Protein AF-0000000086501701 (afdb_homodimer)

Structure (mmCIF, N/CA/C/O backbone):
data_AF-0000000086501701-model_v1
#
loop_
_entity.id
_entity.type
_entity.pdbx_description
1 polymer 'PKD/Chitinase domain-containing protein'
#
loop_
_atom_site.group_PDB
_atom_site.id
_atom_site.type_symbol
_atom_site.label_atom_id
_atom_site.label_alt_id
_atom_site.label_comp_id
_atom_site.label_asym_id
_atom_site.label_entity_id
_atom_site.label_seq_id
_atom_site.pdbx_PDB_ins_code
_atom_site.Cartn_x
_atom_site.Cartn_y
_atom_site.Cartn_z
_atom_site.occupancy
_atom_site.B_iso_or_equiv
_atom_site.auth_seq_id
_atom_site.auth_comp_id
_atom_site.auth_asym_id
_atom_site.auth_atom_id
_atom_site.pdbx_PDB_model_num
ATOM 1 N N . GLY A 1 1 ? -16.984 83.25 54.031 1 26.64 1 GLY A N 1
ATOM 2 C CA . GLY A 1 1 ? -15.945 84.25 53.719 1 26.64 1 GLY A CA 1
ATOM 3 C C . GLY A 1 1 ? -14.578 83.562 53.531 1 26.64 1 GLY A C 1
ATOM 4 O O . GLY A 1 1 ? -13.891 83.25 54.5 1 26.64 1 GLY A O 1
ATOM 5 N N . VAL A 1 2 ? -14.344 82.688 52.438 1 35.81 2 VAL A N 1
ATOM 6 C CA . VAL A 1 2 ? -13.211 81.75 52.406 1 35.81 2 VAL A CA 1
ATOM 7 C C . VAL A 1 2 ? -11.914 82.562 52.25 1 35.81 2 VAL A C 1
ATOM 9 O O . VAL A 1 2 ? -11.898 83.625 51.562 1 35.81 2 VAL A O 1
ATOM 12 N N . ARG A 1 3 ? -11.023 82.75 53.25 1 41.88 3 ARG A N 1
ATOM 13 C CA . ARG A 1 3 ? -9.734 83.375 53.469 1 41.88 3 ARG A CA 1
ATOM 14 C C . ARG A 1 3 ? -8.68 82.875 52.5 1 41.88 3 ARG A C 1
ATOM 16 O O . ARG A 1 3 ? -7.496 83.188 52.656 1 41.88 3 ARG A O 1
ATOM 23 N N . SER A 1 4 ? -8.938 81.875 51.812 1 39.84 4 SER A N 1
ATOM 24 C CA . SER A 1 4 ? -7.922 81.438 50.844 1 39.84 4 SER A CA 1
ATOM 25 C C . SER A 1 4 ? -7.957 82.312 49.594 1 39.84 4 SER A C 1
ATOM 27 O O . SER A 1 4 ? -9 82.812 49.25 1 39.84 4 SER A O 1
ATOM 29 N N . PRO A 1 5 ? -6.812 82.938 49.188 1 43.09 5 PRO A N 1
ATOM 30 C CA . PRO A 1 5 ? -6.754 83.75 48 1 43.09 5 PRO A CA 1
ATOM 31 C C . PRO A 1 5 ? -7.559 83.188 46.844 1 43.09 5 PRO A C 1
ATOM 33 O O . PRO A 1 5 ? -7.828 83.938 45.875 1 43.09 5 PRO A O 1
ATOM 36 N N . PHE A 1 6 ? -7.637 82.062 46.688 1 44.91 6 PHE A N 1
ATOM 37 C CA . PHE A 1 6 ? -8.438 81.438 45.656 1 44.91 6 PHE A CA 1
ATOM 38 C C . PHE A 1 6 ? -9.836 81.125 46.156 1 44.91 6 PHE A C 1
ATOM 40 O O . PHE A 1 6 ? -9.992 80.625 47.281 1 44.91 6 PHE A O 1
ATOM 47 N N . LEU A 1 7 ? -10.781 81.938 45.812 1 48.75 7 LEU A N 1
ATOM 48 C CA . LEU A 1 7 ? -12.164 81.5 46.062 1 48.75 7 LEU A CA 1
ATOM 49 C C . LEU A 1 7 ? -12.445 80.125 45.469 1 48.75 7 LEU A C 1
ATOM 51 O O . LEU A 1 7 ? -12.164 79.938 44.281 1 48.75 7 LEU A O 1
ATOM 55 N N . GLN A 1 8 ? -12.367 79.125 46.125 1 49.25 8 GLN A N 1
ATOM 56 C CA . GLN A 1 8 ? -12.836 77.812 45.688 1 49.25 8 GLN A CA 1
ATOM 57 C C . GLN A 1 8 ? -14.359 77.75 45.781 1 49.25 8 GLN A C 1
ATOM 59 O O . GLN A 1 8 ? -14.938 78 46.844 1 49.25 8 GLN A O 1
ATOM 64 N N . LEU A 1 9 ? -15.008 77.938 44.656 1 51.47 9 LEU A N 1
ATOM 65 C CA . LEU A 1 9 ? -16.453 77.688 44.594 1 51.47 9 LEU A CA 1
ATOM 66 C C . LEU A 1 9 ? -16.797 76.25 44.375 1 51.47 9 LEU A C 1
ATOM 68 O O . LEU A 1 9 ? -16.125 75.562 43.594 1 51.47 9 LEU A O 1
ATOM 72 N N . SER A 1 10 ? -17.484 75.5 45.219 1 59.66 10 SER A N 1
ATOM 73 C CA . SER A 1 10 ? -18 74.188 45 1 59.66 10 SER A CA 1
ATOM 74 C C . SER A 1 10 ? -19.516 74.125 45.031 1 59.66 10 SER A C 1
ATOM 76 O O . SER A 1 10 ? -20.141 75.062 45.625 1 59.66 10 SER A O 1
ATOM 78 N N . ASN A 1 11 ? -20.188 73.188 44.281 1 57.03 11 ASN A N 1
ATOM 79 C CA . ASN A 1 11 ? -21.609 72.875 44.281 1 57.03 11 ASN A CA 1
ATOM 80 C C . ASN A 1 11 ? -22.453 74.062 43.781 1 57.03 11 ASN A C 1
ATOM 82 O O . ASN A 1 11 ? -23.438 74.438 44.438 1 57.03 11 ASN A O 1
ATOM 86 N N . LEU A 1 12 ? -21.875 74.812 42.719 1 60.31 12 LEU A N 1
ATOM 87 C CA . LEU A 1 12 ? -22.656 75.875 42.156 1 60.31 12 LEU A CA 1
ATOM 88 C C . LEU A 1 12 ? -23.797 75.375 41.281 1 60.31 12 LEU A C 1
ATOM 90 O O . LEU A 1 12 ? -23.625 74.375 40.562 1 60.31 12 LEU A O 1
ATOM 94 N N . GLU A 1 13 ? -24.984 75.688 41.531 1 63.75 13 GLU A N 1
ATOM 95 C CA . GLU A 1 13 ? -26.141 75.375 40.688 1 63.75 13 GLU A CA 1
ATOM 96 C C . GLU A 1 13 ? -26.125 76.188 39.406 1 63.75 13 GLU A C 1
ATOM 98 O O . GLU A 1 13 ? -25.469 77.188 39.312 1 63.75 13 GLU A O 1
ATOM 103 N N . VAL A 1 14 ? -26.703 75.625 38.281 1 68.38 14 VAL A N 1
ATOM 104 C CA . VAL A 1 14 ? -26.781 76.312 37 1 68.38 14 VAL A CA 1
ATOM 105 C C . VAL A 1 14 ? -27.375 77.688 37.188 1 68.38 14 VAL A C 1
ATOM 107 O O . VAL A 1 14 ? -28.391 77.875 37.875 1 68.38 14 VAL A O 1
ATOM 110 N N . GLY A 1 15 ? -26.688 78.688 36.906 1 67.44 15 GLY A N 1
ATOM 111 C CA . GLY A 1 15 ? -27.094 80.062 37.031 1 67.44 15 GLY A CA 1
ATOM 112 C C . GLY A 1 15 ? -25.969 81.062 36.781 1 67.44 15 GLY A C 1
ATOM 113 O O . GLY A 1 15 ? -24.844 80.688 36.469 1 67.44 15 GLY A O 1
ATOM 114 N N . ASP A 1 16 ? -26.328 82.25 36.656 1 66.56 16 ASP A N 1
ATOM 115 C CA . ASP A 1 16 ? -25.391 83.375 36.531 1 66.56 16 ASP A CA 1
ATOM 116 C C . ASP A 1 16 ? -24.953 83.875 37.906 1 66.56 16 ASP A C 1
ATOM 118 O O . ASP A 1 16 ? -25.797 84.125 38.781 1 66.56 16 ASP A O 1
ATOM 122 N N . TYR A 1 17 ? -23.688 83.688 38.219 1 65.81 17 TYR A N 1
ATOM 123 C CA . TYR A 1 17 ? -23.141 84.188 39.469 1 65.81 17 TYR A CA 1
ATOM 124 C C . TYR A 1 17 ? -22.281 85.438 39.219 1 65.81 17 TYR A C 1
ATOM 126 O O . TYR A 1 17 ? -21.578 85.5 38.219 1 65.81 17 TYR A O 1
ATOM 134 N N . LYS A 1 18 ? -22.547 86.562 39.938 1 65.44 18 LYS A N 1
ATOM 135 C CA . LYS A 1 18 ? -21.688 87.75 39.938 1 65.44 18 LYS A CA 1
ATOM 136 C C . LYS A 1 18 ? -20.875 87.812 41.25 1 65.44 18 LYS A C 1
ATOM 138 O O . LYS A 1 18 ? -21.438 87.75 42.344 1 65.44 18 LYS A O 1
ATOM 143 N N . PHE A 1 19 ? -19.656 87.75 41.156 1 61.97 19 PHE A N 1
ATOM 144 C CA . PHE A 1 19 ? -18.766 87.875 42.281 1 61.97 19 PHE A CA 1
ATOM 145 C C . PHE A 1 19 ? -18.094 89.25 42.25 1 61.97 19 PHE A C 1
ATOM 147 O O . PHE A 1 19 ? -17.641 89.688 41.188 1 61.97 19 PHE A O 1
ATOM 154 N N . THR A 1 20 ? -18.25 90.125 43.281 1 62.31 20 THR A N 1
ATOM 155 C CA . THR A 1 20 ? -17.641 91.438 43.375 1 62.31 20 THR A CA 1
ATOM 156 C C . THR A 1 20 ? -16.453 91.438 44.344 1 62.31 20 THR A C 1
ATOM 158 O O . THR A 1 20 ? -16.594 90.938 45.469 1 62.31 20 THR A O 1
ATOM 161 N N . LEU A 1 21 ? -15.297 91.562 43.75 1 59.75 21 LEU A N 1
ATOM 162 C CA . LEU A 1 21 ? -14.133 91.812 44.625 1 59.75 21 LEU A CA 1
ATOM 163 C C . LEU A 1 21 ? -14.031 93.25 45.031 1 59.75 21 LEU A C 1
ATOM 165 O O . LEU A 1 21 ? -14.016 94.125 44.156 1 59.75 21 LEU A O 1
ATOM 169 N N . LYS A 1 22 ? -14.102 93.562 46.375 1 62.25 22 LYS A N 1
ATOM 170 C CA . LYS A 1 22 ? -13.898 94.938 46.906 1 62.25 22 LYS A CA 1
ATOM 171 C C . LYS A 1 22 ? -12.531 95.062 47.562 1 62.25 22 LYS A C 1
ATOM 173 O O . LYS A 1 22 ? -12.164 94.25 48.406 1 62.25 22 LYS A O 1
ATOM 178 N N . VAL A 1 23 ? -11.75 95.938 46.938 1 57.75 23 VAL A N 1
ATOM 179 C CA . VAL A 1 23 ? -10.461 96.25 47.562 1 57.75 23 VAL A CA 1
ATOM 180 C C . VAL A 1 23 ? -10.516 97.562 48.281 1 57.75 23 VAL A C 1
ATOM 182 O O . VAL A 1 23 ? -11.102 98.562 47.781 1 57.75 23 VAL A O 1
ATOM 185 N N . THR A 1 24 ? -10.273 97.562 49.594 1 60.81 24 THR A N 1
ATOM 186 C CA . THR A 1 24 ? -10.25 98.812 50.375 1 60.81 24 THR A CA 1
ATOM 187 C C . THR A 1 24 ? -8.82 99.188 50.719 1 60.81 24 THR A C 1
ATOM 189 O O . THR A 1 24 ? -8.016 98.375 51.125 1 60.81 24 THR A O 1
ATOM 192 N N . ASP A 1 25 ? -8.43 100.438 50.406 1 50.03 25 ASP A N 1
ATOM 193 C CA . ASP A 1 25 ? -7.117 100.938 50.844 1 50.03 25 ASP A CA 1
ATOM 194 C C . ASP A 1 25 ? -7.133 101.375 52.312 1 50.03 25 ASP A C 1
ATOM 196 O O . ASP A 1 25 ? -8.164 101.25 52.969 1 50.03 25 ASP A O 1
ATOM 200 N N . SER A 1 26 ? -5.988 101.625 52.906 1 58.34 26 SER A N 1
ATOM 201 C CA . SER A 1 26 ? -5.871 102.062 54.281 1 58.34 26 SER A CA 1
ATOM 202 C C . SER A 1 26 ? -6.645 103.375 54.562 1 58.34 26 SER A C 1
ATOM 204 O O . SER A 1 26 ? -7.027 103.625 55.688 1 58.34 26 SER A O 1
ATOM 206 N N . ALA A 1 27 ? -6.793 104.188 53.562 1 63.22 27 ALA A N 1
ATOM 207 C CA . ALA A 1 27 ? -7.512 105.438 53.688 1 63.22 27 ALA A CA 1
ATOM 208 C C . ALA A 1 27 ? -9.016 105.25 53.562 1 63.22 27 ALA A C 1
ATOM 210 O O . ALA A 1 27 ? -9.781 106.188 53.562 1 63.22 27 ALA A O 1
ATOM 211 N N . GLY A 1 28 ? -9.438 104 53.562 1 58.59 28 GLY A N 1
ATOM 212 C CA . GLY A 1 28 ? -10.859 103.688 53.531 1 58.59 28 GLY A CA 1
ATOM 213 C C . GLY A 1 28 ? -11.469 103.75 52.156 1 58.59 28 GLY A C 1
ATOM 214 O O . GLY A 1 28 ? -12.68 103.625 52 1 58.59 28 GLY A O 1
ATOM 215 N N . GLN A 1 29 ? -10.805 104.125 51.094 1 61.38 29 GLN A N 1
ATOM 216 C CA . GLN A 1 29 ? -11.32 104.188 49.75 1 61.38 29 GLN A CA 1
ATOM 217 C C . GLN A 1 29 ? -11.406 102.75 49.156 1 61.38 29 GLN A C 1
ATOM 219 O O . GLN A 1 29 ? -10.5 101.938 49.344 1 61.38 29 GLN A O 1
ATOM 224 N N . THR A 1 30 ? -12.586 102.375 48.906 1 58.66 30 THR A N 1
ATOM 225 C CA . THR A 1 30 ? -12.883 101 48.406 1 58.66 30 THR A CA 1
ATOM 226 C C . THR A 1 30 ? -13.008 101 46.875 1 58.66 30 THR A C 1
ATOM 228 O O . THR A 1 30 ? -13.367 102.062 46.281 1 58.66 30 THR A O 1
ATOM 231 N N . ASP A 1 31 ? -12.289 100.188 46.031 1 62.25 31 ASP A N 1
ATOM 232 C CA . ASP A 1 31 ? -12.555 99.875 44.625 1 62.25 31 ASP A CA 1
ATOM 233 C C . ASP A 1 31 ? -13.047 98.438 44.438 1 62.25 31 ASP A C 1
ATOM 235 O O . ASP A 1 31 ? -12.719 97.562 45.25 1 62.25 31 ASP A O 1
ATOM 239 N N . THR A 1 32 ? -14.141 98.438 43.844 1 61.28 32 THR A N 1
ATOM 240 C CA . THR A 1 32 ? -14.758 97.125 43.625 1 61.28 32 THR A CA 1
ATOM 241 C C . THR A 1 32 ? -14.57 96.625 42.188 1 61.28 32 THR A C 1
ATOM 243 O O . THR A 1 32 ? -14.438 97.438 41.281 1 61.28 32 THR A O 1
ATOM 246 N N . ALA A 1 33 ? -14.203 95.375 41.938 1 63.47 33 ALA A N 1
ATOM 247 C CA . ALA A 1 33 ? -14.242 94.688 40.656 1 63.47 33 ALA A CA 1
ATOM 248 C C . ALA A 1 33 ? -15.195 93.5 40.688 1 63.47 33 ALA A C 1
ATOM 250 O O . ALA A 1 33 ? -15.25 92.75 41.656 1 63.47 33 ALA A O 1
ATOM 251 N N . ASP A 1 34 ? -16.141 93.562 39.719 1 62.19 34 ASP A N 1
ATOM 252 C CA . ASP A 1 34 ? -17.125 92.5 39.625 1 62.19 34 ASP A CA 1
ATOM 253 C C . ASP A 1 34 ? -16.672 91.375 38.625 1 62.19 34 ASP A C 1
ATOM 255 O O . ASP A 1 34 ? -16.031 91.688 37.625 1 62.19 34 ASP A O 1
ATOM 259 N N . VAL A 1 35 ? -16.719 90.062 39.125 1 61.56 35 VAL A N 1
ATOM 260 C CA . VAL A 1 35 ? -16.562 88.938 38.219 1 61.56 35 VAL A CA 1
ATOM 261 C C . VAL A 1 35 ? -17.891 88.188 38.094 1 61.56 35 VAL A C 1
ATOM 263 O O . VAL A 1 35 ? -18.547 87.938 39.094 1 61.56 35 VAL A O 1
ATOM 266 N N . GLN A 1 36 ? -18.391 88.125 36.844 1 64.62 36 GLN A N 1
ATOM 267 C CA . GLN A 1 36 ? -19.594 87.312 36.594 1 64.62 36 GLN A CA 1
ATOM 268 C C . GLN A 1 36 ? -19.219 85.875 36.188 1 64.62 36 GLN A C 1
ATOM 270 O O . GLN A 1 36 ? -18.344 85.688 35.344 1 64.62 36 GLN A O 1
ATOM 275 N N . VAL A 1 37 ? -19.703 84.812 37 1 61.41 37 VAL A N 1
ATOM 276 C CA . VAL A 1 37 ? -19.547 83.438 36.688 1 61.41 37 VAL A CA 1
ATOM 277 C C . VAL A 1 37 ? -20.891 82.875 36.25 1 61.41 37 VAL A C 1
ATOM 279 O O . VAL A 1 37 ? -21.891 82.938 36.969 1 61.41 37 VAL A O 1
ATOM 282 N N . PHE A 1 38 ? -21.031 82.375 34.906 1 62.28 38 PHE A N 1
ATOM 283 C CA . PHE A 1 38 ? -22.188 81.625 34.406 1 62.28 38 PHE A CA 1
ATOM 284 C C . PHE A 1 38 ? -21.984 80.125 34.5 1 62.28 38 PHE A C 1
ATOM 286 O O . PHE A 1 38 ? -21.016 79.625 33.969 1 62.28 38 PHE A O 1
ATOM 293 N N . VAL A 1 39 ? -22.625 79.5 35.5 1 56.31 39 VAL A N 1
ATOM 294 C CA . VAL A 1 39 ? -22.625 78.062 35.562 1 56.31 39 VAL A CA 1
ATOM 295 C C . VAL A 1 39 ? -23.609 77.5 34.531 1 56.31 39 VAL A C 1
ATOM 297 O O . VAL A 1 39 ? -24.812 77.75 34.625 1 56.31 39 VAL A O 1
ATOM 300 N N . LYS A 1 40 ? -23.141 76.875 33.375 1 61.16 40 LYS A N 1
ATOM 301 C CA . LYS A 1 40 ? -23.984 76.25 32.375 1 61.16 40 LYS A CA 1
ATOM 302 C C . LYS A 1 40 ? -24.344 74.812 32.781 1 61.16 40 LYS A C 1
ATOM 304 O O . LYS A 1 40 ? -23.578 74.125 33.469 1 61.16 40 LYS A O 1
ATOM 309 N N . PRO A 1 41 ? -25.672 74.375 32.656 1 56.06 41 PRO A N 1
ATOM 310 C CA . PRO A 1 41 ? -26 73 32.906 1 56.06 41 PRO A CA 1
ATOM 311 C C . PRO A 1 41 ? -25.109 72 32.125 1 56.06 41 PRO A C 1
ATOM 313 O O . PRO A 1 41 ? -24.578 72.375 31.078 1 56.06 41 PRO A O 1
ATOM 316 N N . GLU A 1 42 ? -24.688 70.938 32.844 1 59.31 42 GLU A N 1
ATOM 317 C CA . GLU A 1 42 ? -23.938 69.938 32.125 1 59.31 42 GLU A CA 1
ATOM 318 C C . GLU A 1 42 ? -24.625 69.562 30.812 1 59.31 42 GLU A C 1
ATOM 320 O O . GLU A 1 42 ? -25.844 69.375 30.781 1 59.31 42 GLU A O 1
ATOM 325 N N . THR A 1 43 ? -24.203 69.938 29.734 1 68.88 43 THR A N 1
ATOM 326 C CA . THR A 1 43 ? -24.797 69.625 28.438 1 68.88 43 THR A CA 1
ATOM 327 C C . THR A 1 43 ? -24.906 68.125 28.25 1 68.88 43 THR A C 1
ATOM 329 O O . THR A 1 43 ? -23.891 67.438 28.266 1 68.88 43 THR A O 1
ATOM 332 N N . ASN A 1 44 ? -26.016 67.5 28.672 1 74.19 44 ASN A N 1
ATOM 333 C CA . ASN A 1 44 ? -26.25 66.125 28.375 1 74.19 44 ASN A CA 1
ATOM 334 C C . ASN A 1 44 ? -26.422 65.875 26.875 1 74.19 44 ASN A C 1
ATOM 336 O O . ASN A 1 44 ? -27.234 66.5 26.219 1 74.19 44 ASN A O 1
ATOM 340 N N . HIS A 1 45 ? -25.438 65.125 26.359 1 82.75 45 HIS A N 1
ATOM 341 C CA . HIS A 1 45 ? -25.594 64.688 24.969 1 82.75 45 HIS A CA 1
ATOM 342 C C . HIS A 1 45 ? -26.406 63.406 24.875 1 82.75 45 HIS A C 1
ATOM 344 O O . HIS A 1 45 ? -26.312 62.531 25.75 1 82.75 45 HIS A O 1
ATOM 350 N N . PRO A 1 46 ? -27.297 63.344 23.938 1 87 46 PRO A N 1
ATOM 351 C CA . PRO A 1 46 ? -28.047 62.125 23.734 1 87 46 PRO A CA 1
ATOM 352 C C . PRO A 1 46 ? -27.141 60.875 23.625 1 87 46 PRO A C 1
ATOM 354 O O . PRO A 1 46 ? -26.016 61 23.141 1 87 46 PRO A O 1
ATOM 357 N N . PRO A 1 47 ? -27.609 59.812 24.266 1 92.06 47 PRO A N 1
ATOM 358 C CA . PRO A 1 47 ? -26.828 58.594 24.094 1 92.06 47 PRO A CA 1
ATOM 359 C C . PRO A 1 47 ? -26.672 58.156 22.641 1 92.06 47 PRO A C 1
ATOM 361 O O . PRO A 1 47 ? -27.391 58.688 21.766 1 92.06 47 PRO A O 1
ATOM 364 N N . MET A 1 48 ? -25.75 57.375 22.359 1 93.06 48 MET A N 1
ATOM 365 C CA . MET A 1 48 ? -25.531 56.844 21.016 1 93.06 48 MET A CA 1
ATOM 366 C C . MET A 1 48 ? -25.75 55.312 21.016 1 93.06 48 MET A C 1
ATOM 368 O O . MET A 1 48 ? -24.938 54.562 21.562 1 93.06 48 MET A O 1
ATOM 372 N N . ALA A 1 49 ? -26.859 54.938 20.484 1 94.88 49 ALA A N 1
ATOM 373 C CA . ALA A 1 49 ? -27.125 53.5 20.297 1 94.88 49 ALA A CA 1
ATOM 374 C C . ALA A 1 49 ? -26.25 52.938 19.172 1 94.88 49 ALA A C 1
ATOM 376 O O . ALA A 1 49 ? -26.125 53.531 18.109 1 94.88 49 ALA A O 1
ATOM 377 N N . LYS A 1 50 ? -25.656 51.781 19.422 1 94.75 50 LYS A N 1
ATOM 378 C CA . LYS A 1 50 ? -24.812 51.156 18.422 1 94.75 50 LYS A CA 1
ATOM 379 C C . LYS A 1 50 ? -25 49.625 18.422 1 94.75 50 LYS A C 1
ATOM 381 O O . LYS A 1 50 ? -24.844 48.969 19.453 1 94.75 50 LYS A O 1
ATOM 386 N N . THR A 1 51 ? -25.422 49.156 17.375 1 95.25 51 THR A N 1
ATOM 387 C CA . THR A 1 51 ? -25.531 47.719 17.156 1 95.25 51 THR A CA 1
ATOM 388 C C . THR A 1 51 ? -24.453 47.25 16.172 1 95.25 51 THR A C 1
ATOM 390 O O . THR A 1 51 ? -23.578 48.031 15.789 1 95.25 51 THR A O 1
ATOM 393 N N . ALA A 1 52 ? -24.469 45.969 15.852 1 91.94 52 ALA A N 1
ATOM 394 C CA . ALA A 1 52 ? -23.516 45.406 14.891 1 91.94 52 ALA A CA 1
ATOM 395 C C . ALA A 1 52 ? -23.875 45.781 13.461 1 91.94 52 ALA A C 1
ATOM 397 O O . ALA A 1 52 ? -23.094 45.562 12.531 1 91.94 52 ALA A O 1
ATOM 398 N N . GLY A 1 53 ? -24.953 46.406 13.227 1 91.12 53 GLY A N 1
ATOM 399 C CA . GLY A 1 53 ? -25.406 46.812 11.906 1 91.12 53 GLY A CA 1
ATOM 400 C C . GLY A 1 53 ? -26.016 45.688 11.109 1 91.12 53 GLY A C 1
ATOM 401 O O . GLY A 1 53 ? -27.203 45.688 10.781 1 91.12 53 GLY A O 1
ATOM 402 N N . HIS A 1 54 ? -25.125 44.812 10.641 1 93.56 54 HIS A N 1
ATOM 403 C CA . HIS A 1 54 ? -25.562 43.656 9.867 1 93.56 54 HIS A CA 1
ATOM 404 C C . HIS A 1 54 ? -24.828 42.375 10.297 1 93.56 54 HIS A C 1
ATOM 406 O O . HIS A 1 54 ? -23.625 42.406 10.516 1 93.56 54 HIS A O 1
ATOM 412 N N . LEU A 1 55 ? -25.547 41.281 10.562 1 92.88 55 LEU A N 1
ATOM 413 C CA . LEU A 1 55 ? -25 39.969 10.891 1 92.88 55 LEU A CA 1
ATOM 414 C C . LEU A 1 55 ? -25.594 38.875 10.008 1 92.88 55 LEU A C 1
ATOM 416 O O . LEU A 1 55 ? -26.766 38.969 9.602 1 92.88 55 LEU A O 1
ATOM 420 N N . SER A 1 56 ? -24.797 37.906 9.633 1 91.75 56 SER A N 1
ATOM 421 C CA . SER A 1 56 ? -25.281 36.75 8.883 1 91.75 56 SER A CA 1
ATOM 422 C C . SER A 1 56 ? -25.156 35.469 9.703 1 91.75 56 SER A C 1
ATOM 424 O O . SER A 1 56 ? -24.141 35.219 10.344 1 91.75 56 SER A O 1
ATOM 426 N N . LEU A 1 57 ? -26.25 34.719 9.82 1 89.19 57 LEU A N 1
ATOM 427 C CA . LEU A 1 57 ? -26.281 33.438 10.531 1 89.19 57 LEU A CA 1
ATOM 428 C C . LEU A 1 57 ? -26.859 32.344 9.641 1 89.19 57 LEU A C 1
ATOM 430 O O . LEU A 1 57 ? -27.562 32.625 8.68 1 89.19 57 LEU A O 1
ATOM 434 N N . TYR A 1 58 ? -26.453 31.062 9.938 1 87.56 58 TYR A N 1
ATOM 435 C CA . TYR A 1 58 ? -26.938 29.922 9.172 1 87.56 58 TYR A CA 1
ATOM 436 C C . TYR A 1 58 ? -27.859 29.047 10.023 1 87.56 58 TYR A C 1
ATOM 438 O O . TYR A 1 58 ? -27.625 28.891 11.227 1 87.56 58 TYR A O 1
ATOM 446 N N . LEU A 1 59 ? -28.938 28.516 9.352 1 84.81 59 LEU A N 1
ATOM 447 C CA . LEU A 1 59 ? -29.844 27.594 10.016 1 84.81 59 LEU A CA 1
ATOM 448 C C . LEU A 1 59 ? -29.203 26.219 10.188 1 84.81 59 LEU A C 1
ATOM 450 O O . LEU A 1 59 ? -28.328 25.828 9.406 1 84.81 59 LEU A O 1
ATOM 454 N N . PRO A 1 60 ? -29.547 25.547 11.211 1 78.25 60 PRO A N 1
ATOM 455 C CA . PRO A 1 60 ? -30.562 25.844 12.219 1 78.25 60 PRO A CA 1
ATOM 456 C C . PRO A 1 60 ? -30.016 26.672 13.375 1 78.25 60 PRO A C 1
ATOM 458 O O . PRO A 1 60 ? -28.844 26.531 13.758 1 78.25 60 PRO A O 1
ATOM 461 N N . GLN A 1 61 ? -30.875 27.719 13.781 1 85.94 61 GLN A N 1
ATOM 462 C CA . GLN A 1 61 ? -30.578 28.547 14.953 1 85.94 61 GLN A CA 1
ATOM 463 C C . GLN A 1 61 ? -31.734 28.516 15.945 1 85.94 61 GLN A C 1
ATOM 465 O O . GLN A 1 61 ? -32.906 28.609 15.555 1 85.94 61 GLN A O 1
ATOM 470 N N . ASP A 1 62 ? -31.328 28.297 17.188 1 89 62 ASP A N 1
ATOM 471 C CA . ASP A 1 62 ? -32.375 28.281 18.219 1 89 62 ASP A CA 1
ATOM 472 C C . ASP A 1 62 ? -32.719 29.688 18.672 1 89 62 ASP A C 1
ATOM 474 O O . ASP A 1 62 ? -33.812 29.938 19.172 1 89 62 ASP A O 1
ATOM 478 N N . SER A 1 63 ? -31.859 30.578 18.578 1 94.19 63 SER A N 1
ATOM 479 C CA . SER A 1 63 ? -32.062 31.953 19.047 1 94.19 63 SER A CA 1
ATOM 480 C C . SER A 1 63 ? -31.141 32.906 18.297 1 94.19 63 SER A C 1
ATOM 482 O O . SER A 1 63 ? -30.188 32.5 17.625 1 94.19 63 SER A O 1
ATOM 484 N N . LEU A 1 64 ? -31.547 34.188 18.328 1 94.75 64 LEU A N 1
ATOM 485 C CA . LEU A 1 64 ? -30.734 35.281 17.797 1 94.75 64 LEU A CA 1
ATOM 486 C C . LEU A 1 64 ? -30.25 36.188 18.922 1 94.75 64 LEU A C 1
ATOM 488 O O . LEU A 1 64 ? -31.047 36.656 19.766 1 94.75 64 LEU A O 1
ATOM 492 N N . THR A 1 65 ? -29 36.406 18.938 1 95.44 65 THR A N 1
ATOM 493 C CA . THR A 1 65 ? -28.438 37.281 19.953 1 95.44 65 THR A CA 1
ATOM 494 C C . THR A 1 65 ? -28.375 38.719 19.469 1 95.44 65 THR A C 1
ATOM 496 O O . THR A 1 65 ? -27.859 39 18.375 1 95.44 65 THR A O 1
ATOM 499 N N . LEU A 1 66 ? -28.906 39.594 20.234 1 96.19 66 LEU A N 1
ATOM 500 C CA . LEU A 1 66 ? -28.891 41.031 19.969 1 96.19 66 LEU A CA 1
ATOM 501 C C . LEU A 1 66 ? -27.906 41.75 20.891 1 96.19 66 LEU A C 1
ATOM 503 O O . LEU A 1 66 ? -28.094 41.75 22.109 1 96.19 66 LEU A O 1
ATOM 507 N N . ASP A 1 67 ? -26.906 42.344 20.312 1 95.19 67 ASP A N 1
ATOM 508 C CA . ASP A 1 67 ? -25.844 42.906 21.109 1 95.19 67 ASP A CA 1
ATOM 509 C C . ASP A 1 67 ? -25.781 44.438 20.922 1 95.19 67 ASP A C 1
ATOM 511 O O . ASP A 1 67 ? -25.594 44.938 19.797 1 95.19 67 ASP A O 1
ATOM 515 N N . GLY A 1 68 ? -25.891 45.188 22.062 1 93.81 68 GLY A N 1
ATOM 516 C CA . GLY A 1 68 ? -25.766 46.656 22.078 1 93.81 68 GLY A CA 1
ATOM 517 C C . GLY A 1 68 ? -24.625 47.125 22.953 1 93.81 68 GLY A C 1
ATOM 518 O O . GLY A 1 68 ? -24.625 48.281 23.406 1 93.81 68 GLY A O 1
ATOM 519 N N . THR A 1 69 ? -23.703 46.344 23.156 1 91.75 69 THR A N 1
ATOM 520 C CA . THR A 1 69 ? -22.641 46.625 24.125 1 91.75 69 THR A CA 1
ATOM 521 C C . THR A 1 69 ? -21.828 47.844 23.672 1 91.75 69 THR A C 1
ATOM 523 O O . THR A 1 69 ? -21.234 48.531 24.5 1 91.75 69 THR A O 1
ATOM 526 N N . ASN A 1 70 ? -21.891 48.125 22.406 1 92.06 70 ASN A N 1
ATOM 527 C CA . ASN A 1 70 ? -21.094 49.219 21.891 1 92.06 70 ASN A CA 1
ATOM 528 C C . ASN A 1 70 ? -21.797 50.562 22.031 1 92.06 70 ASN A C 1
ATOM 530 O O . ASN A 1 70 ? -21.281 51.594 21.609 1 92.06 70 ASN A O 1
ATOM 534 N N . SER A 1 71 ? -22.938 50.594 22.656 1 92.69 71 SER A N 1
ATOM 535 C CA . SER A 1 71 ? -23.641 51.844 22.906 1 92.69 71 SER A CA 1
ATOM 536 C C . SER A 1 71 ? -22.938 52.688 23.984 1 92.69 71 SER A C 1
ATOM 538 O O . SER A 1 71 ? -22.344 52.125 24.906 1 92.69 71 SER A O 1
ATOM 540 N N . THR A 1 72 ? -23 54 23.781 1 89.94 72 THR A N 1
ATOM 541 C CA . THR A 1 72 ? -22.281 54.906 24.703 1 89.94 72 THR A CA 1
ATOM 542 C C . THR A 1 72 ? -23.188 56.031 25.141 1 89.94 72 THR A C 1
ATOM 544 O O . THR A 1 72 ? -24.172 56.375 24.469 1 89.94 72 THR A O 1
ATOM 547 N N . ASP A 1 73 ? -22.906 56.438 26.406 1 86.56 73 ASP A N 1
ATOM 548 C CA . ASP A 1 73 ? -23.516 57.625 26.953 1 86.56 73 ASP A CA 1
ATOM 549 C C . ASP A 1 73 ? -22.531 58.406 27.812 1 86.56 73 ASP A C 1
ATOM 551 O O . ASP A 1 73 ? -21.609 57.812 28.391 1 86.56 73 ASP A O 1
ATOM 555 N N . ASP A 1 74 ? -22.531 59.688 27.906 1 80 74 ASP A N 1
ATOM 556 C CA . ASP A 1 74 ? -21.641 60.562 28.672 1 80 74 ASP A CA 1
ATOM 557 C C . ASP A 1 74 ? -21.906 60.438 30.172 1 80 74 ASP A C 1
ATOM 559 O O . ASP A 1 74 ? -20.984 60.5 30.984 1 80 74 ASP A O 1
ATOM 563 N N . THR A 1 75 ? -23.141 60.25 30.547 1 75.12 75 THR A N 1
ATOM 564 C CA . THR A 1 75 ? -23.484 60.25 31.969 1 75.12 75 THR A CA 1
ATOM 565 C C . THR A 1 75 ? -23.469 58.812 32.531 1 75.12 75 THR A C 1
ATOM 567 O O . THR A 1 75 ? -23.516 58.656 33.75 1 75.12 75 THR A O 1
ATOM 570 N N . GLY A 1 76 ? -23.328 57.781 31.688 1 75 76 GLY A N 1
ATOM 571 C CA . GLY A 1 76 ? -23.125 56.406 32.125 1 75 76 GLY A CA 1
ATOM 572 C C . GLY A 1 76 ? -24.422 55.656 32.344 1 75 76 GLY A C 1
ATOM 573 O O . GLY A 1 76 ? -24.406 54.438 32.469 1 75 76 GLY A O 1
ATOM 574 N N . LYS A 1 77 ? -25.438 56.25 32.719 1 75.38 77 LYS A N 1
ATOM 575 C CA . LYS A 1 77 ? -26.672 55.5 32.938 1 75.38 77 LYS A CA 1
ATOM 576 C C . LYS A 1 77 ? -27.484 55.375 31.656 1 75.38 77 LYS A C 1
ATOM 578 O O . LYS A 1 77 ? -27.875 56.375 31.062 1 75.38 77 LYS A O 1
ATOM 583 N N . MET A 1 78 ? -27.719 54.094 31.188 1 86.5 78 MET A N 1
ATOM 584 C CA . MET A 1 78 ? -28.469 53.906 29.953 1 86.5 78 MET A CA 1
ATOM 585 C C . MET A 1 78 ? -29.531 52.812 30.141 1 86.5 78 MET A C 1
ATOM 587 O O . MET A 1 78 ? -29.328 51.844 30.875 1 86.5 78 MET A O 1
ATOM 591 N N . GLU A 1 79 ? -30.656 53.156 29.766 1 91.31 79 GLU A N 1
ATOM 592 C CA . GLU A 1 79 ? -31.703 52.156 29.609 1 91.31 79 GLU A CA 1
ATOM 593 C C . GLU A 1 79 ? -31.766 51.625 28.188 1 91.31 79 GLU A C 1
ATOM 595 O O . GLU A 1 79 ? -31.609 52.375 27.234 1 91.31 79 GLU A O 1
ATOM 600 N N . TYR A 1 80 ? -31.922 50.344 28.094 1 94.94 80 TYR A N 1
ATOM 601 C CA . TYR A 1 80 ? -31.969 49.688 26.781 1 94.94 80 TYR A CA 1
ATOM 602 C C . TYR A 1 80 ? -33.375 49.188 26.484 1 94.94 80 TYR A C 1
ATOM 604 O O . TYR A 1 80 ? -34.094 48.781 27.391 1 94.94 80 TYR A O 1
ATOM 612 N N . HIS A 1 81 ? -33.719 49.312 25.203 1 95.81 81 HIS A N 1
ATOM 613 C CA . HIS A 1 81 ? -34.969 48.75 24.719 1 95.81 81 HIS A CA 1
ATOM 614 C C . HIS A 1 81 ? -34.812 48.156 23.312 1 95.81 81 HIS A C 1
ATOM 616 O O . HIS A 1 81 ? -34.562 48.875 22.359 1 95.81 81 HIS A O 1
ATOM 622 N N . TRP A 1 82 ? -35.031 46.812 23.219 1 97.38 82 TRP A N 1
ATOM 623 C CA . TRP A 1 82 ? -34.969 46.125 21.938 1 97.38 82 TRP A CA 1
ATOM 624 C C . TRP A 1 82 ? -36.375 45.875 21.375 1 97.38 82 TRP A C 1
ATOM 626 O O . TRP A 1 82 ? -37.281 45.438 22.094 1 97.38 82 TRP A O 1
ATOM 636 N N . THR A 1 83 ? -36.562 46.188 20.125 1 96.94 83 THR A N 1
ATOM 637 C CA . THR A 1 83 ? -37.812 45.875 19.438 1 96.94 83 THR A CA 1
ATOM 638 C C . THR A 1 83 ? -37.531 45.281 18.047 1 96.94 83 THR A C 1
ATOM 640 O O . THR A 1 83 ? -36.5 45.594 17.438 1 96.94 83 THR A O 1
ATOM 643 N N . GLN A 1 84 ? -38.469 44.438 17.562 1 97.38 84 GLN A N 1
ATOM 644 C CA . GLN A 1 84 ? -38.406 43.906 16.203 1 97.38 84 GLN A CA 1
ATOM 645 C C . GLN A 1 84 ? -39.188 44.812 15.242 1 97.38 84 GLN A C 1
ATOM 647 O O . GLN A 1 84 ? -40.375 45.062 15.453 1 97.38 84 GLN A O 1
ATOM 652 N N . LYS A 1 85 ? -38.469 45.219 14.188 1 96.69 85 LYS A N 1
ATOM 653 C CA . LYS A 1 85 ? -39.125 46.094 13.227 1 96.69 85 LYS A CA 1
ATOM 654 C C . LYS A 1 85 ? -39.531 45.344 11.977 1 96.69 85 LYS A C 1
ATOM 656 O O . LYS A 1 85 ? -40.438 45.781 11.258 1 96.69 85 LYS A O 1
ATOM 661 N N . GLY A 1 86 ? -38.969 44.219 11.734 1 94.38 86 GLY A N 1
ATOM 662 C CA . GLY A 1 86 ? -39.281 43.438 10.547 1 94.38 86 GLY A CA 1
ATOM 663 C C . GLY A 1 86 ? -38.688 42.062 10.578 1 94.38 86 GLY A C 1
ATOM 664 O O . GLY A 1 86 ? -37.844 41.75 11.414 1 94.38 86 GLY A O 1
ATOM 665 N N . GLY A 1 87 ? -39.281 41.219 9.711 1 94.19 87 GLY A N 1
ATOM 666 C CA . GLY A 1 87 ? -38.812 39.844 9.562 1 94.19 87 GLY A CA 1
ATOM 667 C C . GLY A 1 87 ? -39.875 38.875 9.156 1 94.19 87 GLY A C 1
ATOM 668 O O . GLY A 1 87 ? -41.062 39.219 9.18 1 94.19 87 GLY A O 1
ATOM 669 N N . PRO A 1 88 ? -39.469 37.688 8.727 1 94.62 88 PRO A N 1
ATOM 670 C CA . PRO A 1 88 ? -40.438 36.688 8.258 1 94.62 88 PRO A CA 1
ATOM 671 C C . PRO A 1 88 ? -41.344 36.188 9.383 1 94.62 88 PRO A C 1
ATOM 673 O O . PRO A 1 88 ? -42.5 35.812 9.133 1 94.62 88 PRO A O 1
ATOM 676 N N . THR A 1 89 ? -40.781 36.062 10.531 1 94.38 89 THR A N 1
ATOM 677 C CA . THR A 1 89 ? -41.594 35.688 11.695 1 94.38 89 THR A CA 1
ATOM 678 C C . THR A 1 89 ? -41.375 36.656 12.844 1 94.38 89 THR A C 1
ATOM 680 O O . THR A 1 89 ? -40.375 37.375 12.867 1 94.38 89 THR A O 1
ATOM 683 N N . THR A 1 90 ? -42.344 36.812 13.766 1 95.19 90 THR A N 1
ATOM 684 C CA . THR A 1 90 ? -42.219 37.625 14.977 1 95.19 90 THR A CA 1
ATOM 685 C C . THR A 1 90 ? -41.594 36.812 16.109 1 95.19 90 THR A C 1
ATOM 687 O O . THR A 1 90 ? -42.156 35.75 16.484 1 95.19 90 THR A O 1
ATOM 690 N N . LEU A 1 91 ? -40.562 37.219 16.531 1 96.25 91 LEU A N 1
ATOM 691 C CA . LEU A 1 91 ? -39.844 36.5 17.594 1 96.25 91 LEU A CA 1
ATOM 692 C C . LEU A 1 91 ? -40.094 37.156 18.953 1 96.25 91 LEU A C 1
ATOM 694 O O . LEU A 1 91 ? -40.5 38.312 19.031 1 96.25 91 LEU A O 1
ATOM 698 N N . THR A 1 92 ? -39.906 36.375 20.016 1 96.44 92 THR A N 1
ATOM 699 C CA . THR A 1 92 ? -39.969 36.875 21.391 1 96.44 92 THR A CA 1
ATOM 700 C C . THR A 1 92 ? -38.594 37.281 21.875 1 96.44 92 THR A C 1
ATOM 702 O O . THR A 1 92 ? -37.688 36.469 21.906 1 96.44 92 THR A O 1
ATOM 705 N N . ILE A 1 93 ? -38.5 38.531 22.203 1 96.5 93 ILE A N 1
ATOM 706 C CA . ILE A 1 93 ? -37.188 39.031 22.672 1 96.5 93 ILE A CA 1
ATOM 707 C C . ILE A 1 93 ? -37.125 38.906 24.188 1 96.5 93 ILE A C 1
ATOM 709 O O . ILE A 1 93 ? -37.906 39.562 24.906 1 96.5 93 ILE A O 1
ATOM 713 N N . THR A 1 94 ? -36.188 38.062 24.625 1 94.62 94 THR A N 1
ATOM 714 C CA . THR A 1 94 ? -35.938 37.969 26.047 1 94.62 94 THR A CA 1
ATOM 715 C C . THR A 1 94 ? -34.844 38.969 26.469 1 94.62 94 THR A C 1
ATOM 717 O O . THR A 1 94 ? -33.844 39.156 25.734 1 94.62 94 THR A O 1
ATOM 720 N N . ASN A 1 95 ? -35.031 39.562 27.609 1 93.88 95 ASN A N 1
ATOM 721 C CA . ASN A 1 95 ? -34.094 40.594 28.109 1 93.88 95 ASN A CA 1
ATOM 722 C C . ASN A 1 95 ? -34.031 41.781 27.188 1 93.88 95 ASN A C 1
ATOM 724 O O . ASN A 1 95 ? -32.938 42.312 26.906 1 93.88 95 ASN A O 1
ATOM 728 N N . ALA A 1 96 ? -35.188 42.219 26.812 1 94.94 96 ALA A N 1
ATOM 729 C CA . ALA A 1 96 ? -35.281 43.312 25.844 1 94.94 96 ALA A CA 1
ATOM 730 C C . ALA A 1 96 ? -34.781 44.594 26.469 1 94.94 96 ALA A C 1
ATOM 732 O O . ALA A 1 96 ? -34.5 45.562 25.75 1 94.94 96 ALA A O 1
ATOM 733 N N . ASP A 1 97 ? -34.719 44.656 27.812 1 93.94 97 ASP A N 1
ATOM 734 C CA . ASP A 1 97 ? -34.312 45.875 28.516 1 93.94 97 ASP A CA 1
ATOM 735 C C . ASP A 1 97 ? -32.812 45.844 28.891 1 93.94 97 ASP A C 1
ATOM 737 O O . ASP A 1 97 ? -32.344 46.688 29.609 1 93.94 97 ASP A O 1
ATOM 741 N N . LYS A 1 98 ? -32.219 44.75 28.375 1 94 98 LYS A N 1
ATOM 742 C CA . LYS A 1 98 ? -30.781 44.625 28.672 1 94 98 LYS A CA 1
ATOM 743 C C . LYS A 1 98 ? -29.922 44.969 27.469 1 94 98 LYS A C 1
ATOM 745 O O . LYS A 1 98 ? -30.453 45.125 26.359 1 94 98 LYS A O 1
ATOM 750 N N . VAL A 1 99 ? -28.656 45.219 27.781 1 93.62 99 VAL A N 1
ATOM 751 C CA . VAL A 1 99 ? -27.703 45.594 26.734 1 93.62 99 VAL A CA 1
ATOM 752 C C . VAL A 1 99 ? -27.641 44.469 25.688 1 93.62 99 VAL A C 1
ATOM 754 O O . VAL A 1 99 ? -27.562 44.75 24.484 1 93.62 99 VAL A O 1
ATOM 757 N N . VAL A 1 100 ? -27.656 43.281 26.188 1 95.69 100 VAL A N 1
ATOM 758 C CA . VAL A 1 100 ? -27.688 42.094 25.328 1 95.69 100 VAL A CA 1
ATOM 759 C C . VAL A 1 100 ? -29.031 41.375 25.5 1 95.69 100 VAL A C 1
ATOM 761 O O . VAL A 1 100 ? -29.453 41.094 26.609 1 95.69 100 VAL A O 1
ATOM 764 N N . ALA A 1 101 ? -29.719 41.188 24.406 1 96.5 101 ALA A N 1
ATOM 765 C CA . ALA A 1 101 ? -31.016 40.5 24.391 1 96.5 101 ALA A CA 1
ATOM 766 C C . ALA A 1 101 ? -30.953 39.281 23.516 1 96.5 101 ALA A C 1
ATOM 768 O O . ALA A 1 101 ? -30 39.062 22.766 1 96.5 101 ALA A O 1
ATOM 769 N N . ILE A 1 102 ? -31.938 38.375 23.703 1 96.44 102 ILE A N 1
ATOM 770 C CA . ILE A 1 102 ? -32.031 37.156 22.938 1 96.44 102 ILE A CA 1
ATOM 771 C C . ILE A 1 102 ? -33.438 37.062 22.297 1 96.44 102 ILE A C 1
ATOM 773 O O . ILE A 1 102 ? -34.438 37.219 22.969 1 96.44 102 ILE A O 1
ATOM 777 N N . ALA A 1 103 ? -33.438 36.844 21.062 1 96.25 103 ALA A N 1
ATOM 778 C CA . ALA A 1 103 ? -34.719 36.625 20.359 1 96.25 103 ALA A CA 1
ATOM 779 C C . ALA A 1 103 ? -34.938 35.125 20.109 1 96.25 103 ALA A C 1
ATOM 781 O O . ALA A 1 103 ? -34.062 34.438 19.562 1 96.25 103 ALA A O 1
ATOM 782 N N . VAL A 1 104 ? -36.062 34.625 20.578 1 95.56 104 VAL A N 1
ATOM 783 C CA . VAL A 1 104 ? -36.375 33.219 20.453 1 95.56 104 VAL A CA 1
ATOM 784 C C . VAL A 1 104 ? -37.688 33.031 19.688 1 95.56 104 VAL A C 1
ATOM 786 O O . VAL A 1 104 ? -38.562 33.906 19.734 1 95.56 104 VAL A O 1
ATOM 789 N N . GLY A 1 105 ? -37.844 31.938 18.969 1 93.19 105 GLY A N 1
ATOM 790 C CA . GLY A 1 105 ? -39.031 31.609 18.188 1 93.19 105 GLY A CA 1
ATOM 791 C C . GLY A 1 105 ? -38.719 30.781 16.953 1 93.19 105 GLY A C 1
ATOM 792 O O . GLY A 1 105 ? -37.719 30.094 16.906 1 93.19 105 GLY A O 1
ATOM 793 N N . LYS A 1 106 ? -39.688 30.75 16 1 93.31 106 LYS A N 1
ATOM 794 C CA . LYS A 1 106 ? -39.5 30.047 14.742 1 93.31 106 LYS A CA 1
ATOM 795 C C . LYS A 1 106 ? -38.625 30.859 13.797 1 93.31 106 LYS A C 1
ATOM 797 O O . LYS A 1 106 ? -39.094 31.766 13.109 1 93.31 106 LYS A O 1
ATOM 802 N N . ILE A 1 107 ? -37.344 30.547 13.883 1 93.12 107 ILE A N 1
ATOM 803 C CA . ILE A 1 107 ? -36.406 31.25 13.039 1 93.12 107 ILE A CA 1
ATOM 804 C C . ILE A 1 107 ? -36.344 30.594 11.664 1 93.12 107 ILE A C 1
ATOM 806 O O . ILE A 1 107 ? -36 29.406 11.555 1 93.12 107 ILE A O 1
ATOM 810 N N . VAL A 1 108 ? -36.781 31.312 10.641 1 92.69 108 VAL A N 1
ATOM 811 C CA . VAL A 1 108 ? -36.719 30.812 9.266 1 92.69 108 VAL A CA 1
ATOM 812 C C . VAL A 1 108 ? -35.781 31.688 8.43 1 92.69 108 VAL A C 1
ATOM 814 O O . VAL A 1 108 ? -35.281 32.719 8.914 1 92.69 108 VAL A O 1
ATOM 817 N N . GLU A 1 109 ? -35.5 31.25 7.219 1 91.62 109 GLU A N 1
ATOM 818 C CA . GLU A 1 109 ? -34.625 32.031 6.332 1 91.62 109 GLU A CA 1
ATOM 819 C C . GLU A 1 109 ? -35.219 33.406 6.051 1 91.62 109 GLU A C 1
ATOM 821 O O . GLU A 1 109 ? -36.438 33.531 5.848 1 91.62 109 GLU A O 1
ATOM 826 N N . GLY A 1 110 ? -34.344 34.438 6.125 1 92.69 110 GLY A N 1
ATOM 827 C CA . GLY A 1 110 ? -34.781 35.781 5.879 1 92.69 110 GLY A CA 1
ATOM 828 C C . GLY A 1 110 ? -34.031 36.812 6.703 1 92.69 110 GLY A C 1
ATOM 829 O O . GLY A 1 110 ? -33.156 36.438 7.5 1 92.69 110 GLY A O 1
ATOM 830 N N . ASP A 1 111 ? -34.312 38.031 6.402 1 94.88 111 ASP A N 1
ATOM 831 C CA . ASP A 1 111 ? -33.656 39.125 7.125 1 94.88 111 ASP A CA 1
ATOM 832 C C . ASP A 1 111 ? -34.531 39.594 8.297 1 94.88 111 ASP A C 1
ATOM 834 O O . ASP A 1 111 ? -35.719 39.906 8.117 1 94.88 111 ASP A O 1
ATOM 838 N N . TYR A 1 112 ? -33.969 39.5 9.438 1 96.44 112 TYR A N 1
ATOM 839 C CA . TYR A 1 112 ? -34.625 40.031 10.633 1 96.44 112 TYR A CA 1
ATOM 840 C C . TYR A 1 112 ? -34.094 41.406 10.984 1 96.44 112 TYR A C 1
ATOM 842 O O . TYR A 1 112 ? -32.875 41.594 11.039 1 96.44 112 TYR A O 1
ATOM 850 N N . GLU A 1 113 ? -34.969 42.344 11.156 1 96.88 113 GLU A N 1
ATOM 851 C CA . GLU A 1 113 ? -34.562 43.719 11.5 1 96.88 113 GLU A CA 1
ATOM 852 C C . GLU A 1 113 ? -34.938 44.062 12.938 1 96.88 113 GLU A C 1
ATOM 854 O O . GLU A 1 113 ? -36.125 43.969 13.32 1 96.88 113 GLU A O 1
ATOM 859 N N . PHE A 1 114 ? -33.969 44.375 13.695 1 97.12 114 PHE A N 1
ATOM 860 C CA . PHE A 1 114 ? -34.156 44.812 15.078 1 97.12 114 PHE A CA 1
ATOM 861 C C . PHE A 1 114 ? -33.719 46.25 15.258 1 97.12 114 PHE A C 1
ATOM 863 O O . PHE A 1 114 ? -32.875 46.75 14.484 1 97.12 114 PHE A O 1
ATOM 870 N N . GLN A 1 115 ? -34.312 46.938 16.234 1 97.38 115 GLN A N 1
ATOM 871 C CA . GLN A 1 115 ? -33.938 48.281 16.594 1 97.38 115 GLN A CA 1
ATOM 872 C C . GLN A 1 115 ? -33.562 48.375 18.062 1 97.38 115 GLN A C 1
ATOM 874 O O . GLN A 1 115 ? -34.312 47.875 18.938 1 97.38 115 GLN A O 1
ATOM 879 N N . LEU A 1 116 ? -32.469 48.906 18.297 1 97.19 116 LEU A N 1
ATOM 880 C CA . LEU A 1 116 ? -32.062 49.219 19.656 1 97.19 116 LEU A CA 1
ATOM 881 C C . LEU A 1 116 ? -32.344 50.688 19.984 1 97.19 116 LEU A C 1
ATOM 883 O O . LEU A 1 116 ? -31.953 51.594 19.219 1 97.19 116 LEU A O 1
ATOM 887 N N . THR A 1 117 ? -33.031 50.938 21.094 1 96.38 117 THR A N 1
ATOM 888 C CA . THR A 1 117 ? -33.219 52.281 21.641 1 96.38 117 THR A CA 1
ATOM 889 C C . THR A 1 117 ? -32.531 52.438 22.984 1 96.38 117 THR A C 1
ATOM 891 O O . THR A 1 117 ? -32.75 51.625 23.906 1 96.38 117 THR A O 1
ATOM 894 N N . VAL A 1 118 ? -31.734 53.375 23 1 94.69 118 VAL A N 1
ATOM 895 C CA . VAL A 1 118 ? -31.047 53.656 24.25 1 94.69 118 VAL A CA 1
ATOM 896 C C . VAL A 1 118 ? -31.531 55 24.797 1 94.69 118 VAL A C 1
ATOM 898 O O . VAL A 1 118 ? -31.641 56 24.047 1 94.69 118 VAL A O 1
ATOM 901 N N . ILE A 1 119 ? -31.812 55 26.094 1 92.44 119 ILE A N 1
ATOM 902 C CA . ILE A 1 119 ? -32.312 56.188 26.766 1 92.44 119 ILE A CA 1
ATOM 903 C C . ILE A 1 119 ? -31.406 56.562 27.922 1 92.44 119 ILE A C 1
ATOM 905 O O . ILE A 1 119 ? -31.031 55.719 28.734 1 92.44 119 ILE A O 1
ATOM 909 N N . ASP A 1 120 ? -31.078 57.75 27.906 1 88.88 120 ASP A N 1
ATOM 910 C CA . ASP A 1 120 ? -30.234 58.188 29 1 88.88 120 ASP A CA 1
ATOM 911 C C . ASP A 1 120 ? -31.062 58.656 30.203 1 88.88 120 ASP A C 1
ATOM 913 O O . ASP A 1 120 ? -32.281 58.469 30.219 1 88.88 120 ASP A O 1
ATOM 917 N N . GLY A 1 121 ? -30.422 59.156 31.25 1 84.62 121 GLY A N 1
ATOM 918 C CA . GLY A 1 121 ? -31.062 59.562 32.469 1 84.62 121 GLY A CA 1
ATOM 919 C C . GLY A 1 121 ? -32 60.719 32.312 1 84.62 121 GLY A C 1
ATOM 920 O O . GLY A 1 121 ? -32.969 60.875 33.062 1 84.62 121 GLY A O 1
ATOM 921 N N . GLU A 1 122 ? -31.719 61.562 31.297 1 83.62 122 GLU A N 1
ATOM 922 C CA . GLU A 1 122 ? -32.562 62.719 31.031 1 83.62 122 GLU A CA 1
ATOM 923 C C . GLU A 1 122 ? -33.625 62.406 29.984 1 83.62 122 GLU A C 1
ATOM 925 O O . GLU A 1 122 ? -34.219 63.312 29.406 1 83.62 122 GLU A O 1
ATOM 930 N N . ARG A 1 123 ? -33.75 61.094 29.625 1 86.69 123 ARG A N 1
ATOM 931 C CA . ARG A 1 123 ? -34.781 60.531 28.75 1 86.69 123 ARG A CA 1
ATOM 932 C C . ARG A 1 123 ? -34.531 60.906 27.297 1 86.69 123 ARG A C 1
ATOM 934 O O . ARG A 1 123 ? -35.469 60.938 26.5 1 86.69 123 ARG A O 1
ATOM 941 N N . GLN A 1 124 ? -33.312 61.375 27.031 1 90.19 124 GLN A N 1
ATOM 942 C CA . GLN A 1 124 ? -32.938 61.5 25.625 1 90.19 124 GLN A CA 1
ATOM 943 C C . GLN A 1 124 ? -32.688 60.125 25 1 90.19 124 GLN A C 1
ATOM 945 O O . GLN A 1 124 ? -32.188 59.219 25.656 1 90.19 124 GLN A O 1
ATOM 950 N N . GLN A 1 125 ? -33.156 59.969 23.766 1 92.88 125 GLN A N 1
ATOM 951 C CA . GLN A 1 125 ? -33.094 58.656 23.156 1 92.88 125 GLN A CA 1
ATOM 952 C C . GLN A 1 125 ? -32.312 58.656 21.875 1 92.88 125 GLN A C 1
ATOM 954 O O . GLN A 1 125 ? -32.188 59.688 21.219 1 92.88 125 GLN A O 1
ATOM 959 N N . SER A 1 126 ? -31.672 57.562 21.516 1 94.19 126 SER A N 1
ATOM 960 C CA . SER A 1 126 ? -31.031 57.25 20.25 1 94.19 126 SER A CA 1
ATOM 961 C C . SER A 1 126 ? -31.359 55.844 19.781 1 94.19 126 SER A C 1
ATOM 963 O O . SER A 1 126 ? -31.656 54.969 20.594 1 94.19 126 SER A O 1
ATOM 965 N N . THR A 1 127 ? -31.469 55.688 18.5 1 95.62 127 THR A N 1
ATOM 966 C CA . THR A 1 127 ? -31.797 54.375 17.969 1 95.62 127 THR A CA 1
ATOM 967 C C . THR A 1 127 ? -30.766 53.906 16.953 1 95.62 127 THR A C 1
ATOM 969 O O . THR A 1 127 ? -30.062 54.719 16.375 1 95.62 127 THR A O 1
ATOM 972 N N . ASP A 1 128 ? -30.547 52.625 16.875 1 96.06 128 ASP A N 1
ATOM 973 C CA . ASP A 1 128 ? -29.734 51.938 15.852 1 96.06 128 ASP A CA 1
ATOM 974 C C . ASP A 1 128 ? -30.375 50.625 15.414 1 96.06 128 ASP A C 1
ATOM 976 O O . ASP A 1 128 ? -31.047 49.969 16.203 1 96.06 128 ASP A O 1
ATOM 980 N N . SER A 1 129 ? -30.156 50.375 14.141 1 96.56 129 SER A N 1
ATOM 981 C CA . SER A 1 129 ? -30.797 49.188 13.602 1 96.56 129 SER A CA 1
ATOM 982 C C . SER A 1 129 ? -29.812 48 13.523 1 96.56 129 SER A C 1
ATOM 984 O O . SER A 1 129 ? -28.609 48.219 13.32 1 96.56 129 SER A O 1
ATOM 986 N N . LEU A 1 130 ? -30.297 46.781 13.82 1 96.69 130 LEU A N 1
ATOM 987 C CA . LEU A 1 130 ? -29.594 45.531 13.648 1 96.69 130 LEU A CA 1
ATOM 988 C C . LEU A 1 130 ? -30.328 44.625 12.672 1 96.69 130 LEU A C 1
ATOM 990 O O . LEU A 1 130 ? -31.5 44.312 12.883 1 96.69 130 LEU A O 1
ATOM 994 N N . VAL A 1 131 ? -29.656 44.312 11.531 1 96.56 131 VAL A N 1
ATOM 995 C CA . VAL A 1 131 ? -30.234 43.375 10.57 1 96.56 131 VAL A CA 1
ATOM 996 C C . VAL A 1 131 ? -29.484 42.031 10.633 1 96.56 131 VAL A C 1
ATOM 998 O O . VAL A 1 131 ? -28.266 42 10.492 1 96.56 131 VAL A O 1
ATOM 1001 N N . ILE A 1 132 ? -30.172 40.969 10.969 1 95.88 132 ILE A N 1
ATOM 1002 C CA . ILE A 1 132 ? -29.609 39.594 10.984 1 95.88 132 ILE A CA 1
ATOM 1003 C C . ILE A 1 132 ? -30.141 38.812 9.797 1 95.88 132 ILE A C 1
ATOM 1005 O O . ILE A 1 132 ? -31.344 38.5 9.734 1 95.88 132 ILE A O 1
ATOM 1009 N N . SER A 1 133 ? -29.234 38.531 8.875 1 94.38 133 SER A N 1
ATOM 1010 C CA . SER A 1 133 ? -29.594 37.688 7.727 1 94.38 133 SER A CA 1
ATOM 1011 C C . SER A 1 133 ? -29.422 36.219 8.047 1 94.38 133 SER A C 1
ATOM 1013 O O . SER A 1 133 ? -28.312 35.75 8.312 1 94.38 133 SER A O 1
ATOM 1015 N N . VAL A 1 134 ? -30.484 35.5 8.18 1 91.88 134 VAL A N 1
ATOM 1016 C CA . VAL A 1 134 ? -30.484 34.062 8.445 1 91.88 134 VAL A CA 1
ATOM 1017 C C . VAL A 1 134 ? -30.562 33.281 7.121 1 91.88 134 VAL A C 1
ATOM 1019 O O . VAL A 1 134 ? -31.516 33.469 6.348 1 91.88 134 VAL A O 1
ATOM 1022 N N . LYS A 1 135 ? -29.531 32.531 6.789 1 88.56 135 LYS A N 1
ATOM 1023 C CA . LYS A 1 135 ? -29.469 31.75 5.562 1 88.56 135 LYS A CA 1
ATOM 1024 C C . LYS A 1 135 ? -29.453 30.25 5.867 1 88.56 135 LYS A C 1
ATOM 1026 O O . LYS A 1 135 ? -29.172 29.844 7 1 88.56 135 LYS A O 1
ATOM 1031 N N . LYS A 1 136 ? -29.984 29.484 4.906 1 80.5 136 LYS A N 1
ATOM 1032 C CA . LYS A 1 136 ? -29.938 28.031 5.035 1 80.5 136 LYS A CA 1
ATOM 1033 C C . LYS A 1 136 ? -28.562 27.484 4.633 1 80.5 136 LYS A C 1
ATOM 1035 O O . LYS A 1 136 ? -28 27.922 3.627 1 80.5 136 LYS A O 1
ATOM 1040 N N . ASP A 1 137 ? -27.906 26.922 5.586 1 74.69 137 ASP A N 1
ATOM 1041 C CA . ASP A 1 137 ? -26.672 26.219 5.215 1 74.69 137 ASP A CA 1
ATOM 1042 C C . ASP A 1 137 ? -26.984 24.969 4.398 1 74.69 137 ASP A C 1
ATOM 1044 O O . ASP A 1 137 ? -27.469 23.969 4.938 1 74.69 137 ASP A O 1
ATOM 1048 N N . VAL A 1 138 ? -27.016 25.141 3.064 1 79.69 138 VAL A N 1
ATOM 1049 C CA . VAL A 1 138 ? -27.375 24 2.23 1 79.69 138 VAL A CA 1
ATOM 1050 C C . VAL A 1 138 ? -26.156 23.109 2.023 1 79.69 138 VAL A C 1
ATOM 1052 O O . VAL A 1 138 ? -25.109 23.578 1.604 1 79.69 138 VAL A O 1
ATOM 1055 N N . ASN A 1 139 ? -26.234 21.906 2.586 1 84.19 139 ASN A N 1
ATOM 1056 C CA . ASN A 1 139 ? -25.219 20.891 2.309 1 84.19 139 ASN A CA 1
ATOM 1057 C C . ASN A 1 139 ? -25.312 20.375 0.877 1 84.19 139 ASN A C 1
ATOM 1059 O O . ASN A 1 139 ? -26.344 19.828 0.481 1 84.19 139 ASN A O 1
ATOM 1063 N N . LEU A 1 140 ? -24.297 20.75 0.149 1 88.19 140 LEU A N 1
ATOM 1064 C CA . LEU A 1 140 ? -24.266 20.234 -1.22 1 88.19 140 LEU A CA 1
ATOM 1065 C C . LEU A 1 140 ? -23.75 18.812 -1.26 1 88.19 140 LEU A C 1
ATOM 1067 O O . LEU A 1 140 ? -22.984 18.391 -0.376 1 88.19 140 LEU A O 1
ATOM 1071 N N . ARG A 1 141 ? -24.188 18.016 -2.24 1 92.44 141 ARG A N 1
ATOM 1072 C CA . ARG A 1 141 ? -23.688 16.656 -2.43 1 92.44 141 ARG A CA 1
ATOM 1073 C C . ARG A 1 141 ? -22.188 16.672 -2.758 1 92.44 141 ARG A C 1
ATOM 1075 O O . ARG A 1 141 ? -21.703 17.562 -3.445 1 92.44 141 ARG A O 1
ATOM 1082 N N . PRO A 1 142 ? -21.484 15.664 -2.203 1 95.06 142 PRO A N 1
ATOM 1083 C CA . PRO A 1 142 ? -20.078 15.555 -2.596 1 95.06 142 PRO A CA 1
ATOM 1084 C C . PRO A 1 142 ? -19.891 15.289 -4.09 1 95.06 142 PRO A C 1
ATOM 1086 O O . PRO A 1 142 ? -20.859 14.938 -4.773 1 95.06 142 PRO A O 1
ATOM 1089 N N . LYS A 1 143 ? -18.875 15.664 -4.578 1 95.75 143 LYS A N 1
ATOM 1090 C CA . LYS A 1 143 ? -18.5 15.328 -5.949 1 95.75 143 LYS A CA 1
ATOM 1091 C C . LYS A 1 143 ? -17.406 14.258 -5.984 1 95.75 143 LYS A C 1
ATOM 1093 O O . LYS A 1 143 ? -16.266 14.516 -5.594 1 95.75 143 LYS A O 1
ATOM 1098 N N . ALA A 1 144 ? -17.766 13.148 -6.496 1 96.88 144 ALA A N 1
ATOM 1099 C CA . ALA A 1 144 ? -16.828 12.023 -6.559 1 96.88 144 ALA A CA 1
ATOM 1100 C C . ALA A 1 144 ? -15.922 12.133 -7.777 1 96.88 144 ALA A C 1
ATOM 1102 O O . ALA A 1 144 ? -16.359 12.508 -8.867 1 96.88 144 ALA A O 1
ATOM 1103 N N . ASN A 1 145 ? -14.672 11.922 -7.582 1 96.81 145 ASN A N 1
ATOM 1104 C CA . ASN A 1 145 ? -13.656 11.828 -8.617 1 96.81 145 ASN A CA 1
ATOM 1105 C C . ASN A 1 145 ? -12.805 10.57 -8.453 1 96.81 145 ASN A C 1
ATOM 1107 O O . ASN A 1 145 ? -11.93 10.516 -7.59 1 96.81 145 ASN A O 1
ATOM 1111 N N . ALA A 1 146 ? -12.961 9.633 -9.273 1 96.19 146 ALA A N 1
ATOM 1112 C CA . ALA A 1 146 ? -12.32 8.328 -9.109 1 96.19 146 ALA A CA 1
ATOM 1113 C C . ALA A 1 146 ? -10.938 8.312 -9.758 1 96.19 146 ALA A C 1
ATOM 1115 O O . ALA A 1 146 ? -10.227 7.312 -9.688 1 96.19 146 ALA A O 1
ATOM 1116 N N . GLY A 1 147 ? -10.492 9.367 -10.336 1 94.06 147 GLY A N 1
ATOM 1117 C CA . GLY A 1 147 ? -9.141 9.477 -10.867 1 94.06 147 GLY A CA 1
ATOM 1118 C C . GLY A 1 147 ? -9.062 9.18 -12.359 1 94.06 147 GLY A C 1
ATOM 1119 O O . GLY A 1 147 ? -8.008 9.344 -12.969 1 94.06 147 GLY A O 1
ATOM 1120 N N . GLY A 1 148 ? -10.156 8.711 -12.992 1 91.31 148 GLY A N 1
ATOM 1121 C CA . GLY A 1 148 ? -10.188 8.484 -14.43 1 91.31 148 GLY A CA 1
ATOM 1122 C C . GLY A 1 148 ? -9.609 7.141 -14.836 1 91.31 148 GLY A C 1
ATOM 1123 O O . GLY A 1 148 ? -9.477 6.242 -14 1 91.31 148 GLY A O 1
ATOM 1124 N N . ASN A 1 149 ? -9.32 7 -16.141 1 93.38 149 ASN A N 1
ATOM 1125 C CA . ASN A 1 149 ? -8.828 5.742 -16.703 1 93.38 149 ASN A CA 1
ATOM 1126 C C . ASN A 1 149 ? -7.305 5.648 -16.594 1 93.38 149 ASN A C 1
ATOM 1128 O O . ASN A 1 149 ? -6.602 6.641 -16.797 1 93.38 149 ASN A O 1
ATOM 1132 N N . LYS A 1 150 ? -6.879 4.516 -16.219 1 95.06 150 LYS A N 1
ATOM 1133 C CA . LYS A 1 150 ? -5.449 4.254 -16.094 1 95.06 150 LYS A CA 1
ATOM 1134 C C . LYS A 1 150 ? -5.023 3.07 -16.953 1 95.06 150 LYS A C 1
ATOM 1136 O O . LYS A 1 150 ? -5.742 2.072 -17.047 1 95.06 150 LYS A O 1
ATOM 1141 N N . VAL A 1 151 ? -3.896 3.221 -17.594 1 94.69 151 VAL A N 1
ATOM 1142 C CA . VAL A 1 151 ? -3.334 2.137 -18.391 1 94.69 151 VAL A CA 1
ATOM 1143 C C . VAL A 1 151 ? -1.996 1.699 -17.812 1 94.69 151 VAL A C 1
ATOM 1145 O O . VAL A 1 151 ? -1.115 2.529 -17.562 1 94.69 151 VAL A O 1
ATOM 1148 N N . VAL A 1 152 ? -1.925 0.428 -17.531 1 93 152 VAL A N 1
ATOM 1149 C CA . VAL A 1 152 ? -0.685 -0.113 -16.984 1 93 152 VAL A CA 1
ATOM 1150 C C . VAL A 1 152 ? -0.279 -1.363 -17.75 1 93 152 VAL A C 1
ATOM 1152 O O . VAL A 1 152 ? -1.057 -1.88 -18.562 1 93 152 VAL A O 1
ATOM 1155 N N . GLN A 1 153 ? 1.008 -1.758 -17.516 1 88.19 153 GLN A N 1
ATOM 1156 C CA . GLN A 1 153 ? 1.519 -2.965 -18.156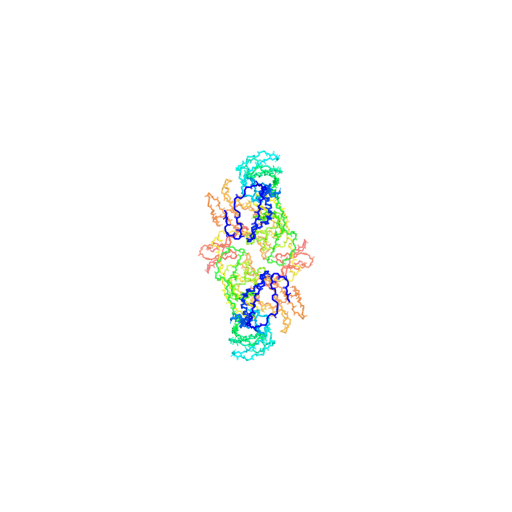 1 88.19 153 GLN A CA 1
ATOM 1157 C C . GLN A 1 153 ? 1.999 -3.977 -17.125 1 88.19 153 GLN A C 1
ATOM 1159 O O . GLN A 1 153 ? 2.576 -3.6 -16.094 1 88.19 153 GLN A O 1
ATOM 1164 N N . VAL A 1 154 ? 1.689 -5.285 -17.422 1 82.12 154 VAL A N 1
ATOM 1165 C CA . VAL A 1 154 ? 2.195 -6.34 -16.547 1 82.12 154 VAL A CA 1
ATOM 1166 C C . VAL A 1 154 ? 3.588 -6.766 -17.016 1 82.12 154 VAL A C 1
ATOM 1168 O O . VAL A 1 154 ? 3.879 -6.777 -18.203 1 82.12 154 VAL A O 1
ATOM 1171 N N . PRO A 1 155 ? 4.41 -7.059 -16.062 1 77.31 155 PRO A N 1
ATOM 1172 C CA . PRO A 1 155 ? 4.156 -7.223 -14.625 1 77.31 155 PRO A CA 1
ATOM 1173 C C . PRO A 1 155 ? 4.09 -5.891 -13.883 1 77.31 155 PRO A C 1
ATOM 1175 O O . PRO A 1 155 ? 4.828 -4.957 -14.211 1 77.31 155 PRO A O 1
ATOM 1178 N N . VAL A 1 156 ? 3.125 -5.777 -13.055 1 79.62 156 VAL A N 1
ATOM 1179 C CA . VAL A 1 156 ? 2.969 -4.605 -12.203 1 79.62 156 VAL A CA 1
ATOM 1180 C C . VAL A 1 156 ? 2.67 -5.039 -10.766 1 79.62 156 VAL A C 1
ATOM 1182 O O . VAL A 1 156 ? 1.842 -5.926 -10.539 1 79.62 156 VAL A O 1
ATOM 1185 N N . THR A 1 157 ? 3.367 -4.453 -9.875 1 80.06 157 THR A N 1
ATOM 1186 C CA . THR A 1 157 ? 3.248 -4.91 -8.492 1 80.06 157 THR A CA 1
ATOM 1187 C C . THR A 1 157 ? 2.057 -4.25 -7.805 1 80.06 157 THR A C 1
ATOM 1189 O O . THR A 1 157 ? 1.313 -4.906 -7.07 1 80.06 157 THR A O 1
ATOM 1192 N N . LEU A 1 158 ? 1.884 -2.998 -8.016 1 88.25 158 LEU A N 1
ATOM 1193 C CA . LEU A 1 158 ? 0.826 -2.254 -7.34 1 88.25 158 LEU A CA 1
ATOM 1194 C C . LEU A 1 158 ? 0.205 -1.222 -8.273 1 88.25 158 LEU A C 1
ATOM 1196 O O . LEU A 1 158 ? 0.921 -0.48 -8.953 1 88.25 158 LEU A O 1
ATOM 1200 N N . VAL A 1 159 ? -1.085 -1.282 -8.328 1 92.06 159 VAL A N 1
ATOM 1201 C CA . VAL A 1 159 ? -1.82 -0.282 -9.094 1 92.06 159 VAL A CA 1
ATOM 1202 C C . VAL A 1 159 ? -2.771 0.479 -8.172 1 92.06 159 VAL A C 1
ATOM 1204 O O . VAL A 1 159 ? -3.395 -0.113 -7.289 1 92.06 159 VAL A O 1
ATOM 1207 N N . THR A 1 160 ? -2.812 1.765 -8.383 1 93.62 160 THR A N 1
ATOM 1208 C CA . THR A 1 160 ? -3.666 2.566 -7.512 1 93.62 160 THR A CA 1
ATOM 1209 C C . THR A 1 160 ? -4.66 3.383 -8.328 1 93.62 160 THR A C 1
ATOM 1211 O O . THR A 1 160 ? -4.391 3.719 -9.484 1 93.62 160 THR A O 1
ATOM 1214 N N . LEU A 1 161 ? -5.828 3.566 -7.785 1 95.44 161 LEU A N 1
ATOM 1215 C CA . LEU A 1 161 ? -6.812 4.547 -8.227 1 95.44 161 LEU A CA 1
ATOM 1216 C C . LEU A 1 161 ? -6.984 5.652 -7.191 1 95.44 161 LEU A C 1
ATOM 1218 O O . LEU A 1 161 ? -7.293 5.375 -6.031 1 95.44 161 LEU A O 1
ATOM 1222 N N . ASP A 1 162 ? -6.746 6.836 -7.688 1 95.56 162 ASP A N 1
ATOM 1223 C CA . ASP A 1 162 ? -6.676 7.945 -6.742 1 95.56 162 ASP A CA 1
ATOM 1224 C C . ASP A 1 162 ? -7.988 8.727 -6.719 1 95.56 162 ASP A C 1
ATOM 1226 O O . ASP A 1 162 ? -8.273 9.5 -7.637 1 95.56 162 ASP A O 1
ATOM 1230 N N . GLY A 1 163 ? -8.734 8.539 -5.684 1 96.25 163 GLY A N 1
ATOM 1231 C CA . GLY A 1 163 ? -9.961 9.281 -5.48 1 96.25 163 GLY A CA 1
ATOM 1232 C C . GLY A 1 163 ? -9.797 10.469 -4.547 1 96.25 163 GLY A C 1
ATOM 1233 O O . GLY A 1 163 ? -10.789 11.055 -4.094 1 96.25 163 GLY A O 1
ATOM 1234 N N . SER A 1 164 ? -8.633 10.898 -4.289 1 93.38 164 SER A N 1
ATOM 1235 C CA . SER A 1 164 ? -8.367 11.938 -3.303 1 93.38 164 SER A CA 1
ATOM 1236 C C . SER A 1 164 ? -8.797 13.312 -3.812 1 93.38 164 SER A C 1
ATOM 1238 O O . SER A 1 164 ? -8.922 14.258 -3.035 1 93.38 164 SER A O 1
ATOM 1240 N N . LYS A 1 165 ? -9.016 13.43 -5.047 1 94.19 165 LYS A N 1
ATOM 1241 C CA . LYS A 1 165 ? -9.43 14.703 -5.621 1 94.19 165 LYS A CA 1
ATOM 1242 C C . LYS A 1 165 ? -10.938 14.906 -5.492 1 94.19 165 LYS A C 1
ATOM 1244 O O . LYS A 1 165 ? -11.477 15.898 -5.977 1 94.19 165 LYS A O 1
ATOM 1249 N N . SER A 1 166 ? -11.633 13.891 -4.922 1 95.62 166 SER A N 1
ATOM 1250 C CA . SER A 1 166 ? -13.031 14.117 -4.57 1 95.62 166 SER A CA 1
ATOM 1251 C C . SER A 1 166 ? -13.18 15.289 -3.613 1 95.62 166 SER A C 1
ATOM 1253 O O . SER A 1 166 ? -12.266 15.594 -2.842 1 95.62 166 SER A O 1
ATOM 1255 N N . TYR A 1 167 ? -14.375 15.969 -3.783 1 93.62 167 TYR A N 1
ATOM 1256 C CA . TYR A 1 167 ? -14.523 17.188 -3.01 1 93.62 167 TYR A CA 1
ATOM 1257 C C . TYR A 1 167 ? -15.914 17.281 -2.395 1 93.62 167 TYR A C 1
ATOM 1259 O O . TYR A 1 167 ? -16.875 16.734 -2.934 1 93.62 167 TYR A O 1
ATOM 1267 N N . ASP A 1 168 ? -15.883 17.844 -1.212 1 91.19 168 ASP A N 1
ATOM 1268 C CA . ASP A 1 168 ? -17.109 18.188 -0.507 1 91.19 168 ASP A CA 1
ATOM 1269 C C . ASP A 1 168 ? -16.953 19.484 0.291 1 91.19 168 ASP A C 1
ATOM 1271 O O . ASP A 1 168 ? -15.852 19.781 0.771 1 91.19 168 ASP A O 1
ATOM 1275 N N . ASP A 1 169 ? -17.984 20.25 0.35 1 87.75 169 ASP A N 1
ATOM 1276 C CA . ASP A 1 169 ? -17.953 21.516 1.068 1 87.75 169 ASP A CA 1
ATOM 1277 C C . ASP A 1 169 ? -17.766 21.297 2.568 1 87.75 169 ASP A C 1
ATOM 1279 O O . ASP A 1 169 ? -17.172 22.125 3.256 1 87.75 169 ASP A O 1
ATOM 1283 N N . ARG A 1 170 ? -18.312 20.25 3.059 1 85.88 170 ARG A N 1
ATOM 1284 C CA . ARG A 1 170 ? -18.219 20 4.492 1 85.88 170 ARG A CA 1
ATOM 1285 C C . ARG A 1 170 ? -17.281 18.828 4.777 1 85.88 170 ARG A C 1
ATOM 1287 O O . ARG A 1 170 ? -17.203 18.359 5.914 1 85.88 170 ARG A O 1
ATOM 1294 N N . GLY A 1 171 ? -16.672 18.297 3.768 1 89.75 171 GLY A N 1
ATOM 1295 C CA . GLY A 1 171 ? -15.719 17.219 3.965 1 89.75 171 GLY A CA 1
ATOM 1296 C C . GLY A 1 171 ? -16.297 15.852 3.652 1 89.75 171 GLY A C 1
ATOM 1297 O O . GLY A 1 171 ? -17.484 15.602 3.896 1 89.75 171 GLY A O 1
ATOM 1298 N N . ILE A 1 172 ? -15.57 14.984 3.193 1 93 172 ILE A N 1
ATOM 1299 C CA . ILE A 1 172 ? -15.953 13.602 2.902 1 93 172 ILE A CA 1
ATOM 1300 C C . ILE A 1 172 ? -15.633 12.719 4.105 1 93 172 ILE A C 1
ATOM 1302 O O . ILE A 1 172 ? -14.539 12.789 4.672 1 93 172 ILE A O 1
ATOM 1306 N N . THR A 1 173 ? -16.562 11.875 4.484 1 90.69 173 THR A N 1
ATOM 1307 C CA . THR A 1 173 ? -16.359 11.039 5.668 1 90.69 173 THR A CA 1
ATOM 1308 C C . THR A 1 173 ? -16.172 9.578 5.273 1 90.69 173 THR A C 1
ATOM 1310 O O . THR A 1 173 ? -15.594 8.797 6.027 1 90.69 173 THR A O 1
ATOM 1313 N N . LYS A 1 174 ? -16.703 9.258 4.137 1 95.25 174 LYS A N 1
ATOM 1314 C CA . LYS A 1 174 ? -16.641 7.852 3.756 1 95.25 174 LYS A CA 1
ATOM 1315 C C . LYS A 1 174 ? -16.281 7.699 2.281 1 95.25 174 LYS A C 1
ATOM 1317 O O . LYS A 1 174 ? -16.781 8.438 1.433 1 95.25 174 LYS A O 1
ATOM 1322 N N . TYR A 1 175 ? -15.414 6.824 2.037 1 97.31 175 TYR A N 1
ATOM 1323 C CA . TYR A 1 175 ? -15.078 6.359 0.696 1 97.31 175 TYR A CA 1
ATOM 1324 C C . TYR A 1 175 ? -15.453 4.895 0.517 1 97.31 175 TYR A C 1
ATOM 1326 O O . TYR A 1 175 ? -15.273 4.086 1.431 1 97.31 175 TYR A O 1
ATOM 1334 N N . LEU A 1 176 ? -16.016 4.574 -0.666 1 97.56 176 LEU A N 1
ATOM 1335 C CA . LEU A 1 176 ? -16.328 3.178 -0.966 1 97.56 176 LEU A CA 1
ATOM 1336 C C . LEU A 1 176 ? -16.031 2.859 -2.428 1 97.56 176 LEU A C 1
ATOM 1338 O O . LEU A 1 176 ? -16.672 3.412 -3.328 1 97.56 176 LEU A O 1
ATOM 1342 N N . TRP A 1 177 ? -15.055 1.995 -2.621 1 97.69 177 TRP A N 1
ATOM 1343 C CA . TRP A 1 177 ? -14.758 1.478 -3.953 1 97.69 177 TRP A CA 1
ATOM 1344 C C . TRP A 1 177 ? -15.445 0.137 -4.18 1 97.69 177 TRP A C 1
ATOM 1346 O O . TRP A 1 177 ? -15.305 -0.787 -3.375 1 97.69 177 TRP A O 1
ATOM 1356 N N . GLN A 1 178 ? -16.188 0.086 -5.219 1 97.5 178 GLN A N 1
ATOM 1357 C CA . GLN A 1 178 ? -16.844 -1.163 -5.57 1 97.5 178 GLN A CA 1
ATOM 1358 C C . GLN A 1 178 ? -16.453 -1.625 -6.969 1 97.5 178 GLN A C 1
ATOM 1360 O O . GLN A 1 178 ? -16.422 -0.825 -7.906 1 97.5 178 GLN A O 1
ATOM 1365 N N . ARG A 1 179 ? -16.109 -2.863 -7.027 1 96.69 179 ARG A N 1
ATOM 1366 C CA . ARG A 1 179 ? -15.734 -3.451 -8.312 1 96.69 179 ARG A CA 1
ATOM 1367 C C . ARG A 1 179 ? -16.969 -3.803 -9.133 1 96.69 179 ARG A C 1
ATOM 1369 O O . ARG A 1 179 ? -17.922 -4.395 -8.609 1 96.69 179 ARG A O 1
ATOM 1376 N N . ASP A 1 180 ? -17 -3.395 -10.398 1 96.94 180 ASP A N 1
ATOM 1377 C CA . ASP A 1 180 ? -18.109 -3.648 -11.305 1 96.94 180 ASP A CA 1
ATOM 1378 C C . ASP A 1 180 ? -18.203 -5.129 -11.664 1 96.94 180 ASP A C 1
ATOM 1380 O O . ASP A 1 180 ? -17.188 -5.832 -11.672 1 96.94 180 ASP A O 1
ATOM 1384 N N . SER A 1 181 ? -19.344 -5.594 -12.07 1 96.5 181 SER A N 1
ATOM 1385 C CA . SER A 1 181 ? -19.562 -6.996 -12.414 1 96.5 181 SER A CA 1
ATOM 1386 C C . SER A 1 181 ? -18.828 -7.367 -13.703 1 96.5 181 SER A C 1
ATOM 1388 O O . SER A 1 181 ? -18.438 -8.523 -13.891 1 96.5 181 SER A O 1
ATOM 1390 N N . LYS A 1 182 ? -18.609 -6.383 -14.5 1 96.25 182 LYS A N 1
ATOM 1391 C CA . LYS A 1 182 ? -17.938 -6.629 -15.773 1 96.25 182 LYS A CA 1
ATOM 1392 C C . LYS A 1 182 ? -16.422 -6.625 -15.617 1 96.25 182 LYS A C 1
ATOM 1394 O O . LYS A 1 182 ? -15.695 -7 -16.531 1 96.25 182 LYS A O 1
ATOM 1399 N N . SER A 1 183 ? -15.977 -6.195 -14.461 1 97.5 183 SER A N 1
ATOM 1400 C CA . SER A 1 183 ? -14.547 -6.168 -14.164 1 97.5 183 SER A CA 1
ATOM 1401 C C . SER A 1 183 ? -13.984 -7.578 -14.016 1 97.5 183 SER A C 1
ATOM 1403 O O . SER A 1 183 ? -14.703 -8.5 -13.625 1 97.5 183 SER A O 1
ATOM 1405 N N . LEU A 1 184 ? -12.695 -7.727 -14.406 1 97.25 184 LEU A N 1
ATOM 1406 C CA . LEU A 1 184 ? -12.031 -8.984 -14.094 1 97.25 184 LEU A CA 1
ATOM 1407 C C . LEU A 1 184 ? -12.062 -9.266 -12.602 1 97.25 184 LEU A C 1
ATOM 1409 O O . LEU A 1 184 ? -11.969 -8.344 -11.789 1 97.25 184 LEU A O 1
ATOM 1413 N N . ALA A 1 185 ? -12.148 -10.523 -12.297 1 96.44 185 ALA A N 1
ATOM 1414 C CA . ALA A 1 185 ? -12.219 -10.922 -10.898 1 96.44 185 ALA A CA 1
ATOM 1415 C C . ALA A 1 185 ? -10.828 -10.969 -10.266 1 96.44 185 ALA A C 1
ATOM 1417 O O . ALA A 1 185 ? -10.695 -10.867 -9.047 1 96.44 185 ALA A O 1
ATOM 1418 N N . ALA A 1 186 ? -9.891 -11.172 -11.102 1 93.81 186 ALA A N 1
ATOM 1419 C CA . ALA A 1 186 ? -8.516 -11.18 -10.594 1 93.81 186 ALA A CA 1
ATOM 1420 C C . ALA A 1 186 ? -8.156 -9.836 -9.977 1 93.81 186 ALA A C 1
ATOM 1422 O O . ALA A 1 186 ? -8.742 -8.805 -10.32 1 93.81 186 ALA A O 1
ATOM 1423 N N . GLY A 1 187 ? -7.164 -9.898 -9.055 1 92.69 187 GLY A N 1
ATOM 1424 C CA . GLY A 1 187 ? -6.758 -8.688 -8.359 1 92.69 187 GLY A CA 1
ATOM 1425 C C . GLY A 1 187 ? -7.297 -8.602 -6.945 1 92.69 187 GLY A C 1
ATOM 1426 O O . GLY A 1 187 ? -8.469 -8.906 -6.703 1 92.69 187 GLY A O 1
ATOM 1427 N N . THR A 1 188 ? -6.418 -8.18 -6.121 1 90.69 188 THR A N 1
ATOM 1428 C CA . THR A 1 188 ? -6.785 -8.141 -4.711 1 90.69 188 THR A CA 1
ATOM 1429 C C . THR A 1 188 ? -6.586 -6.738 -4.141 1 90.69 188 THR A C 1
ATOM 1431 O O . THR A 1 188 ? -5.566 -6.098 -4.391 1 90.69 188 THR A O 1
ATOM 1434 N N . VAL A 1 189 ? -7.57 -6.328 -3.385 1 91.56 189 VAL A N 1
ATOM 1435 C CA . VAL A 1 189 ? -7.48 -5.039 -2.705 1 91.56 189 VAL A CA 1
ATOM 1436 C C . VAL A 1 189 ? -6.637 -5.18 -1.44 1 91.56 189 VAL A C 1
ATOM 1438 O O . VAL A 1 189 ? -6.812 -6.129 -0.671 1 91.56 189 VAL A O 1
ATOM 1441 N N . VAL A 1 190 ? -5.715 -4.223 -1.304 1 86.56 190 VAL A N 1
ATOM 1442 C CA . VAL A 1 190 ? -4.84 -4.336 -0.143 1 86.56 190 VAL A CA 1
ATOM 1443 C C . VAL A 1 190 ? -5.086 -3.164 0.806 1 86.56 190 VAL A C 1
ATOM 1445 O O . VAL A 1 190 ? -5.613 -2.127 0.397 1 86.56 190 VAL A O 1
ATOM 1448 N N . ASN A 1 191 ? -4.781 -3.33 2.121 1 81.25 191 ASN A N 1
ATOM 1449 C CA . ASN A 1 191 ? -4.816 -2.293 3.148 1 81.25 191 ASN A CA 1
ATOM 1450 C C . ASN A 1 191 ? -6.223 -1.735 3.332 1 81.25 191 ASN A C 1
ATOM 1452 O O . ASN A 1 191 ? -6.395 -0.542 3.588 1 81.25 191 ASN A O 1
ATOM 1456 N N . ASN A 1 192 ? -7.246 -2.578 2.988 1 88.25 192 ASN A N 1
ATOM 1457 C CA . ASN A 1 192 ? -8.625 -2.111 3.066 1 88.25 192 ASN A CA 1
ATOM 1458 C C . ASN A 1 192 ? -8.812 -0.783 2.338 1 88.25 192 ASN A C 1
ATOM 1460 O O . ASN A 1 192 ? -9.5 0.111 2.834 1 88.25 192 ASN A O 1
ATOM 1464 N N . SER A 1 193 ? -8.109 -0.753 1.274 1 91.81 193 SER A N 1
ATOM 1465 C CA . SER A 1 193 ? -8.062 0.518 0.557 1 91.81 193 SER A CA 1
ATOM 1466 C C . SER A 1 193 ? -9.383 0.791 -0.162 1 91.81 193 SER A C 1
ATOM 1468 O O . SER A 1 193 ? -9.617 1.905 -0.633 1 91.81 193 SER A O 1
ATOM 1470 N N . ASP A 1 194 ? -10.258 -0.198 -0.218 1 95.69 194 ASP A N 1
ATOM 1471 C CA . ASP A 1 194 ? -11.57 0.005 -0.831 1 95.69 194 ASP A CA 1
ATOM 1472 C C . ASP A 1 194 ? -12.438 0.915 0.03 1 95.69 194 ASP A C 1
ATOM 1474 O O . ASP A 1 194 ? -13.516 1.337 -0.399 1 95.69 194 ASP A O 1
ATOM 1478 N N . HIS A 1 195 ? -12 1.28 1.224 1 96.12 195 HIS A N 1
ATOM 1479 C CA . HIS A 1 195 ? -12.695 2.223 2.092 1 96.12 195 HIS A CA 1
ATOM 1480 C C . HIS A 1 195 ? -11.852 3.471 2.338 1 96.12 195 HIS A C 1
ATOM 1482 O O . HIS A 1 195 ? -12.047 4.172 3.334 1 96.12 195 HIS A O 1
ATOM 1488 N N . GLN A 1 196 ? -10.875 3.641 1.48 1 94.94 196 GLN A N 1
ATOM 1489 C CA . GLN A 1 196 ? -10.008 4.812 1.531 1 94.94 196 GLN A CA 1
ATOM 1490 C C . GLN A 1 196 ? -10.078 5.605 0.229 1 94.94 196 GLN A C 1
ATOM 1492 O O . GLN A 1 196 ? -10.68 5.156 -0.746 1 94.94 196 GLN A O 1
ATOM 1497 N N . ALA A 1 197 ? -9.453 6.809 0.306 1 95.56 197 ALA A N 1
ATOM 1498 C CA . ALA A 1 197 ? -9.5 7.676 -0.867 1 95.56 197 ALA A CA 1
ATOM 1499 C C . ALA A 1 197 ? -8.75 7.055 -2.041 1 95.56 197 ALA A C 1
ATOM 1501 O O . ALA A 1 197 ? -9.172 7.176 -3.191 1 95.56 197 ALA A O 1
ATOM 1502 N N . VAL A 1 198 ? -7.629 6.387 -1.703 1 94.81 198 VAL A N 1
ATOM 1503 C CA . VAL A 1 198 ? -6.801 5.797 -2.746 1 94.81 198 VAL A CA 1
ATOM 1504 C C . VAL A 1 198 ? -6.918 4.273 -2.701 1 94.81 198 VAL A C 1
ATOM 1506 O O . VAL A 1 198 ? -6.594 3.65 -1.689 1 94.81 198 VAL A O 1
ATOM 1509 N N . LEU A 1 199 ? -7.41 3.713 -3.783 1 95.88 199 LEU A N 1
ATOM 1510 C CA . LEU A 1 199 ? -7.527 2.264 -3.918 1 95.88 199 LEU A CA 1
ATOM 1511 C C . LEU A 1 199 ? -6.195 1.645 -4.32 1 95.88 199 LEU A C 1
ATOM 1513 O O . LEU A 1 199 ? -5.496 2.176 -5.188 1 95.88 199 LEU A O 1
ATOM 1517 N N . GLN A 1 200 ? -5.852 0.537 -3.709 1 92.06 200 GLN A N 1
ATOM 1518 C CA . GLN A 1 200 ? -4.617 -0.185 -4.008 1 92.06 200 GLN A CA 1
ATOM 1519 C C . GLN A 1 200 ? -4.91 -1.631 -4.398 1 92.06 200 GLN A C 1
ATOM 1521 O O . GLN A 1 200 ? -5.523 -2.375 -3.635 1 92.06 200 GLN A O 1
ATOM 1526 N N . LEU A 1 201 ? -4.441 -1.985 -5.57 1 93.5 201 LEU A N 1
ATOM 1527 C CA . LEU A 1 201 ? -4.688 -3.324 -6.102 1 93.5 201 LEU A CA 1
ATOM 1528 C C . LEU A 1 201 ? -3.375 -4.043 -6.391 1 93.5 201 LEU A C 1
ATOM 1530 O O . LEU A 1 201 ? -2.424 -3.43 -6.883 1 93.5 201 LEU A O 1
ATOM 1534 N N . VAL A 1 202 ? -3.381 -5.34 -6.082 1 90.06 202 VAL A N 1
ATOM 1535 C CA . VAL A 1 202 ? -2.236 -6.184 -6.406 1 90.06 202 VAL A CA 1
ATOM 1536 C C . VAL A 1 202 ? -2.711 -7.434 -7.145 1 90.06 202 VAL A C 1
ATOM 1538 O O . VAL A 1 202 ? -3.912 -7.703 -7.215 1 90.06 202 VAL A O 1
ATOM 1541 N N . ASN A 1 203 ? -1.758 -8.125 -7.793 1 88.62 203 ASN A N 1
ATOM 1542 C CA . ASN A 1 203 ? -2.025 -9.398 -8.453 1 88.62 203 ASN A CA 1
ATOM 1543 C C . ASN A 1 203 ? -2.963 -9.227 -9.648 1 88.62 203 ASN A C 1
ATOM 1545 O O . ASN A 1 203 ? -3.932 -9.977 -9.789 1 88.62 203 ASN A O 1
ATOM 1549 N N . LEU A 1 204 ? -2.68 -8.227 -10.367 1 91.56 204 LEU A N 1
ATOM 1550 C CA . LEU A 1 204 ? -3.49 -7.973 -11.555 1 91.56 204 LEU A CA 1
ATOM 1551 C C . LEU A 1 204 ? -3.012 -8.82 -12.727 1 91.56 204 LEU A C 1
ATOM 1553 O O . LEU A 1 204 ? -1.83 -9.164 -12.805 1 91.56 204 LEU A O 1
ATOM 1557 N N . VAL A 1 205 ? -3.947 -9.18 -13.555 1 91.44 205 VAL A N 1
ATOM 1558 C CA . VAL A 1 205 ? -3.66 -9.852 -14.812 1 91.44 205 VAL A CA 1
ATOM 1559 C C . VAL A 1 205 ? -4.117 -8.977 -15.984 1 91.44 205 VAL A C 1
ATOM 1561 O O . VAL A 1 205 ? -4.832 -7.988 -15.781 1 91.44 205 VAL A O 1
ATOM 1564 N N . ALA A 1 206 ? -3.664 -9.32 -17.141 1 91.38 206 ALA A N 1
ATOM 1565 C CA . ALA A 1 206 ? -4.055 -8.516 -18.297 1 91.38 206 ALA A CA 1
ATOM 1566 C C . ALA A 1 206 ? -5.57 -8.508 -18.484 1 91.38 206 ALA A C 1
ATOM 1568 O O . ALA A 1 206 ? -6.227 -9.531 -18.297 1 91.38 206 ALA A O 1
ATOM 1569 N N . GLY A 1 207 ? -6.094 -7.273 -18.75 1 95.19 207 GLY A N 1
ATOM 1570 C CA . GLY A 1 207 ? -7.527 -7.098 -18.922 1 95.19 207 GLY A CA 1
ATOM 1571 C C . GLY A 1 207 ? -8.039 -5.777 -18.375 1 95.19 207 GLY A C 1
ATOM 1572 O O . GLY A 1 207 ? -7.266 -4.824 -18.219 1 95.19 207 GLY A O 1
ATOM 1573 N N . GLN A 1 208 ? -9.352 -5.801 -18.172 1 96.88 208 GLN A N 1
ATOM 1574 C CA . GLN A 1 208 ? -9.969 -4.555 -17.734 1 96.88 208 GLN A CA 1
ATOM 1575 C C . GLN A 1 208 ? -10.547 -4.691 -16.328 1 96.88 208 GLN A C 1
ATOM 1577 O O . GLN A 1 208 ? -11.141 -5.715 -15.992 1 96.88 208 GLN A O 1
ATOM 1582 N N . TYR A 1 209 ? -10.258 -3.682 -15.594 1 97.81 209 TYR A N 1
ATOM 1583 C CA . TYR A 1 209 ? -10.812 -3.561 -14.25 1 97.81 209 TYR A CA 1
ATOM 1584 C C . TYR A 1 209 ? -11.672 -2.309 -14.117 1 97.81 209 TYR A C 1
ATOM 1586 O O . TYR A 1 209 ? -11.242 -1.216 -14.508 1 97.81 209 TYR A O 1
ATOM 1594 N N . LEU A 1 210 ? -12.867 -2.488 -13.609 1 98.06 210 LEU A N 1
ATOM 1595 C CA . LEU A 1 210 ? -13.828 -1.399 -13.484 1 98.06 210 LEU A CA 1
ATOM 1596 C C . LEU A 1 210 ? -14.234 -1.2 -12.023 1 98.06 210 LEU A C 1
ATOM 1598 O O . LEU A 1 210 ? -14.664 -2.146 -11.359 1 98.06 210 LEU A O 1
ATOM 1602 N N . PHE A 1 211 ? -14.086 0.006 -11.586 1 98.06 211 PHE A N 1
ATOM 1603 C CA . PHE A 1 211 ? -14.453 0.328 -10.219 1 98.06 211 PHE A CA 1
ATOM 1604 C C . PHE A 1 211 ? -15.367 1.548 -10.172 1 98.06 211 PHE A C 1
ATOM 1606 O O . PHE A 1 211 ? -15.273 2.434 -11.023 1 98.06 211 PHE A O 1
ATOM 1613 N N . THR A 1 212 ? -16.234 1.564 -9.203 1 98.06 212 THR A N 1
ATOM 1614 C CA . THR A 1 212 ? -17.062 2.717 -8.883 1 98.06 212 THR A CA 1
ATOM 1615 C C . THR A 1 212 ? -16.719 3.279 -7.512 1 98.06 212 THR A C 1
ATOM 1617 O O . THR A 1 212 ? -16.688 2.543 -6.523 1 98.06 212 THR A O 1
ATOM 1620 N N . LEU A 1 213 ? -16.391 4.5 -7.5 1 97.94 213 LEU A N 1
ATOM 1621 C CA . LEU A 1 213 ? -16.109 5.188 -6.242 1 97.94 213 LEU A CA 1
ATOM 1622 C C . LEU A 1 213 ? -17.344 5.938 -5.758 1 97.94 213 LEU A C 1
ATOM 1624 O O . LEU A 1 213 ? -17.906 6.758 -6.488 1 97.94 213 LEU A O 1
ATOM 1628 N N . THR A 1 214 ? -17.797 5.66 -4.582 1 98.19 214 THR A N 1
ATOM 1629 C CA . THR A 1 214 ? -18.859 6.391 -3.916 1 98.19 214 THR A CA 1
ATOM 1630 C C . THR A 1 214 ? -18.328 7.145 -2.699 1 98.19 214 THR A C 1
ATOM 1632 O O . THR A 1 214 ? -17.688 6.555 -1.835 1 98.19 214 THR A O 1
ATOM 1635 N N . VAL A 1 215 ? -18.562 8.398 -2.703 1 97.19 215 VAL A N 1
ATOM 1636 C CA . VAL A 1 215 ? -18.141 9.219 -1.567 1 97.19 215 VAL A CA 1
ATOM 1637 C C . VAL A 1 215 ? -19.375 9.75 -0.843 1 97.19 215 VAL A C 1
ATOM 1639 O O . VAL A 1 215 ? -20.375 10.094 -1.477 1 97.19 215 VAL A O 1
ATOM 1642 N N . GLU A 1 216 ? -19.266 9.742 0.492 1 96.56 216 GLU A N 1
ATOM 1643 C CA . GLU A 1 216 ? -20.375 10.172 1.342 1 96.56 216 GLU A CA 1
ATOM 1644 C C . GLU A 1 216 ? -19.906 11.219 2.355 1 96.56 216 GLU A C 1
ATOM 1646 O O . GLU A 1 216 ? -18.797 11.133 2.883 1 96.56 216 GLU A O 1
ATOM 1651 N N . ASP A 1 217 ? -20.75 12.164 2.52 1 93.88 217 ASP A N 1
ATOM 1652 C CA . ASP A 1 217 ? -20.453 13.164 3.539 1 93.88 217 ASP A CA 1
ATOM 1653 C C . ASP A 1 217 ? -21.094 12.797 4.875 1 93.88 217 ASP A C 1
ATOM 1655 O O . ASP A 1 217 ? -21.656 11.711 5.02 1 93.88 217 ASP A O 1
ATOM 1659 N N . ALA A 1 218 ? -20.969 13.625 5.82 1 90 218 ALA A N 1
ATOM 1660 C CA . ALA A 1 218 ? -21.406 13.328 7.184 1 90 218 ALA A CA 1
ATOM 1661 C C . ALA A 1 218 ? -22.922 13.25 7.273 1 90 218 ALA A C 1
ATOM 1663 O O . ALA A 1 218 ? -23.469 12.578 8.148 1 90 218 ALA A O 1
ATOM 1664 N N . GLU A 1 219 ? -23.609 13.875 6.367 1 90.12 219 GLU A N 1
ATOM 1665 C CA . GLU A 1 219 ? -25.078 13.898 6.41 1 90.12 219 GLU A CA 1
ATOM 1666 C C . GLU A 1 219 ? -25.672 12.781 5.559 1 90.12 219 GLU A C 1
ATOM 1668 O O . GLU A 1 219 ? -26.891 12.68 5.426 1 90.12 219 GLU A O 1
ATOM 1673 N N . GLY A 1 220 ? -24.828 12.023 4.852 1 92.44 220 GLY A N 1
ATOM 1674 C CA . GLY A 1 220 ? -25.297 10.844 4.141 1 92.44 220 GLY A CA 1
ATOM 1675 C C . GLY A 1 220 ? -25.5 11.078 2.654 1 92.44 220 GLY A C 1
ATOM 1676 O O . GLY A 1 220 ? -25.922 10.18 1.927 1 92.44 220 GLY A O 1
ATOM 1677 N N . LEU A 1 221 ? -25.297 12.367 2.229 1 93.38 221 LEU A N 1
ATOM 1678 C CA . LEU A 1 221 ? -25.359 12.633 0.794 1 93.38 221 LEU A CA 1
ATOM 1679 C C . LEU A 1 221 ? -24.188 12 0.072 1 93.38 221 LEU A C 1
ATOM 1681 O O . LEU A 1 221 ? -23.062 12 0.588 1 93.38 221 LEU A O 1
ATOM 1685 N N . SER A 1 222 ? -24.453 11.367 -1.115 1 96.12 222 SER A N 1
ATOM 1686 C CA . SER A 1 222 ? -23.391 10.633 -1.803 1 96.12 222 SER A CA 1
ATOM 1687 C C . SER A 1 222 ? -23.469 10.844 -3.311 1 96.12 222 SER A C 1
ATOM 1689 O O . SER A 1 222 ? -24.516 11.234 -3.84 1 96.12 222 SER A O 1
ATOM 1691 N N . THR A 1 223 ? -22.375 10.828 -3.973 1 96.88 223 THR A N 1
ATOM 1692 C CA . THR A 1 223 ? -22.234 10.758 -5.422 1 96.88 223 THR A CA 1
ATOM 1693 C C . THR A 1 223 ? -21.234 9.672 -5.82 1 96.88 223 THR A C 1
ATOM 1695 O O . THR A 1 223 ? -20.516 9.141 -4.969 1 96.88 223 THR A O 1
ATOM 1698 N N . SER A 1 224 ? -21.328 9.25 -7.047 1 97.25 224 SER A N 1
ATOM 1699 C CA . SER A 1 224 ? -20.438 8.195 -7.512 1 97.25 224 SER A CA 1
ATOM 1700 C C . SER A 1 224 ? -19.734 8.586 -8.812 1 97.25 224 SER A C 1
ATOM 1702 O O . SER A 1 224 ? -20.219 9.469 -9.531 1 97.25 224 SER A O 1
ATOM 1704 N N . ASP A 1 225 ? -18.609 8.086 -9.008 1 97.31 225 ASP A N 1
ATOM 1705 C CA . ASP A 1 225 ? -17.828 8.188 -10.234 1 97.31 225 ASP A CA 1
ATOM 1706 C C . ASP A 1 225 ? -17.141 6.863 -10.57 1 97.31 225 ASP A C 1
ATOM 1708 O O . ASP A 1 225 ? -16.984 6.004 -9.703 1 97.31 225 ASP A O 1
ATOM 1712 N N . THR A 1 226 ? -16.859 6.68 -11.828 1 97.12 226 THR A N 1
ATOM 1713 C CA . THR A 1 226 ? -16.281 5.402 -12.242 1 97.12 226 THR A CA 1
ATOM 1714 C C . THR A 1 226 ? -14.844 5.586 -12.727 1 97.12 226 THR A C 1
ATOM 1716 O O . THR A 1 226 ? -14.469 6.676 -13.164 1 97.12 226 THR A O 1
ATOM 1719 N N . ALA A 1 227 ? -14.086 4.594 -12.516 1 97.19 227 ALA A N 1
ATOM 1720 C CA . ALA A 1 227 ? -12.711 4.535 -13 1 97.19 227 ALA A CA 1
ATOM 1721 C C . ALA A 1 227 ? -12.406 3.168 -13.609 1 97.19 227 ALA A C 1
ATOM 1723 O O . ALA A 1 227 ? -12.961 2.154 -13.188 1 97.19 227 ALA A O 1
ATOM 1724 N N . THR A 1 228 ? -11.523 3.182 -14.617 1 97.44 228 THR A N 1
ATOM 1725 C CA . THR A 1 228 ? -11.148 1.943 -15.289 1 97.44 228 THR A CA 1
ATOM 1726 C C . THR A 1 228 ? -9.633 1.765 -15.281 1 97.44 228 THR A C 1
ATOM 1728 O O . THR A 1 228 ? -8.891 2.738 -15.406 1 97.44 228 THR A O 1
ATOM 1731 N N . ILE A 1 229 ? -9.219 0.536 -15.055 1 96.81 229 ILE A N 1
ATOM 1732 C CA . ILE A 1 229 ? -7.816 0.155 -15.211 1 96.81 229 ILE A CA 1
ATOM 1733 C C . ILE A 1 229 ? -7.676 -0.824 -16.375 1 96.81 229 ILE A C 1
ATOM 1735 O O . ILE A 1 229 ? -8.32 -1.877 -16.391 1 96.81 229 ILE A O 1
ATOM 1739 N N . THR A 1 230 ? -6.938 -0.385 -17.328 1 97.06 230 THR A N 1
ATOM 1740 C CA . THR A 1 230 ? -6.605 -1.294 -18.422 1 97.06 230 THR A CA 1
ATOM 1741 C C . THR A 1 230 ? -5.191 -1.846 -18.25 1 97.06 230 THR A C 1
ATOM 1743 O O . THR A 1 230 ? -4.223 -1.086 -18.25 1 97.06 230 THR A O 1
ATOM 1746 N N . VAL A 1 231 ? -5.129 -3.158 -18.094 1 95 231 VAL A N 1
ATOM 1747 C CA . VAL A 1 231 ? -3.834 -3.811 -17.922 1 95 231 VAL A CA 1
ATOM 1748 C C . VAL A 1 231 ? -3.436 -4.512 -19.219 1 95 231 VAL A C 1
ATOM 1750 O O . VAL A 1 231 ? -4.102 -5.453 -19.656 1 95 231 VAL A O 1
ATOM 1753 N N . ASN A 1 232 ? -2.312 -4 -19.75 1 93.12 232 ASN A N 1
ATOM 1754 C CA . ASN A 1 232 ? -1.803 -4.598 -20.984 1 93.12 232 ASN A CA 1
ATOM 1755 C C . ASN A 1 232 ? -0.618 -5.52 -20.703 1 93.12 232 ASN A C 1
ATOM 1757 O O . ASN A 1 232 ? 0.071 -5.367 -19.688 1 93.12 232 ASN A O 1
ATOM 1761 N N . ARG A 1 233 ? -0.463 -6.441 -21.594 1 87.38 233 ARG A N 1
ATOM 1762 C CA . ARG A 1 233 ? 0.714 -7.301 -21.5 1 87.38 233 ARG A CA 1
ATOM 1763 C C . ARG A 1 233 ? 1.963 -6.574 -21.984 1 87.38 233 ARG A C 1
ATOM 1765 O O . ARG A 1 233 ? 1.901 -5.797 -22.938 1 87.38 233 ARG A O 1
ATOM 1772 N N . ASN A 1 234 ? 2.988 -6.812 -21.25 1 84.12 234 ASN A N 1
ATOM 1773 C CA . ASN A 1 234 ? 4.266 -6.281 -21.703 1 84.12 234 ASN A CA 1
ATOM 1774 C C . ASN A 1 234 ? 4.672 -6.891 -23.047 1 84.12 234 ASN A C 1
ATOM 1776 O O . ASN A 1 234 ? 4.734 -8.117 -23.188 1 84.12 234 ASN A O 1
ATOM 1780 N N . PRO A 1 235 ? 4.93 -6.027 -23.969 1 81.38 235 PRO A N 1
ATOM 1781 C CA . PRO A 1 235 ? 5.34 -6.57 -25.266 1 81.38 235 PRO A CA 1
ATOM 1782 C C . PRO A 1 235 ? 6.617 -7.402 -25.172 1 81.38 235 PRO A C 1
ATOM 1784 O O . PRO A 1 235 ? 6.836 -8.297 -26 1 81.38 235 PRO A O 1
ATOM 1787 N N . ASN A 1 236 ? 7.398 -7.133 -24.141 1 84.25 236 ASN A N 1
ATOM 1788 C CA . ASN A 1 236 ? 8.648 -7.859 -23.984 1 84.25 236 ASN A CA 1
ATOM 1789 C C . ASN A 1 236 ? 8.422 -9.227 -23.344 1 84.25 236 ASN A C 1
ATOM 1791 O O . ASN A 1 236 ? 9.367 -10.008 -23.172 1 84.25 236 ASN A O 1
ATOM 1795 N N . GLU A 1 237 ? 7.18 -9.547 -23.094 1 87.62 237 GLU A N 1
ATOM 1796 C CA . GLU A 1 237 ? 6.879 -10.836 -22.484 1 87.62 237 GLU A CA 1
ATOM 1797 C C . GLU A 1 237 ? 7.293 -11.992 -23.391 1 87.62 237 GLU A C 1
ATOM 1799 O O . GLU A 1 237 ? 7.508 -13.109 -22.906 1 87.62 237 GLU A O 1
ATOM 1804 N N . LYS A 1 238 ? 7.383 -11.68 -24.625 1 87.62 238 LYS A N 1
ATOM 1805 C CA . LYS A 1 238 ? 7.797 -12.703 -25.578 1 87.62 238 LYS A CA 1
ATOM 1806 C C . LYS A 1 238 ? 9.234 -13.148 -25.312 1 87.62 238 LYS A C 1
ATOM 1808 O O . LYS A 1 238 ? 9.625 -14.25 -25.703 1 87.62 238 LYS A O 1
ATOM 1813 N N . ASP A 1 239 ? 9.938 -12.266 -24.625 1 92.44 239 ASP A N 1
ATOM 1814 C CA . ASP A 1 239 ? 11.336 -12.562 -24.375 1 92.44 239 ASP A CA 1
ATOM 1815 C C . ASP A 1 239 ? 11.531 -13.094 -22.953 1 92.44 239 ASP A C 1
ATOM 1817 O O . ASP A 1 239 ? 12.656 -13.367 -22.531 1 92.44 239 ASP A O 1
ATOM 1821 N N . PHE A 1 240 ? 10.453 -13.312 -22.266 1 92.62 240 PHE A N 1
ATOM 1822 C CA . PHE A 1 240 ? 10.547 -13.844 -20.922 1 92.62 240 PHE A CA 1
ATOM 1823 C C . PHE A 1 240 ? 10.695 -15.359 -20.938 1 92.62 240 PHE A C 1
ATOM 1825 O O . PHE A 1 240 ? 10.055 -16.047 -21.75 1 92.62 240 PHE A O 1
ATOM 1832 N N . LEU A 1 241 ? 11.539 -15.781 -20.062 1 93.94 241 LEU A N 1
ATOM 1833 C CA . LEU A 1 241 ? 11.703 -17.219 -19.875 1 93.94 241 LEU A CA 1
ATOM 1834 C C . LEU A 1 241 ? 11.031 -17.688 -18.594 1 93.94 241 LEU A C 1
ATOM 1836 O O . LEU A 1 241 ? 10.969 -16.938 -17.609 1 93.94 241 LEU A O 1
ATOM 1840 N N . GLU A 1 242 ? 10.484 -18.859 -18.672 1 92.38 242 GLU A N 1
ATOM 1841 C CA . GLU A 1 242 ? 9.875 -19.5 -17.516 1 92.38 242 GLU A CA 1
ATOM 1842 C C . GLU A 1 242 ? 10.57 -20.812 -17.172 1 92.38 242 GLU A C 1
ATOM 1844 O O . GLU A 1 242 ? 10.656 -21.719 -18.016 1 92.38 242 GLU A O 1
ATOM 1849 N N . MET A 1 243 ? 11.062 -20.844 -15.977 1 93.5 243 MET A N 1
ATOM 1850 C CA . MET A 1 243 ? 11.734 -22.047 -15.5 1 93.5 243 MET A CA 1
ATOM 1851 C C . MET A 1 243 ? 10.992 -22.641 -14.312 1 93.5 243 MET A C 1
ATOM 1853 O O . MET A 1 243 ? 10.758 -21.969 -13.312 1 93.5 243 MET A O 1
ATOM 1857 N N . ILE A 1 244 ? 10.578 -23.891 -14.453 1 91.62 244 ILE A N 1
ATOM 1858 C CA . ILE A 1 244 ? 9.938 -24.609 -13.359 1 91.62 244 ILE A CA 1
ATOM 1859 C C . ILE A 1 244 ? 10.922 -25.594 -12.742 1 91.62 244 ILE A C 1
ATOM 1861 O O . ILE A 1 244 ? 11.461 -26.469 -13.43 1 91.62 244 ILE A O 1
ATOM 1865 N N . LEU A 1 245 ? 11.18 -25.391 -11.469 1 94 245 LEU A N 1
ATOM 1866 C CA . LEU A 1 245 ? 12.133 -26.219 -10.742 1 94 245 LEU A CA 1
ATOM 1867 C C . LEU A 1 245 ? 11.422 -27.109 -9.734 1 94 245 LEU A C 1
ATOM 1869 O O . LEU A 1 245 ? 10.43 -26.703 -9.133 1 94 245 LEU A O 1
ATOM 1873 N N . ASP A 1 246 ? 11.953 -28.297 -9.641 1 91.12 246 ASP A N 1
ATOM 1874 C CA . ASP A 1 246 ? 11.469 -29.172 -8.578 1 91.12 246 ASP A CA 1
ATOM 1875 C C . ASP A 1 246 ? 11.977 -28.719 -7.215 1 91.12 246 ASP A C 1
ATOM 1877 O O . ASP A 1 246 ? 12.891 -29.328 -6.648 1 91.12 246 ASP A O 1
ATOM 1881 N N . ALA A 1 247 ? 11.453 -27.703 -6.746 1 92.81 247 ALA A N 1
ATOM 1882 C CA . ALA A 1 247 ? 11.797 -27.078 -5.469 1 92.81 247 ALA A CA 1
ATOM 1883 C C . ALA A 1 247 ? 10.57 -26.469 -4.801 1 92.81 247 ALA A C 1
ATOM 1885 O O . ALA A 1 247 ? 9.602 -26.109 -5.48 1 92.81 247 ALA A O 1
ATOM 1886 N N . ASP A 1 248 ? 10.656 -26.469 -3.48 1 91 248 ASP A N 1
ATOM 1887 C CA . ASP A 1 248 ? 9.602 -25.859 -2.684 1 91 248 ASP A CA 1
ATOM 1888 C C . ASP A 1 248 ? 9.867 -24.375 -2.471 1 91 248 ASP A C 1
ATOM 1890 O O . ASP A 1 248 ? 10.914 -23.984 -1.946 1 91 248 ASP A O 1
ATOM 1894 N N . ILE A 1 249 ? 8.883 -23.625 -2.846 1 92.81 249 ILE A N 1
ATOM 1895 C CA . ILE A 1 249 ? 9.031 -22.172 -2.744 1 92.81 249 ILE A CA 1
ATOM 1896 C C . ILE A 1 249 ? 9.266 -21.781 -1.289 1 92.81 249 ILE A C 1
ATOM 1898 O O . ILE A 1 249 ? 9.898 -20.766 -1.011 1 92.81 249 ILE A O 1
ATOM 1902 N N . GLU A 1 250 ? 8.82 -22.562 -0.28 1 92.06 250 GLU A N 1
ATOM 1903 C CA . GLU A 1 250 ? 8.93 -22.25 1.144 1 92.06 250 GLU A CA 1
ATOM 1904 C C . GLU A 1 250 ? 10.336 -22.516 1.665 1 92.06 250 GLU A C 1
ATOM 1906 O O . GLU A 1 250 ? 10.641 -22.219 2.822 1 92.06 250 GLU A O 1
ATOM 1911 N N . HIS A 1 251 ? 11.211 -23 0.784 1 93.44 251 HIS A N 1
ATOM 1912 C CA . HIS A 1 251 ? 12.594 -23.234 1.174 1 93.44 251 HIS A CA 1
ATOM 1913 C C . HIS A 1 251 ? 13.57 -22.578 0.206 1 93.44 251 HIS A C 1
ATOM 1915 O O . HIS A 1 251 ? 14.773 -22.828 0.258 1 93.44 251 HIS A O 1
ATOM 1921 N N . PHE A 1 252 ? 13.062 -21.906 -0.673 1 96.25 252 PHE A N 1
ATOM 1922 C CA . PHE A 1 252 ? 13.875 -21.188 -1.648 1 96.25 252 PHE A CA 1
ATOM 1923 C C . PHE A 1 252 ? 14.25 -19.812 -1.132 1 96.25 252 PHE A C 1
ATOM 1925 O O . PHE A 1 252 ? 13.445 -18.875 -1.19 1 96.25 252 PHE A O 1
ATOM 1932 N N . THR A 1 253 ? 15.453 -19.625 -0.744 1 97.31 253 THR A N 1
ATOM 1933 C CA . THR A 1 253 ? 15.906 -18.422 -0.076 1 97.31 253 THR A CA 1
ATOM 1934 C C . THR A 1 253 ? 16.5 -17.438 -1.082 1 97.31 253 THR A C 1
ATOM 1936 O O . THR A 1 253 ? 16.656 -17.766 -2.26 1 97.31 253 THR A O 1
ATOM 1939 N N . MET A 1 254 ? 16.812 -16.297 -0.563 1 97.44 254 MET A N 1
ATOM 1940 C CA . MET A 1 254 ? 17.469 -15.281 -1.382 1 97.44 254 MET A CA 1
ATOM 1941 C C . MET A 1 254 ? 18.844 -15.758 -1.834 1 97.44 254 MET A C 1
ATOM 1943 O O . MET A 1 254 ? 19.281 -15.453 -2.945 1 97.44 254 MET A O 1
ATOM 1947 N N . ALA A 1 255 ? 19.469 -16.438 -0.976 1 97.25 255 ALA A N 1
ATOM 1948 C CA . ALA A 1 255 ? 20.766 -17.016 -1.349 1 97.25 255 ALA A CA 1
ATOM 1949 C C . ALA A 1 255 ? 20.609 -17.969 -2.535 1 97.25 255 ALA A C 1
ATOM 1951 O O . ALA A 1 255 ? 21.438 -17.953 -3.457 1 97.25 255 ALA A O 1
ATOM 1952 N N . ASN A 1 256 ? 19.547 -18.797 -2.49 1 97.12 256 ASN A N 1
ATOM 1953 C CA . ASN A 1 256 ? 19.266 -19.688 -3.604 1 97.12 256 ASN A CA 1
ATOM 1954 C C . ASN A 1 256 ? 19 -18.922 -4.895 1 97.12 256 ASN A C 1
ATOM 1956 O O . ASN A 1 256 ? 19.5 -19.281 -5.957 1 97.12 256 ASN A O 1
ATOM 1960 N N . ARG A 1 257 ? 18.219 -17.906 -4.762 1 97.25 257 ARG A N 1
ATOM 1961 C CA . ARG A 1 257 ? 17.891 -17.078 -5.914 1 97.25 257 ARG A CA 1
ATOM 1962 C C . ARG A 1 257 ? 19.156 -16.469 -6.531 1 97.25 257 ARG A C 1
ATOM 1964 O O . ARG A 1 257 ? 19.328 -16.5 -7.75 1 97.25 257 ARG A O 1
ATOM 1971 N N . GLU A 1 258 ? 20.016 -15.922 -5.699 1 96.94 258 GLU A N 1
ATOM 1972 C CA . GLU A 1 258 ? 21.234 -15.289 -6.191 1 96.94 258 GLU A CA 1
ATOM 1973 C C . GLU A 1 258 ? 22.156 -16.312 -6.855 1 96.94 258 GLU A C 1
ATOM 1975 O O . GLU A 1 258 ? 22.75 -16.031 -7.898 1 96.94 258 GLU A O 1
ATOM 1980 N N . SER A 1 259 ? 22.234 -17.469 -6.238 1 97 259 SER A N 1
ATOM 1981 C CA . SER A 1 259 ? 23.031 -18.531 -6.832 1 97 259 SER A CA 1
ATOM 1982 C C . SER A 1 259 ? 22.484 -18.938 -8.203 1 97 259 SER A C 1
ATOM 1984 O O . SER A 1 259 ? 23.25 -19.188 -9.133 1 97 259 SER A O 1
ATOM 1986 N N . LEU A 1 260 ? 21.188 -19.031 -8.266 1 96.75 260 LEU A N 1
ATOM 1987 C CA . LEU A 1 260 ? 20.547 -19.391 -9.523 1 96.75 260 LEU A CA 1
ATOM 1988 C C . LEU A 1 260 ? 20.812 -18.328 -10.586 1 96.75 260 LEU A C 1
ATOM 1990 O O . LEU A 1 260 ? 21.156 -18.656 -11.727 1 96.75 260 LEU A O 1
ATOM 1994 N N . VAL A 1 261 ? 20.719 -17.078 -10.227 1 96.75 261 VAL A N 1
ATOM 1995 C CA . VAL A 1 261 ? 20.938 -15.969 -11.148 1 96.75 261 VAL A CA 1
ATOM 1996 C C . VAL A 1 261 ? 22.391 -15.992 -11.641 1 96.75 261 VAL A C 1
ATOM 1998 O O . VAL A 1 261 ? 22.641 -15.836 -12.836 1 96.75 261 VAL A O 1
ATOM 2001 N N . ASP A 1 262 ? 23.281 -16.219 -10.742 1 95.12 262 ASP A N 1
ATOM 2002 C CA . ASP A 1 262 ? 24.688 -16.281 -11.102 1 95.12 262 ASP A CA 1
ATOM 2003 C C . ASP A 1 262 ? 24.953 -17.406 -12.102 1 95.12 262 ASP A C 1
ATOM 2005 O O . ASP A 1 262 ? 25.703 -17.219 -13.062 1 95.12 262 ASP A O 1
ATOM 2009 N N . GLN A 1 263 ? 24.359 -18.547 -11.828 1 94.56 263 GLN A N 1
ATOM 2010 C CA . GLN A 1 263 ? 24.531 -19.688 -12.727 1 94.56 263 GLN A CA 1
ATOM 2011 C C . GLN A 1 263 ? 23.938 -19.391 -14.102 1 94.56 263 GLN A C 1
ATOM 2013 O O . GLN A 1 263 ? 24.531 -19.75 -15.125 1 94.56 263 GLN A O 1
ATOM 2018 N N . LEU A 1 264 ? 22.797 -18.75 -14.125 1 95 264 LEU A N 1
ATOM 2019 C CA . LEU A 1 264 ? 22.172 -18.391 -15.391 1 95 264 LEU A CA 1
ATOM 2020 C C . LEU A 1 264 ? 23.031 -17.406 -16.172 1 95 264 LEU A C 1
ATOM 2022 O O . LEU A 1 264 ? 23.188 -17.547 -17.391 1 95 264 LEU A O 1
ATOM 2026 N N . VAL A 1 265 ? 23.547 -16.453 -15.469 1 94 265 VAL A N 1
ATOM 2027 C CA . VAL A 1 265 ? 24.422 -15.477 -16.109 1 94 265 VAL A CA 1
ATOM 2028 C C . VAL A 1 265 ? 25.641 -16.172 -16.719 1 94 265 VAL A C 1
ATOM 2030 O O . VAL A 1 265 ? 26.016 -15.883 -17.859 1 94 265 VAL A O 1
ATOM 2033 N N . LEU A 1 266 ? 26.219 -17.125 -16.016 1 91.31 266 LEU A N 1
ATOM 2034 C CA . LEU A 1 266 ? 27.391 -17.859 -16.5 1 91.31 266 LEU A CA 1
ATOM 2035 C C . LEU A 1 266 ? 27.047 -18.656 -17.75 1 91.31 266 LEU A C 1
ATOM 2037 O O . LEU A 1 266 ? 27.859 -18.734 -18.672 1 91.31 266 LEU A O 1
ATOM 2041 N N . MET A 1 267 ? 25.891 -19.172 -17.797 1 91.62 267 MET A N 1
ATOM 2042 C CA . MET A 1 267 ? 25.469 -19.984 -18.938 1 91.62 267 MET A CA 1
ATOM 2043 C C . MET A 1 267 ? 25.156 -19.109 -20.141 1 91.62 267 MET A C 1
ATOM 2045 O O . MET A 1 267 ? 25.359 -19.531 -21.281 1 91.62 267 MET A O 1
ATOM 2049 N N . LEU A 1 268 ? 24.781 -17.922 -19.922 1 91.88 268 LEU A N 1
ATOM 2050 C CA . LEU A 1 268 ? 24.266 -17.094 -21 1 91.88 268 LEU A CA 1
ATOM 2051 C C . LEU A 1 268 ? 25.328 -16.125 -21.484 1 91.88 268 LEU A C 1
ATOM 2053 O O . LEU A 1 268 ? 25.188 -15.547 -22.578 1 91.88 268 LEU A O 1
ATOM 2057 N N . GLN A 1 269 ? 26.281 -15.977 -20.719 1 83.5 269 GLN A N 1
ATOM 2058 C CA . GLN A 1 269 ? 27.312 -15.023 -21.109 1 83.5 269 GLN A CA 1
ATOM 2059 C C . GLN A 1 269 ? 28.109 -15.531 -22.312 1 83.5 269 GLN A C 1
ATOM 2061 O O . GLN A 1 269 ? 28.359 -16.734 -22.422 1 83.5 269 GLN A O 1
ATOM 2066 N N . ARG A 1 270 ? 28.312 -14.695 -23.438 1 67.56 270 ARG A N 1
ATOM 2067 C CA . ARG A 1 270 ? 28.984 -14.984 -24.688 1 67.56 270 ARG A CA 1
ATOM 2068 C C . ARG A 1 270 ? 30.469 -15.219 -24.469 1 67.56 270 ARG A C 1
ATOM 2070 O O . ARG A 1 270 ? 31.078 -16.062 -25.141 1 67.56 270 ARG A O 1
ATOM 2077 N N . SER A 1 271 ? 31.031 -14.391 -23.703 1 64.56 271 SER A N 1
ATOM 2078 C CA . SER A 1 271 ? 32.438 -14.531 -23.375 1 64.56 271 SER A CA 1
ATOM 2079 C C . SER A 1 271 ? 32.688 -14.281 -21.891 1 64.56 271 SER A C 1
ATOM 2081 O O . SER A 1 271 ? 31.859 -13.688 -21.203 1 64.56 271 SER A O 1
ATOM 2083 N N . SER A 1 272 ? 33.656 -15.047 -21.406 1 59.16 272 SER A N 1
ATOM 2084 C CA . SER A 1 272 ? 34.031 -14.898 -20 1 59.16 272 SER A CA 1
ATOM 2085 C C . SER A 1 272 ? 34.219 -13.43 -19.641 1 59.16 272 SER A C 1
ATOM 2087 O O . SER A 1 272 ? 34.094 -13.047 -18.484 1 59.16 272 SER A O 1
ATOM 2089 N N . GLU A 1 273 ? 34.469 -12.711 -20.688 1 56.88 273 GLU A N 1
ATOM 2090 C CA . GLU A 1 273 ? 34.75 -11.297 -20.469 1 56.88 273 GLU A CA 1
ATOM 2091 C C . GLU A 1 273 ? 33.5 -10.445 -20.562 1 56.88 273 GLU A C 1
ATOM 2093 O O . GLU A 1 273 ? 33.5 -9.258 -20.234 1 56.88 273 GLU A O 1
ATOM 2098 N N . ASP A 1 274 ? 32.469 -11.102 -21.047 1 62.09 274 ASP A N 1
ATOM 2099 C CA . ASP A 1 274 ? 31.234 -10.336 -21.219 1 62.09 274 ASP A CA 1
ATOM 2100 C C . ASP A 1 274 ? 30.531 -10.109 -19.891 1 62.09 274 ASP A C 1
ATOM 2102 O O . ASP A 1 274 ? 29.953 -11.031 -19.312 1 62.09 274 ASP A O 1
ATOM 2106 N N . ARG A 1 275 ? 30.891 -9.062 -19.25 1 64.12 275 ARG A N 1
ATOM 2107 C CA . ARG A 1 275 ? 30.359 -8.688 -17.938 1 64.12 275 ARG A CA 1
ATOM 2108 C C . ARG A 1 275 ? 29.078 -7.879 -18.094 1 64.12 275 ARG A C 1
ATOM 2110 O O . ARG A 1 275 ? 28.609 -7.25 -17.141 1 64.12 275 ARG A O 1
ATOM 2117 N N . HIS A 1 276 ? 28.438 -8.195 -19.188 1 82.62 276 HIS A N 1
ATOM 2118 C CA . HIS A 1 276 ? 27.359 -7.254 -19.469 1 82.62 276 HIS A CA 1
ATOM 2119 C C . HIS A 1 276 ? 26 -7.945 -19.438 1 82.62 276 HIS A C 1
ATOM 2121 O O . HIS A 1 276 ? 24.953 -7.297 -19.594 1 82.62 276 HIS A O 1
ATOM 2127 N N . THR A 1 277 ? 26.094 -9.305 -19.125 1 90 277 THR A N 1
ATOM 2128 C CA . THR A 1 277 ? 24.812 -10.008 -19.125 1 90 277 THR A CA 1
ATOM 2129 C C . THR A 1 277 ? 24.172 -9.953 -17.734 1 90 277 THR A C 1
ATOM 2131 O O . THR A 1 277 ? 24.828 -10.234 -16.734 1 90 277 THR A O 1
ATOM 2134 N N . VAL A 1 278 ? 22.922 -9.531 -17.719 1 92.44 278 VAL A N 1
ATOM 2135 C CA . VAL A 1 278 ? 22.172 -9.453 -16.469 1 92.44 278 VAL A CA 1
ATOM 2136 C C . VAL A 1 278 ? 20.891 -10.266 -16.594 1 92.44 278 VAL A C 1
ATOM 2138 O O . VAL A 1 278 ? 20.188 -10.203 -17.609 1 92.44 278 VAL A O 1
ATOM 2141 N N . VAL A 1 279 ? 20.641 -11.094 -15.578 1 94.81 279 VAL A N 1
ATOM 2142 C CA . VAL A 1 279 ? 19.375 -11.812 -15.5 1 94.81 279 VAL A CA 1
ATOM 2143 C C . VAL A 1 279 ? 18.422 -11.078 -14.555 1 94.81 279 VAL A C 1
ATOM 2145 O O . VAL A 1 279 ? 18.734 -10.914 -13.367 1 94.81 279 VAL A O 1
ATOM 2148 N N . ASP A 1 280 ? 17.359 -10.641 -15.141 1 93.12 280 ASP A N 1
ATOM 2149 C CA . ASP A 1 280 ? 16.359 -9.914 -14.367 1 93.12 280 ASP A CA 1
ATOM 2150 C C . ASP A 1 280 ? 15.172 -10.805 -14.016 1 93.12 280 ASP A C 1
ATOM 2152 O O . ASP A 1 280 ? 14.336 -11.102 -14.875 1 93.12 280 ASP A O 1
ATOM 2156 N N . VAL A 1 281 ? 15.07 -11.172 -12.742 1 93.56 281 VAL A N 1
ATOM 2157 C CA . VAL A 1 281 ? 13.977 -12.039 -12.297 1 93.56 281 VAL A CA 1
ATOM 2158 C C . VAL A 1 281 ? 12.703 -11.219 -12.141 1 93.56 281 VAL A C 1
ATOM 2160 O O . VAL A 1 281 ? 12.672 -10.242 -11.383 1 93.56 281 VAL A O 1
ATOM 2163 N N . GLN A 1 282 ? 11.695 -11.664 -12.812 1 88.12 282 GLN A N 1
ATOM 2164 C CA . GLN A 1 282 ? 10.43 -10.938 -12.836 1 88.12 282 GLN A CA 1
ATOM 2165 C C . GLN A 1 282 ? 9.492 -11.445 -11.742 1 88.12 282 GLN A C 1
ATOM 2167 O O . GLN A 1 282 ? 8.758 -10.656 -11.133 1 88.12 282 GLN A O 1
ATOM 2172 N N . SER A 1 283 ? 9.484 -12.781 -11.562 1 89.31 283 SER A N 1
ATOM 2173 C CA . SER A 1 283 ? 8.578 -13.328 -10.562 1 89.31 283 SER A CA 1
ATOM 2174 C C . SER A 1 283 ? 9.055 -14.688 -10.062 1 89.31 283 SER A C 1
ATOM 2176 O O . SER A 1 283 ? 9.758 -15.406 -10.781 1 89.31 283 SER A O 1
ATOM 2178 N N . ILE A 1 284 ? 8.75 -14.914 -8.836 1 92.19 284 ILE A N 1
ATOM 2179 C CA . ILE A 1 284 ? 8.953 -16.203 -8.18 1 92.19 284 ILE A CA 1
ATOM 2180 C C . ILE A 1 284 ? 7.641 -16.672 -7.562 1 92.19 284 ILE A C 1
ATOM 2182 O O . ILE A 1 284 ? 7.129 -16.062 -6.625 1 92.19 284 ILE A O 1
ATOM 2186 N N . THR A 1 285 ? 7.098 -17.766 -8.141 1 90.38 285 THR A N 1
ATOM 2187 C CA . THR A 1 285 ? 5.793 -18.234 -7.691 1 90.38 285 THR A CA 1
ATOM 2188 C C . THR A 1 285 ? 5.773 -19.766 -7.605 1 90.38 285 THR A C 1
ATOM 2190 O O . THR A 1 285 ? 6.762 -20.422 -7.934 1 90.38 285 THR A O 1
ATOM 2193 N N . GLU A 1 286 ? 4.656 -20.156 -7.047 1 88.31 286 GLU A N 1
ATOM 2194 C CA . GLU A 1 286 ? 4.449 -21.609 -6.965 1 88.31 286 GLU A CA 1
ATOM 2195 C C . GLU A 1 286 ? 3.451 -22.078 -8.016 1 88.31 286 GLU A C 1
ATOM 2197 O O . GLU A 1 286 ? 2.441 -21.406 -8.266 1 88.31 286 GLU A O 1
ATOM 2202 N N . ASP A 1 287 ? 3.846 -23.125 -8.695 1 84.19 287 ASP A N 1
ATOM 2203 C CA . ASP A 1 287 ? 2.873 -23.812 -9.547 1 84.19 287 ASP A CA 1
ATOM 2204 C C . ASP A 1 287 ? 1.801 -24.5 -8.711 1 84.19 287 ASP A C 1
ATOM 2206 O O . ASP A 1 287 ? 2.082 -25.5 -8.031 1 84.19 287 ASP A O 1
ATOM 2210 N N . VAL A 1 288 ? 0.583 -24.141 -8.867 1 77.06 288 VAL A N 1
ATOM 2211 C CA . VAL A 1 288 ? -0.488 -24.547 -7.969 1 77.06 288 VAL A CA 1
ATOM 2212 C C . VAL A 1 288 ? -0.755 -26.047 -8.141 1 77.06 288 VAL A C 1
ATOM 2214 O O . VAL A 1 288 ? -1.048 -26.75 -7.164 1 77.06 288 VAL A O 1
ATOM 2217 N N . SER A 1 289 ? -0.641 -26.531 -9.32 1 74.44 289 SER A N 1
ATOM 2218 C CA . SER A 1 289 ? -1.018 -27.922 -9.594 1 74.44 289 SER A CA 1
ATOM 2219 C C . SER A 1 289 ? 0.078 -28.891 -9.164 1 74.44 289 SER A C 1
ATOM 2221 O O . SER A 1 289 ? -0.21 -29.984 -8.68 1 74.44 289 SER A O 1
ATOM 2223 N N . THR A 1 290 ? 1.334 -28.406 -9.273 1 77.38 290 THR A N 1
ATOM 2224 C CA . THR A 1 290 ? 2.424 -29.344 -9.023 1 77.38 290 THR A CA 1
ATOM 2225 C C . THR A 1 290 ? 3.188 -28.969 -7.758 1 77.38 290 THR A C 1
ATOM 2227 O O . THR A 1 290 ? 3.916 -29.797 -7.199 1 77.38 290 THR A O 1
ATOM 2230 N N . GLY A 1 291 ? 3.043 -27.734 -7.324 1 81.75 291 GLY A N 1
ATOM 2231 C CA . GLY A 1 291 ? 3.783 -27.25 -6.168 1 81.75 291 GLY A CA 1
ATOM 2232 C C . GLY A 1 291 ? 5.219 -26.891 -6.488 1 81.75 291 GLY A C 1
ATOM 2233 O O . GLY A 1 291 ? 5.988 -26.516 -5.594 1 81.75 291 GLY A O 1
ATOM 2234 N N . HIS A 1 292 ? 5.57 -26.984 -7.734 1 89.25 292 HIS A N 1
ATOM 2235 C CA . HIS A 1 292 ? 6.934 -26.656 -8.148 1 89.25 292 HIS A CA 1
ATOM 2236 C C . HIS A 1 292 ? 7.172 -25.156 -8.148 1 89.25 292 HIS A C 1
ATOM 2238 O O . HIS A 1 292 ? 6.219 -24.375 -8.18 1 89.25 292 HIS A O 1
ATOM 2244 N N . LEU A 1 293 ? 8.461 -24.844 -8.062 1 93.75 293 LEU A N 1
ATOM 2245 C CA . LEU A 1 293 ? 8.875 -23.438 -8.094 1 93.75 293 LEU A CA 1
ATOM 2246 C C . LEU A 1 293 ? 8.914 -22.922 -9.523 1 93.75 293 LEU A C 1
ATOM 2248 O O . LEU A 1 293 ? 9.484 -23.562 -10.414 1 93.75 293 LEU A O 1
ATOM 2252 N N . CYS A 1 294 ? 8.234 -21.844 -9.727 1 93 294 CYS A N 1
ATOM 2253 C CA . CYS A 1 294 ? 8.219 -21.219 -11.047 1 93 294 CYS A CA 1
ATOM 2254 C C . CYS A 1 294 ? 8.93 -19.875 -11.023 1 93 294 CYS A C 1
ATOM 2256 O O . CYS A 1 294 ? 8.539 -18.969 -10.281 1 93 294 CYS A O 1
ATOM 2258 N N . ILE A 1 295 ? 9.938 -19.719 -11.844 1 95.44 295 ILE A N 1
ATOM 2259 C CA . ILE A 1 295 ? 10.695 -18.484 -11.93 1 95.44 295 ILE A CA 1
ATOM 2260 C C . ILE A 1 295 ? 10.586 -17.906 -13.344 1 95.44 295 ILE A C 1
ATOM 2262 O O . ILE A 1 295 ? 10.852 -18.609 -14.328 1 95.44 295 ILE A O 1
ATOM 2266 N N . THR A 1 296 ? 10.172 -16.688 -13.414 1 92.81 296 THR A N 1
ATOM 2267 C CA . THR A 1 296 ? 10.133 -15.969 -14.68 1 92.81 296 THR A CA 1
ATOM 2268 C C . THR A 1 296 ? 11.211 -14.883 -14.719 1 92.81 296 THR A C 1
ATOM 2270 O O . THR A 1 296 ? 11.367 -14.125 -13.758 1 92.81 296 THR A O 1
ATOM 2273 N N . PHE A 1 297 ? 11.953 -14.883 -15.805 1 95.19 297 PHE A N 1
ATOM 2274 C CA . PHE A 1 297 ? 13.047 -13.922 -15.875 1 95.19 297 PHE A CA 1
ATOM 2275 C C . PHE A 1 297 ? 13.312 -13.508 -17.312 1 95.19 297 PHE A C 1
ATOM 2277 O O . PHE A 1 297 ? 12.797 -14.125 -18.25 1 95.19 297 PHE A O 1
ATOM 2284 N N . GLN A 1 298 ? 13.992 -12.406 -17.453 1 93.88 298 GLN A N 1
ATOM 2285 C CA . GLN A 1 298 ? 14.484 -11.953 -18.734 1 93.88 298 GLN A CA 1
ATOM 2286 C C . GLN A 1 298 ? 15.992 -11.719 -18.703 1 93.88 298 GLN A C 1
ATOM 2288 O O . GLN A 1 298 ? 16.578 -11.562 -17.641 1 93.88 298 GLN A O 1
ATOM 2293 N N . VAL A 1 299 ? 16.578 -11.766 -19.828 1 93.75 299 VAL A N 1
ATOM 2294 C CA . VAL A 1 299 ? 18.016 -11.602 -19.938 1 93.75 299 VAL A CA 1
ATOM 2295 C C . VAL A 1 299 ? 18.328 -10.258 -20.594 1 93.75 299 VAL A C 1
ATOM 2297 O O . VAL A 1 299 ? 17.797 -9.945 -21.672 1 93.75 299 VAL A O 1
ATOM 2300 N N . LEU A 1 300 ? 19.125 -9.547 -19.891 1 92.12 300 LEU A N 1
ATOM 2301 C CA . LEU A 1 300 ? 19.5 -8.219 -20.375 1 92.12 300 LEU A CA 1
ATOM 2302 C C . LEU A 1 300 ? 20.984 -8.156 -20.672 1 92.12 300 LEU A C 1
ATOM 2304 O O . LEU A 1 300 ? 21.781 -8.844 -20.031 1 92.12 300 LEU A O 1
ATOM 2308 N N . HIS A 1 301 ? 21.281 -7.387 -21.656 1 87.69 301 HIS A N 1
ATOM 2309 C CA . HIS A 1 301 ? 22.672 -7.074 -21.969 1 87.69 301 HIS A CA 1
ATOM 2310 C C . HIS A 1 301 ? 22.969 -5.594 -21.734 1 87.69 301 HIS A C 1
ATOM 2312 O O . HIS A 1 301 ? 22.328 -4.73 -22.344 1 87.69 301 HIS A O 1
ATOM 2318 N N . GLN A 1 302 ? 23.844 -5.453 -20.734 1 84 302 GLN A N 1
ATOM 2319 C CA . GLN A 1 302 ? 24.188 -4.074 -20.406 1 84 302 GLN A CA 1
ATOM 2320 C C . GLN A 1 302 ? 25.438 -3.623 -21.156 1 84 302 GLN A C 1
ATOM 2322 O O . GLN A 1 302 ? 26.516 -4.168 -20.953 1 84 302 GLN A O 1
ATOM 2327 N N . GLY A 1 303 ? 25.234 -2.805 -22.156 1 71.44 303 GLY A N 1
ATOM 2328 C CA . GLY A 1 303 ? 26.359 -2.203 -22.844 1 71.44 303 GLY A CA 1
ATOM 2329 C C . GLY A 1 303 ? 26.688 -0.812 -22.344 1 71.44 303 GLY A C 1
ATOM 2330 O O . GLY A 1 303 ? 26.312 -0.44 -21.234 1 71.44 303 GLY A O 1
ATOM 2331 N N . LYS A 1 304 ? 27.594 -0.177 -23.094 1 73.94 304 LYS A N 1
ATOM 2332 C CA . LYS A 1 304 ? 27.984 1.191 -22.766 1 73.94 304 LYS A CA 1
ATOM 2333 C C . LYS A 1 304 ? 26.797 2.145 -22.891 1 73.94 304 LYS A C 1
ATOM 2335 O O . LYS A 1 304 ? 26.453 2.586 -23.984 1 73.94 304 LYS A O 1
ATOM 2340 N N . GLY A 1 305 ? 26 2.191 -21.781 1 73.5 305 GLY A N 1
ATOM 2341 C CA . GLY A 1 305 ? 24.938 3.172 -21.625 1 73.5 305 GLY A CA 1
ATOM 2342 C C . GLY A 1 305 ? 23.562 2.635 -21.984 1 73.5 305 GLY A C 1
ATOM 2343 O O . GLY A 1 305 ? 22.562 3.316 -21.797 1 73.5 305 GLY A O 1
ATOM 2344 N N . THR A 1 306 ? 23.562 1.546 -22.719 1 83.38 306 THR A N 1
ATOM 2345 C CA . THR A 1 306 ? 22.234 1.085 -23.125 1 83.38 306 THR A CA 1
ATOM 2346 C C . THR A 1 306 ? 22 -0.343 -22.641 1 83.38 306 THR A C 1
ATOM 2348 O O . THR A 1 306 ? 22.906 -1.166 -22.641 1 83.38 306 THR A O 1
ATOM 2351 N N . THR A 1 307 ? 20.812 -0.565 -22.125 1 87.06 307 THR A N 1
ATOM 2352 C CA . THR A 1 307 ? 20.406 -1.908 -21.75 1 87.06 307 THR A CA 1
ATOM 2353 C C . THR A 1 307 ? 19.484 -2.516 -22.812 1 87.06 307 THR A C 1
ATOM 2355 O O . THR A 1 307 ? 18.5 -1.9 -23.203 1 87.06 307 THR A O 1
ATOM 2358 N N . THR A 1 308 ? 19.938 -3.619 -23.438 1 87.25 308 THR A N 1
ATOM 2359 C CA . THR A 1 308 ? 19.125 -4.301 -24.438 1 87.25 308 THR A CA 1
ATOM 2360 C C . THR A 1 308 ? 18.625 -5.645 -23.906 1 87.25 308 THR A C 1
ATOM 2362 O O . THR A 1 308 ? 19.281 -6.27 -23.078 1 87.25 308 THR A O 1
ATOM 2365 N N . VAL A 1 309 ? 17.484 -6.07 -24.438 1 90.19 309 VAL A N 1
ATOM 2366 C CA . VAL A 1 309 ? 16.891 -7.348 -24.047 1 90.19 309 VAL A CA 1
ATOM 2367 C C . VAL A 1 309 ? 17.328 -8.445 -25.016 1 90.19 309 VAL A C 1
ATOM 2369 O O . VAL A 1 309 ? 17.281 -8.258 -26.234 1 90.19 309 VAL A O 1
ATOM 2372 N N . MET A 1 310 ? 17.797 -9.539 -24.484 1 91.06 310 MET A N 1
ATOM 2373 C CA . MET A 1 310 ? 18.141 -10.695 -25.312 1 91.06 310 MET A CA 1
ATOM 2374 C C . MET A 1 310 ? 16.891 -11.391 -25.828 1 91.06 310 MET A C 1
ATOM 2376 O O . MET A 1 310 ? 15.898 -11.523 -25.109 1 91.06 310 MET A O 1
ATOM 2380 N N . ASN A 1 311 ? 17 -11.789 -27.125 1 92.25 311 ASN A N 1
ATOM 2381 C CA . ASN A 1 311 ? 15.898 -12.531 -27.703 1 92.25 311 ASN A CA 1
ATOM 2382 C C . ASN A 1 311 ? 15.594 -13.805 -26.906 1 92.25 311 ASN A C 1
ATOM 2384 O O . ASN A 1 311 ? 16.5 -14.602 -26.641 1 92.25 311 ASN A O 1
ATOM 2388 N N . GLY A 1 312 ? 14.32 -14 -26.547 1 93.25 312 GLY A N 1
ATOM 2389 C CA . GLY A 1 312 ? 13.914 -15.117 -25.703 1 93.25 312 GLY A CA 1
ATOM 2390 C C . GLY A 1 312 ? 14.227 -16.469 -26.312 1 93.25 312 GLY A C 1
ATOM 2391 O O . GLY A 1 312 ? 14.625 -17.391 -25.609 1 93.25 312 GLY A O 1
ATOM 2392 N N . ILE A 1 313 ? 14.023 -16.594 -27.625 1 91.38 313 ILE A N 1
ATOM 2393 C CA . ILE A 1 313 ? 14.266 -17.859 -28.297 1 91.38 313 ILE A CA 1
ATOM 2394 C C . ILE A 1 313 ? 15.75 -18.219 -28.234 1 91.38 313 ILE A C 1
ATOM 2396 O O . ILE A 1 313 ? 16.109 -19.359 -27.938 1 91.38 313 ILE A O 1
ATOM 2400 N N . GLN A 1 314 ? 16.5 -17.219 -28.422 1 92 314 GLN A N 1
ATOM 2401 C CA . GLN A 1 314 ? 17.953 -17.422 -28.359 1 92 314 GLN A CA 1
ATOM 2402 C C . GLN A 1 314 ? 18.391 -17.812 -26.953 1 92 314 GLN A C 1
ATOM 2404 O O . GLN A 1 314 ? 19.188 -18.734 -26.781 1 92 314 GLN A O 1
ATOM 2409 N N . ALA A 1 315 ? 17.906 -17.109 -26.016 1 93.56 315 ALA A N 1
ATOM 2410 C CA . ALA A 1 315 ? 18.234 -17.406 -24.625 1 93.56 315 ALA A CA 1
ATOM 2411 C C . ALA A 1 315 ? 17.812 -18.828 -24.25 1 93.56 315 ALA A C 1
ATOM 2413 O O . ALA A 1 315 ? 18.562 -19.562 -23.609 1 93.56 315 ALA A O 1
ATOM 2414 N N . LEU A 1 316 ? 16.625 -19.188 -24.672 1 93.06 316 LEU A N 1
ATOM 2415 C CA . LEU A 1 316 ? 16.094 -20.516 -24.375 1 93.06 316 LEU A CA 1
ATOM 2416 C C . LEU A 1 316 ? 16.969 -21.594 -25 1 93.06 316 LEU A C 1
ATOM 2418 O O . LEU A 1 316 ? 17.312 -22.578 -24.328 1 93.06 316 LEU A O 1
ATOM 2422 N N . GLN A 1 317 ? 17.344 -21.438 -26.234 1 90.12 317 GLN A N 1
ATOM 2423 C CA . GLN A 1 317 ? 18.172 -22.406 -26.938 1 90.12 317 GLN A CA 1
ATOM 2424 C C . GLN A 1 317 ? 19.547 -22.547 -26.266 1 90.12 317 GLN A C 1
ATOM 2426 O O . GLN A 1 317 ? 20.062 -23.656 -26.094 1 90.12 317 GLN A O 1
ATOM 2431 N N . THR A 1 318 ? 20.062 -21.391 -25.891 1 91.38 318 THR A N 1
ATOM 2432 C CA . THR A 1 318 ? 21.359 -21.391 -25.219 1 91.38 318 THR A CA 1
ATOM 2433 C C . THR A 1 318 ? 21.266 -22.125 -23.891 1 91.38 318 THR A C 1
ATOM 2435 O O . THR A 1 318 ? 22.125 -22.969 -23.578 1 91.38 318 THR A O 1
ATOM 2438 N N . LEU A 1 319 ? 20.297 -21.875 -23.109 1 93.31 319 LEU A N 1
ATOM 2439 C CA . LEU A 1 319 ? 20.125 -22.516 -21.812 1 93.31 319 LEU A CA 1
ATOM 2440 C C . LEU A 1 319 ? 19.906 -24.016 -21.953 1 93.31 319 LEU A C 1
ATOM 2442 O O . LEU A 1 319 ? 20.484 -24.812 -21.219 1 93.31 319 LEU A O 1
ATOM 2446 N N . LYS A 1 320 ? 19.094 -24.375 -22.891 1 89.5 320 LYS A N 1
ATOM 2447 C CA . LYS A 1 320 ? 18.797 -25.797 -23.109 1 89.5 320 LYS A CA 1
ATOM 2448 C C . LYS A 1 320 ? 20.062 -26.562 -23.516 1 89.5 320 LYS A C 1
ATOM 2450 O O . LYS A 1 320 ? 20.219 -27.719 -23.141 1 89.5 320 LYS A O 1
ATOM 2455 N N . SER A 1 321 ? 20.891 -25.906 -24.25 1 88.31 321 SER A N 1
ATOM 2456 C CA . SER A 1 321 ? 22.125 -26.547 -24.703 1 88.31 321 SER A CA 1
ATOM 2457 C C . SER A 1 321 ? 23.125 -26.688 -23.562 1 88.31 321 SER A C 1
ATOM 2459 O O . SER A 1 321 ? 23.969 -27.578 -23.562 1 88.31 321 SER A O 1
ATOM 2461 N N . LYS A 1 322 ? 23 -25.828 -22.594 1 89.44 322 LYS A N 1
ATOM 2462 C CA . LYS A 1 322 ? 24.016 -25.797 -21.547 1 89.44 322 LYS A CA 1
ATOM 2463 C C . LYS A 1 322 ? 23.547 -26.562 -20.312 1 89.44 322 LYS A C 1
ATOM 2465 O O . LYS A 1 322 ? 24.375 -26.953 -19.484 1 89.44 322 LYS A O 1
ATOM 2470 N N . VAL A 1 323 ? 22.266 -26.641 -20.172 1 86.06 323 VAL A N 1
ATOM 2471 C CA . VAL A 1 323 ? 21.734 -27.359 -19.016 1 86.06 323 VAL A CA 1
ATOM 2472 C C . VAL A 1 323 ? 22.109 -28.844 -19.125 1 86.06 323 VAL A C 1
ATOM 2474 O O . VAL A 1 323 ? 21.844 -29.484 -20.141 1 86.06 323 VAL A O 1
ATOM 2477 N N . ASN A 1 324 ? 22.812 -29.312 -18.156 1 75.69 324 ASN A N 1
ATOM 2478 C CA . ASN A 1 324 ? 23.281 -30.703 -18.078 1 75.69 324 ASN A CA 1
ATOM 2479 C C . ASN A 1 324 ? 22.297 -31.578 -17.328 1 75.69 324 ASN A C 1
ATOM 2481 O O . ASN A 1 324 ? 21.969 -31.312 -16.156 1 75.69 324 ASN A O 1
ATOM 2485 N N . TYR A 1 325 ? 21.859 -32.625 -17.906 1 73.94 325 TYR A N 1
ATOM 2486 C CA . TYR A 1 325 ? 21.062 -33.688 -17.297 1 73.94 325 TYR A CA 1
ATOM 2487 C C . TYR A 1 325 ? 19.797 -33.125 -16.656 1 73.94 325 TYR A C 1
ATOM 2489 O O . TYR A 1 325 ? 19.359 -33.594 -15.602 1 73.94 325 TYR A O 1
ATOM 2497 N N . GLY A 1 326 ? 19.422 -32 -17.094 1 83.56 326 GLY A N 1
ATOM 2498 C CA . GLY A 1 326 ? 18.156 -31.453 -16.641 1 83.56 326 GLY A CA 1
ATOM 2499 C C . GLY A 1 326 ? 18.219 -30.844 -15.258 1 83.56 326 GLY A C 1
ATOM 2500 O O . GLY A 1 326 ? 17.203 -30.766 -14.555 1 83.56 326 GLY A O 1
ATOM 2501 N N . LYS A 1 327 ? 19.453 -30.5 -14.883 1 90.38 327 LYS A N 1
ATOM 2502 C CA . LYS A 1 327 ? 19.594 -29.938 -13.547 1 90.38 327 LYS A CA 1
ATOM 2503 C C . LYS A 1 327 ? 20.297 -28.578 -13.586 1 90.38 327 LYS A C 1
ATOM 2505 O O . LYS A 1 327 ? 21.094 -28.312 -14.5 1 90.38 327 LYS A O 1
ATOM 2510 N N . ILE A 1 328 ? 20 -27.734 -12.695 1 91.44 328 ILE A N 1
ATOM 2511 C CA . ILE A 1 328 ? 20.688 -26.469 -12.422 1 91.44 328 ILE A CA 1
ATOM 2512 C C . ILE A 1 328 ? 20.922 -26.328 -10.922 1 91.44 328 ILE A C 1
ATOM 2514 O O . ILE A 1 328 ? 19.969 -26.359 -10.133 1 91.44 328 ILE A O 1
ATOM 2518 N N . LEU A 1 329 ? 22.188 -26.234 -10.562 1 92.31 329 LEU A N 1
ATOM 2519 C CA . LEU A 1 329 ? 22.531 -26.312 -9.148 1 92.31 329 LEU A CA 1
ATOM 2520 C C . LEU A 1 329 ? 22.016 -27.609 -8.531 1 92.31 329 LEU A C 1
ATOM 2522 O O . LEU A 1 329 ? 22.328 -28.703 -9.008 1 92.31 329 LEU A O 1
ATOM 2526 N N . GLU A 1 330 ? 21.281 -27.531 -7.504 1 91.94 330 GLU A N 1
ATOM 2527 C CA . GLU A 1 330 ? 20.781 -28.75 -6.867 1 91.94 330 GLU A CA 1
ATOM 2528 C C . GLU A 1 330 ? 19.344 -29.047 -7.293 1 91.94 330 GLU A C 1
ATOM 2530 O O . GLU A 1 330 ? 18.734 -30 -6.828 1 91.94 330 GLU A O 1
ATOM 2535 N N . TYR A 1 331 ? 18.875 -28.281 -8.227 1 93.81 331 TYR A N 1
ATOM 2536 C CA . TYR A 1 331 ? 17.453 -28.406 -8.57 1 93.81 331 TYR A CA 1
ATOM 2537 C C . TYR A 1 331 ? 17.281 -29.125 -9.898 1 93.81 331 TYR A C 1
ATOM 2539 O O . TYR A 1 331 ? 18.047 -28.922 -10.836 1 93.81 331 TYR A O 1
ATOM 2547 N N . THR A 1 332 ? 16.281 -29.969 -9.938 1 93.38 332 THR A N 1
ATOM 2548 C CA . THR A 1 332 ? 15.852 -30.578 -11.195 1 93.38 332 THR A CA 1
ATOM 2549 C C . THR A 1 332 ? 14.93 -29.641 -11.969 1 93.38 332 THR A C 1
ATOM 2551 O O . THR A 1 332 ? 13.984 -29.094 -11.406 1 93.38 332 THR A O 1
ATOM 2554 N N . ILE A 1 333 ? 15.234 -29.469 -13.242 1 92.81 333 ILE A N 1
ATOM 2555 C CA . ILE A 1 333 ? 14.406 -28.625 -14.086 1 92.81 333 ILE A CA 1
ATOM 2556 C C . ILE A 1 333 ? 13.227 -29.438 -14.633 1 92.81 333 ILE A C 1
ATOM 2558 O O . ILE A 1 333 ? 13.422 -30.391 -15.391 1 92.81 333 ILE A O 1
ATOM 2562 N N . VAL A 1 334 ? 12.078 -28.984 -14.211 1 89 334 VAL A N 1
ATOM 2563 C CA . VAL A 1 334 ? 10.867 -29.656 -14.664 1 89 334 VAL A CA 1
ATOM 2564 C C . VAL A 1 334 ? 10.477 -29.156 -16.047 1 89 334 VAL A C 1
ATOM 2566 O O . VAL A 1 334 ? 10.078 -29.953 -16.906 1 89 334 VAL A O 1
ATOM 2569 N N . ARG A 1 335 ? 10.602 -27.875 -16.219 1 88.06 335 ARG A N 1
ATOM 2570 C CA . ARG A 1 335 ? 10.273 -27.266 -17.5 1 88.06 335 ARG A CA 1
ATOM 2571 C C . ARG A 1 335 ? 11.031 -25.969 -17.703 1 88.06 335 ARG A C 1
ATOM 2573 O O . ARG A 1 335 ? 11.242 -25.203 -16.75 1 88.06 335 ARG A O 1
ATOM 2580 N N . LEU A 1 336 ? 11.516 -25.797 -18.844 1 90.81 336 LEU A N 1
ATOM 2581 C CA . LEU A 1 336 ? 12.133 -24.547 -19.266 1 90.81 336 LEU A CA 1
ATOM 2582 C C . LEU A 1 336 ? 11.578 -24.094 -20.609 1 90.81 336 LEU A C 1
ATOM 2584 O O . LEU A 1 336 ? 11.734 -24.797 -21.625 1 90.81 336 LEU A O 1
ATOM 2588 N N . ASP A 1 337 ? 10.906 -22.953 -20.578 1 90 337 ASP A N 1
ATOM 2589 C CA . ASP A 1 337 ? 10.258 -22.484 -21.797 1 90 337 ASP A CA 1
ATOM 2590 C C . ASP A 1 337 ? 10.109 -20.969 -21.781 1 90 337 ASP A C 1
ATOM 2592 O O . ASP A 1 337 ? 10.461 -20.312 -20.797 1 90 337 ASP A O 1
ATOM 2596 N N . LEU A 1 338 ? 9.625 -20.5 -22.938 1 90.38 338 LEU A N 1
ATOM 2597 C CA . LEU A 1 338 ? 9.258 -19.094 -22.984 1 90.38 338 LEU A CA 1
ATOM 2598 C C . LEU A 1 338 ? 7.914 -18.859 -22.297 1 90.38 338 LEU A C 1
ATOM 2600 O O . LEU A 1 338 ? 7.074 -19.766 -22.25 1 90.38 338 LEU A O 1
ATOM 2604 N N . SER A 1 339 ? 7.801 -17.703 -21.734 1 86.81 339 SER A N 1
ATOM 2605 C CA . SER A 1 339 ? 6.527 -17.344 -21.109 1 86.81 339 SER A CA 1
ATOM 2606 C C . SER A 1 339 ? 5.406 -17.297 -22.141 1 86.81 339 SER A C 1
ATOM 2608 O O . SER A 1 339 ? 4.258 -17.625 -21.844 1 86.81 339 SER A O 1
ATOM 2610 N N . VAL A 1 340 ? 5.75 -16.844 -23.344 1 85.12 340 VAL A N 1
ATOM 2611 C CA . VAL A 1 340 ? 4.812 -16.812 -24.469 1 85.12 340 VAL A CA 1
ATOM 2612 C C . VAL A 1 340 ? 5.25 -17.812 -25.531 1 85.12 340 VAL A C 1
ATOM 2614 O O . VAL A 1 340 ? 6.391 -17.766 -26 1 85.12 340 VAL A O 1
ATOM 2617 N N . CYS A 1 341 ? 4.297 -18.734 -25.828 1 84.44 341 CYS A N 1
ATOM 2618 C CA . CYS A 1 341 ? 4.613 -19.734 -26.844 1 84.44 341 CYS A CA 1
ATOM 2619 C C . CYS A 1 341 ? 4.762 -19.094 -28.219 1 84.44 341 CYS A C 1
ATOM 2621 O O . CYS A 1 341 ? 3.838 -18.453 -28.703 1 84.44 341 CYS A O 1
ATOM 2623 N N . GLN A 1 342 ? 5.898 -19.281 -28.766 1 84.31 342 GLN A N 1
ATOM 2624 C CA . GLN A 1 342 ? 6.184 -18.625 -30.031 1 84.31 342 GLN A CA 1
ATOM 2625 C C . GLN A 1 342 ? 6.426 -19.656 -31.141 1 84.31 342 GLN A C 1
ATOM 2627 O O . GLN A 1 342 ? 6.871 -19.297 -32.25 1 84.31 342 GLN A O 1
ATOM 2632 N N . ASN A 1 343 ? 6.113 -20.891 -30.812 1 82.5 343 ASN A N 1
ATOM 2633 C CA . ASN A 1 343 ? 6.223 -21.938 -31.812 1 82.5 343 ASN A CA 1
ATOM 2634 C C . ASN A 1 343 ? 5.191 -21.75 -32.938 1 82.5 343 ASN A C 1
ATOM 2636 O O . ASN A 1 343 ? 3.996 -21.656 -32.656 1 82.5 343 ASN A O 1
ATOM 2640 N N . ASN A 1 344 ? 5.645 -21.688 -34.156 1 83.06 344 ASN A N 1
ATOM 2641 C CA . ASN A 1 344 ? 4.719 -21.469 -35.25 1 83.06 344 ASN A CA 1
ATOM 2642 C C . ASN A 1 344 ? 4.117 -22.781 -35.75 1 83.06 344 ASN A C 1
ATOM 2644 O O . ASN A 1 344 ? 3.324 -22.781 -36.688 1 83.06 344 ASN A O 1
ATOM 2648 N N . CYS A 1 345 ? 4.516 -23.875 -35.125 1 84.62 345 CYS A N 1
ATOM 2649 C CA . CYS A 1 345 ? 3.973 -25.203 -35.406 1 84.62 345 CYS A CA 1
ATOM 2650 C C . CYS A 1 345 ? 4.004 -25.5 -36.875 1 84.62 345 CYS A C 1
ATOM 2652 O O . CYS A 1 345 ? 3.004 -25.953 -37.438 1 84.62 345 CYS A O 1
ATOM 2654 N N . SER A 1 346 ? 5.105 -25.188 -37.469 1 80.38 346 SER A N 1
ATOM 2655 C CA . SER A 1 346 ? 5.387 -25.406 -38.875 1 80.38 346 SER A CA 1
ATOM 2656 C C . SER A 1 346 ? 4.332 -24.766 -39.75 1 80.38 346 SER A C 1
ATOM 2658 O O . SER A 1 346 ? 4.059 -25.234 -40.875 1 80.38 346 SER A O 1
ATOM 2660 N N . GLY A 1 347 ? 3.66 -23.781 -39.188 1 82 347 GLY A N 1
ATOM 2661 C CA . GLY A 1 347 ? 2.695 -23 -39.938 1 82 347 GLY A CA 1
ATOM 2662 C C . GLY A 1 347 ? 1.359 -23.703 -40.094 1 82 347 GLY A C 1
ATOM 2663 O O . GLY A 1 347 ? 0.508 -23.25 -40.875 1 82 347 GLY A O 1
ATOM 2664 N N . HIS A 1 348 ? 1.234 -24.859 -39.531 1 81.38 348 HIS A N 1
ATOM 2665 C CA . HIS A 1 348 ? 0.008 -25.641 -39.688 1 81.38 348 HIS A CA 1
ATOM 2666 C C . HIS A 1 348 ? -0.714 -25.797 -38.344 1 81.38 348 HIS A C 1
ATOM 2668 O O . HIS A 1 348 ? -1.361 -26.812 -38.094 1 81.38 348 HIS A O 1
ATOM 2674 N N . GLY A 1 349 ? -0.539 -24.891 -37.5 1 82.5 349 GLY A N 1
ATOM 2675 C CA . GLY A 1 349 ? -1.181 -24.906 -36.188 1 82.5 349 GLY A CA 1
ATOM 2676 C C . GLY A 1 349 ? -0.853 -23.688 -35.344 1 82.5 349 GLY A C 1
ATOM 2677 O O . GLY A 1 349 ? -0.456 -22.656 -35.875 1 82.5 349 GLY A O 1
ATOM 2678 N N . HIS A 1 350 ? -1.356 -23.641 -34.25 1 83.31 350 HIS A N 1
ATOM 2679 C CA . HIS A 1 350 ? -1.002 -22.609 -33.281 1 83.31 350 HIS A CA 1
ATOM 2680 C C . HIS A 1 350 ? -0.498 -23.203 -31.984 1 83.31 350 HIS A C 1
ATOM 2682 O O . HIS A 1 350 ? -0.78 -24.375 -31.672 1 83.31 350 HIS A O 1
ATOM 2688 N N . CYS A 1 351 ? 0.353 -22.516 -31.391 1 82.12 351 CYS A N 1
ATOM 2689 C CA . CYS A 1 351 ? 0.917 -22.969 -30.125 1 82.12 351 CYS A CA 1
ATOM 2690 C C . CYS A 1 351 ? -0.006 -22.609 -28.969 1 82.12 351 CYS A C 1
ATOM 2692 O O . CYS A 1 351 ? -0.384 -21.453 -28.797 1 82.12 351 CYS A O 1
ATOM 2694 N N . ASP A 1 352 ? -0.361 -23.641 -28.281 1 77.69 352 ASP A N 1
ATOM 2695 C CA . ASP A 1 352 ? -1.156 -23.391 -27.078 1 77.69 352 ASP A CA 1
ATOM 2696 C C . ASP A 1 352 ? -0.337 -22.656 -26.016 1 77.69 352 ASP A C 1
ATOM 2698 O O . ASP A 1 352 ? 0.711 -23.141 -25.594 1 77.69 352 ASP A O 1
ATOM 2702 N N . GLN A 1 353 ? -0.735 -21.484 -25.641 1 74.69 353 GLN A N 1
ATOM 2703 C CA . GLN A 1 353 ? 0.022 -20.641 -24.719 1 74.69 353 GLN A CA 1
ATOM 2704 C C . GLN A 1 353 ? 0.12 -21.281 -23.344 1 74.69 353 GLN A C 1
ATOM 2706 O O . GLN A 1 353 ? 1.023 -20.953 -22.562 1 74.69 353 GLN A O 1
ATOM 2711 N N . LYS A 1 354 ? -0.636 -22.234 -23.109 1 70.5 354 LYS A N 1
ATOM 2712 C CA . LYS A 1 354 ? -0.671 -22.828 -21.781 1 70.5 354 LYS A CA 1
ATOM 2713 C C . LYS A 1 354 ? 0.12 -24.125 -21.734 1 70.5 354 LYS A C 1
ATOM 2715 O O . LYS A 1 354 ? 1.022 -24.297 -20.906 1 70.5 354 LYS A O 1
ATOM 2720 N N . THR A 1 355 ? -0.117 -25.016 -22.656 1 68.94 355 THR A N 1
ATOM 2721 C CA . THR A 1 355 ? 0.56 -26.297 -22.703 1 68.94 355 THR A CA 1
ATOM 2722 C C . THR A 1 355 ? 1.881 -26.203 -23.453 1 68.94 355 THR A C 1
ATOM 2724 O O . THR A 1 355 ? 2.729 -27.094 -23.359 1 68.94 355 THR A O 1
ATOM 2727 N N . LYS A 1 356 ? 2.074 -25.062 -24.094 1 75.56 356 LYS A N 1
ATOM 2728 C CA . LYS A 1 356 ? 3.24 -24.797 -24.938 1 75.56 356 LYS A CA 1
ATOM 2729 C C . LYS A 1 356 ? 3.387 -25.859 -26.031 1 75.56 356 LYS A C 1
ATOM 2731 O O . LYS A 1 356 ? 4.488 -26.109 -26.531 1 75.56 356 LYS A O 1
ATOM 2736 N N . GLN A 1 357 ? 2.229 -26.547 -26.281 1 78.56 357 GLN A N 1
ATOM 2737 C CA . GLN A 1 357 ? 2.205 -27.547 -27.328 1 78.56 357 GLN A CA 1
ATOM 2738 C C . GLN A 1 357 ? 1.426 -27.062 -28.547 1 78.56 357 GLN A C 1
ATOM 2740 O O . GLN A 1 357 ? 0.57 -26.188 -28.438 1 78.56 357 GLN A O 1
ATOM 2745 N N . CYS A 1 358 ? 1.82 -27.625 -29.688 1 82.31 358 CYS A N 1
ATOM 2746 C CA . CYS A 1 358 ? 1.173 -27.219 -30.922 1 82.31 358 CYS A CA 1
ATOM 2747 C C . CYS A 1 358 ? -0.192 -27.875 -31.062 1 82.31 358 CYS A C 1
ATOM 2749 O O . CYS A 1 358 ? -0.345 -29.062 -30.781 1 82.31 358 CYS A O 1
ATOM 2751 N N . VAL A 1 359 ? -1.218 -27.141 -31.25 1 83.69 359 VAL A N 1
ATOM 2752 C CA . VAL A 1 359 ? -2.541 -27.609 -31.656 1 83.69 359 VAL A CA 1
ATOM 2753 C C . VAL A 1 359 ? -2.676 -27.516 -33.188 1 83.69 359 VAL A C 1
ATOM 2755 O O . VAL A 1 359 ? -2.766 -26.422 -33.719 1 83.69 359 VAL A O 1
ATOM 2758 N N . CYS A 1 360 ? -2.693 -28.656 -33.719 1 85.69 360 CYS A N 1
ATOM 2759 C CA . CYS A 1 360 ? -2.592 -28.719 -35.188 1 85.69 360 CYS A CA 1
ATOM 2760 C C . CYS A 1 360 ? -3.957 -28.531 -35.844 1 85.69 360 CYS A C 1
ATOM 2762 O O . CYS A 1 360 ? -4.98 -28.891 -35.25 1 85.69 360 CYS A O 1
ATOM 2764 N N . GLU A 1 361 ? -3.877 -27.812 -36.969 1 83.69 361 GLU A N 1
ATOM 2765 C CA . GLU A 1 361 ? -5.094 -27.672 -37.75 1 83.69 361 GLU A CA 1
ATOM 2766 C C . GLU A 1 361 ? -5.59 -29.016 -38.25 1 83.69 361 GLU A C 1
ATOM 2768 O O . GLU A 1 361 ? -4.879 -30.031 -38.156 1 83.69 361 GLU A O 1
ATOM 2773 N N . ALA A 1 362 ? -6.859 -28.891 -38.781 1 78 362 ALA A N 1
ATOM 2774 C CA . ALA A 1 362 ? -7.484 -30.109 -39.281 1 78 362 ALA A CA 1
ATOM 2775 C C . ALA A 1 362 ? -6.602 -30.781 -40.344 1 78 362 ALA A C 1
ATOM 2777 O O . ALA A 1 362 ? -5.965 -30.094 -41.156 1 78 362 ALA A O 1
ATOM 2778 N N . PHE A 1 363 ? -6.352 -32.031 -40.312 1 77.75 363 PHE A N 1
ATOM 2779 C CA . PHE A 1 363 ? -5.656 -32.875 -41.281 1 77.75 363 PHE A CA 1
ATOM 2780 C C . PHE A 1 363 ? -4.176 -33 -40.969 1 77.75 363 PHE A C 1
ATOM 2782 O O . PHE A 1 363 ? -3.416 -33.656 -41.688 1 77.75 363 PHE A O 1
ATOM 2789 N N . TRP A 1 364 ? -3.754 -32.094 -40 1 72.06 364 TRP A N 1
ATOM 2790 C CA . TRP A 1 364 ? -2.377 -32.25 -39.531 1 72.06 364 TRP A CA 1
ATOM 2791 C C . TRP A 1 364 ? -2.332 -32.875 -38.156 1 72.06 364 TRP A C 1
ATOM 2793 O O . TRP A 1 364 ? -3.242 -32.688 -37.344 1 72.06 364 TRP A O 1
ATOM 2803 N N . MET A 1 365 ? -1.439 -33.844 -37.875 1 72.75 365 MET A N 1
ATOM 2804 C CA . MET A 1 365 ? -1.309 -34.5 -36.594 1 72.75 365 MET A CA 1
ATOM 2805 C C . MET A 1 365 ? -0.155 -33.906 -35.781 1 72.75 365 MET A C 1
ATOM 2807 O O . MET A 1 365 ? 0.879 -33.531 -36.375 1 72.75 365 MET A O 1
ATOM 2811 N N . SER A 1 366 ? -0.491 -33.688 -34.531 1 69.25 366 SER A N 1
ATOM 2812 C CA . SER A 1 366 ? 0.541 -33.156 -33.625 1 69.25 366 SER A CA 1
ATOM 2813 C C . SER A 1 366 ? 1.669 -34.188 -33.438 1 69.25 366 SER A C 1
ATOM 2815 O O . SER A 1 366 ? 1.421 -35.375 -33.344 1 69.25 366 SER A O 1
ATOM 2817 N N . SER A 1 367 ? 2.955 -33.812 -33.844 1 70.06 367 SER A N 1
ATOM 2818 C CA . SER A 1 367 ? 4.121 -34.625 -33.562 1 70.06 367 SER A CA 1
ATOM 2819 C C . SER A 1 367 ? 4.926 -34.062 -32.406 1 70.06 367 SER A C 1
ATOM 2821 O O . SER A 1 367 ? 5.082 -32.844 -32.281 1 70.06 367 SER A O 1
ATOM 2823 N N . VAL A 1 368 ? 4.898 -34.844 -31.328 1 64.06 368 VAL A N 1
ATOM 2824 C CA . VAL A 1 368 ? 5.742 -34.469 -30.203 1 64.06 368 VAL A CA 1
ATOM 2825 C C . VAL A 1 368 ? 7.078 -35.188 -30.297 1 64.06 368 VAL A C 1
ATOM 2827 O O . VAL A 1 368 ? 7.113 -36.438 -30.422 1 64.06 368 VAL A O 1
ATOM 2830 N N . PHE A 1 369 ? 8.094 -34.469 -30.75 1 55.31 369 PHE A N 1
ATOM 2831 C CA . PHE A 1 369 ? 9.422 -35.062 -30.797 1 55.31 369 PHE A CA 1
ATOM 2832 C C . PHE A 1 369 ? 10.18 -34.781 -29.5 1 55.31 369 PHE A C 1
ATOM 2834 O O . PHE A 1 369 ? 10.227 -33.656 -29.016 1 55.31 369 PHE A O 1
ATOM 2841 N N . SER A 1 370 ? 10.195 -35.781 -28.625 1 52.66 370 SER A N 1
ATOM 2842 C CA . SER A 1 370 ? 10.93 -35.656 -27.375 1 52.66 370 SER A CA 1
ATOM 2843 C C . SER A 1 370 ? 12.414 -35.938 -27.562 1 52.66 370 SER A C 1
ATOM 2845 O O . SER A 1 370 ? 12.797 -37 -28.078 1 52.66 370 SER A O 1
ATOM 2847 N N . SER A 1 371 ? 13.219 -35.062 -27.953 1 46.53 371 SER A N 1
ATOM 2848 C CA . SER A 1 371 ? 14.633 -35.438 -27.953 1 46.53 371 SER A CA 1
ATOM 2849 C C . SER A 1 371 ? 15.117 -35.719 -26.531 1 46.53 371 SER A C 1
ATOM 2851 O O . SER A 1 371 ? 15.969 -36.594 -26.328 1 46.53 371 SER A O 1
ATOM 2853 N N . SER A 1 372 ? 14.992 -34.938 -25.578 1 47.47 372 SER A N 1
ATOM 2854 C CA . SER A 1 372 ? 15.289 -35.188 -24.172 1 47.47 372 SER A CA 1
ATOM 2855 C C . SER A 1 372 ? 14.148 -34.719 -23.281 1 47.47 372 SER A C 1
ATOM 2857 O O . SER A 1 372 ? 13.297 -33.938 -23.703 1 47.47 372 SER A O 1
ATOM 2859 N N . ILE A 1 373 ? 13.938 -35.375 -22.188 1 48.09 373 ILE A N 1
ATOM 2860 C CA . ILE A 1 373 ? 12.891 -35.188 -21.188 1 48.09 373 ILE A CA 1
ATOM 2861 C C . ILE A 1 373 ? 12.539 -33.719 -21.062 1 48.09 373 ILE A C 1
ATOM 2863 O O . ILE A 1 373 ? 11.398 -33.344 -20.781 1 48.09 373 ILE A O 1
ATOM 2867 N N . PHE A 1 374 ? 13.492 -32.812 -21.344 1 52.06 374 PHE A N 1
ATOM 2868 C CA . PHE A 1 374 ? 13.445 -31.391 -21.047 1 52.06 374 PHE A CA 1
ATOM 2869 C C . PHE A 1 374 ? 13.016 -30.594 -22.281 1 52.06 374 PHE A C 1
ATOM 2871 O O . PHE A 1 374 ? 12.781 -29.391 -22.203 1 52.06 374 PHE A O 1
ATOM 2878 N N . SER A 1 375 ? 12.969 -31.312 -23.531 1 55.78 375 SER A N 1
ATOM 2879 C CA . SER A 1 375 ? 12.797 -30.516 -24.734 1 55.78 375 SER A CA 1
ATOM 2880 C C . SER A 1 375 ? 11.719 -31.109 -25.641 1 55.78 375 SER A C 1
ATOM 2882 O O . SER A 1 375 ? 12.023 -31.828 -26.578 1 55.78 375 SER A O 1
ATOM 2884 N N . SER A 1 376 ? 10.586 -31.297 -25.141 1 59.59 376 SER A N 1
ATOM 2885 C CA . SER A 1 376 ? 9.625 -31.75 -26.141 1 59.59 376 SER A CA 1
ATOM 2886 C C . SER A 1 376 ? 9.141 -30.594 -27.016 1 59.59 376 SER A C 1
ATOM 2888 O O . SER A 1 376 ? 8.781 -29.531 -26.5 1 59.59 376 SER A O 1
ATOM 2890 N N . GLU A 1 377 ? 9.688 -30.562 -28.266 1 68.5 377 GLU A N 1
ATOM 2891 C CA . GLU A 1 377 ? 9.156 -29.594 -29.234 1 68.5 377 GLU A CA 1
ATOM 2892 C C . GLU A 1 377 ? 7.957 -30.172 -29.984 1 68.5 377 GLU A C 1
ATOM 2894 O O . GLU A 1 377 ? 7.969 -31.344 -30.375 1 68.5 377 GLU A O 1
ATOM 2899 N N . SER A 1 378 ? 6.891 -29.531 -29.766 1 76.19 378 SER A N 1
ATOM 2900 C CA . SER A 1 378 ? 5.699 -29.953 -30.484 1 76.19 378 SER A CA 1
ATOM 2901 C C . SER A 1 378 ? 5.59 -29.25 -31.828 1 76.19 378 SER A C 1
ATOM 2903 O O . SER A 1 378 ? 6.023 -28.109 -31.984 1 76.19 378 SER A O 1
ATOM 2905 N N . ASN A 1 379 ? 5.336 -30.062 -32.906 1 77.56 379 ASN A N 1
ATOM 2906 C CA . ASN A 1 379 ? 5.129 -29.516 -34.25 1 77.56 379 ASN A CA 1
ATOM 2907 C C . ASN A 1 379 ? 3.932 -30.172 -34.938 1 77.56 379 ASN A C 1
ATOM 2909 O O . ASN A 1 379 ? 3.352 -31.125 -34.438 1 77.56 379 ASN A O 1
ATOM 2913 N N . CYS A 1 380 ? 3.512 -29.469 -35.906 1 81 380 CYS A N 1
ATOM 2914 C CA . CYS A 1 380 ? 2.424 -30.016 -36.719 1 81 380 CYS A CA 1
ATOM 2915 C C . CYS A 1 380 ? 2.914 -30.406 -38.125 1 81 380 CYS A C 1
ATOM 2917 O O . CYS A 1 380 ? 3.756 -29.719 -38.688 1 81 380 CYS A O 1
ATOM 2919 N N . GLY B 1 1 ? 16.219 94.188 32.781 1 27.31 1 GLY B N 1
ATOM 2920 C CA . GLY B 1 1 ? 15.148 94.562 33.688 1 27.31 1 GLY B CA 1
ATOM 2921 C C . GLY B 1 1 ? 13.781 94.125 33.281 1 27.31 1 GLY B C 1
ATOM 2922 O O . GLY B 1 1 ? 13.094 94.812 32.5 1 27.31 1 GLY B O 1
ATOM 2923 N N . VAL B 1 2 ? 13.508 92.75 33.125 1 35.91 2 VAL B N 1
ATOM 2924 C CA . VAL B 1 2 ? 12.383 92.25 32.344 1 35.91 2 VAL B CA 1
ATOM 2925 C C . VAL B 1 2 ? 11.078 92.5 33.062 1 35.91 2 VAL B C 1
ATOM 2927 O O . VAL B 1 2 ? 11.031 92.562 34.281 1 35.91 2 VAL B O 1
ATOM 2930 N N . ARG B 1 3 ? 10.195 93.438 32.594 1 42.44 3 ARG B N 1
ATOM 2931 C CA . ARG B 1 3 ? 8.906 94 32.969 1 42.44 3 ARG B CA 1
ATOM 2932 C C . ARG B 1 3 ? 7.852 92.875 33.094 1 42.44 3 ARG B C 1
ATOM 2934 O O . ARG B 1 3 ? 6.66 93.188 33.219 1 42.44 3 ARG B O 1
ATOM 2941 N N . SER B 1 4 ? 8.133 91.75 32.656 1 40.06 4 SER B N 1
ATOM 2942 C CA . SER B 1 4 ? 7.121 90.688 32.812 1 40.06 4 SER B CA 1
ATOM 2943 C C . SER B 1 4 ? 7.137 90.125 34.219 1 40.06 4 SER B C 1
ATOM 2945 O O . SER B 1 4 ? 8.164 90.188 34.906 1 40.06 4 SER B O 1
ATOM 2947 N N . PRO B 1 5 ? 5.977 90.125 34.938 1 43.34 5 PRO B N 1
ATOM 2948 C CA . PRO B 1 5 ? 5.898 89.625 36.312 1 43.34 5 PRO B CA 1
ATOM 2949 C C . PRO B 1 5 ? 6.715 88.375 36.531 1 43.34 5 PRO B C 1
ATOM 2951 O O . PRO B 1 5 ? 6.957 88 37.688 1 43.34 5 PRO B O 1
ATOM 2954 N N . PHE B 1 6 ? 6.84 87.562 35.688 1 44.78 6 PHE B N 1
ATOM 2955 C CA . PHE B 1 6 ? 7.656 86.375 35.781 1 44.78 6 PHE B CA 1
ATOM 2956 C C . PHE B 1 6 ? 9.062 86.625 35.25 1 44.78 6 PHE B C 1
ATOM 2958 O O . PHE B 1 6 ? 9.227 87.25 34.188 1 44.78 6 PHE B O 1
ATOM 2965 N N . LEU B 1 7 ? 10 86.875 36.125 1 48.69 7 LEU B N 1
ATOM 2966 C CA . LEU B 1 7 ? 11.391 86.875 35.656 1 48.69 7 LEU B CA 1
ATOM 2967 C C . LEU B 1 7 ? 11.719 85.562 34.938 1 48.69 7 LEU B C 1
ATOM 2969 O O . LEU B 1 7 ? 11.469 84.438 35.438 1 48.69 7 LEU B O 1
ATOM 2973 N N . GLN B 1 8 ? 11.648 85.5 33.719 1 48.94 8 GLN B N 1
ATOM 2974 C CA . GLN B 1 8 ? 12.156 84.375 32.906 1 48.94 8 GLN B CA 1
ATOM 2975 C C . GLN B 1 8 ? 13.672 84.438 32.812 1 48.94 8 GLN B C 1
ATOM 2977 O O . GLN B 1 8 ? 14.242 85.438 32.406 1 48.94 8 GLN B O 1
ATOM 2982 N N . LEU B 1 9 ? 14.344 83.625 33.656 1 51.38 9 LEU B N 1
ATOM 2983 C CA . LEU B 1 9 ? 15.789 83.5 33.531 1 51.38 9 LEU B CA 1
ATOM 2984 C C . LEU B 1 9 ? 16.172 82.438 32.5 1 51.38 9 LEU B C 1
ATOM 2986 O O . LEU B 1 9 ? 15.523 81.375 32.438 1 51.38 9 LEU B O 1
ATOM 2990 N N . SER B 1 10 ? 16.844 82.688 31.438 1 59.62 10 SER B N 1
ATOM 2991 C CA . SER B 1 10 ? 17.391 81.75 30.484 1 59.62 10 SER B CA 1
ATOM 2992 C C . SER B 1 10 ? 18.906 81.75 30.469 1 59.62 10 SER B C 1
ATOM 2994 O O . SER B 1 10 ? 19.516 82.75 30.859 1 59.62 10 SER B O 1
ATOM 2996 N N . ASN B 1 11 ? 19.594 80.625 30.141 1 57.06 11 ASN B N 1
ATOM 2997 C CA . ASN B 1 11 ? 21.016 80.438 29.891 1 57.06 11 ASN B CA 1
ATOM 2998 C C . ASN B 1 11 ? 21.859 80.688 31.141 1 57.06 11 ASN B C 1
ATOM 3000 O O . ASN B 1 11 ? 22.828 81.438 31.078 1 57.06 11 ASN B O 1
ATOM 3004 N N . LEU B 1 12 ? 21.266 80.312 32.375 1 60.19 12 LEU B N 1
ATOM 3005 C CA . LEU B 1 12 ? 22.031 80.5 33.625 1 60.19 12 LEU B CA 1
ATOM 3006 C C . LEU B 1 12 ? 23.188 79.5 33.719 1 60.19 12 LEU B C 1
ATOM 3008 O O . LEU B 1 12 ? 23.016 78.312 33.344 1 60.19 12 LEU B O 1
ATOM 3012 N N . GLU B 1 13 ? 24.359 79.938 33.812 1 63.53 13 GLU B N 1
ATOM 3013 C CA . GLU B 1 13 ? 25.516 79.062 34.094 1 63.53 13 GLU B CA 1
ATOM 3014 C C . GLU B 1 13 ? 25.5 78.5 35.5 1 63.53 13 GLU B C 1
ATOM 3016 O O . GLU B 1 13 ? 24.828 79.062 36.375 1 63.53 13 GLU B O 1
ATOM 3021 N N . VAL B 1 14 ? 26.078 77.25 35.719 1 68.31 14 VAL B N 1
ATOM 3022 C CA . VAL B 1 14 ? 26.156 76.625 37.031 1 68.31 14 VAL B CA 1
ATOM 3023 C C . VAL B 1 14 ? 26.719 77.625 38.062 1 68.31 14 VAL B C 1
ATOM 3025 O O . VAL B 1 14 ? 27.734 78.25 37.812 1 68.31 14 VAL B O 1
ATOM 3028 N N . GLY B 1 15 ? 25.984 78 39.031 1 67.5 15 GLY B N 1
ATOM 3029 C CA . GLY B 1 15 ? 26.391 78.938 40.094 1 67.5 15 GLY B CA 1
ATOM 3030 C C . GLY B 1 15 ? 25.234 79.312 41 1 67.5 15 GLY B C 1
ATOM 3031 O O . GLY B 1 15 ? 24.125 78.812 40.844 1 67.5 15 GLY B O 1
ATOM 3032 N N . ASP B 1 16 ? 25.562 79.875 42.062 1 66.19 16 ASP B N 1
ATOM 3033 C CA . ASP B 1 16 ? 24.609 80.438 43 1 66.19 16 ASP B CA 1
ATOM 3034 C C . ASP B 1 16 ? 24.156 81.812 42.594 1 66.19 16 ASP B C 1
ATOM 3036 O O . ASP B 1 16 ? 24.984 82.688 42.312 1 66.19 16 ASP B O 1
ATOM 3040 N N . TYR B 1 17 ? 22.875 81.938 42.25 1 65.56 17 TYR B N 1
ATOM 3041 C CA . TYR B 1 17 ? 22.312 83.25 41.906 1 65.56 17 TYR B CA 1
ATOM 3042 C C . TYR B 1 17 ? 21.438 83.812 43.031 1 65.56 17 TYR B C 1
ATOM 3044 O O . TYR B 1 17 ? 20.719 83 43.688 1 65.56 17 TYR B O 1
ATOM 3052 N N . LYS B 1 18 ? 21.672 85 43.562 1 65.12 18 LYS B N 1
ATOM 3053 C CA . LYS B 1 18 ? 20.781 85.688 44.5 1 65.12 18 LYS B CA 1
ATOM 3054 C C . LYS B 1 18 ? 19.969 86.75 43.781 1 65.12 18 LYS B C 1
ATOM 3056 O O . LYS B 1 18 ? 20.531 87.625 43.062 1 65.12 18 LYS B O 1
ATOM 3061 N N . PHE B 1 19 ? 18.75 86.625 43.75 1 61.88 19 PHE B N 1
ATOM 3062 C CA . PHE B 1 19 ? 17.859 87.625 43.188 1 61.88 19 PHE B CA 1
ATOM 3063 C C . PHE B 1 19 ? 17.141 88.375 44.312 1 61.88 19 PHE B C 1
ATOM 3065 O O . PHE B 1 19 ? 16.672 87.75 45.281 1 61.88 19 PHE B O 1
ATOM 3072 N N . THR B 1 20 ? 17.297 89.688 44.438 1 61.97 20 THR B N 1
ATOM 3073 C CA . THR B 1 20 ? 16.656 90.562 45.438 1 61.97 20 THR B CA 1
ATOM 3074 C C . THR B 1 20 ? 15.477 91.312 44.844 1 61.97 20 THR B C 1
ATOM 3076 O O . THR B 1 20 ? 15.609 91.938 43.812 1 61.97 20 THR B O 1
ATOM 3079 N N . LEU B 1 21 ? 14.297 90.875 45.281 1 60 21 LEU B N 1
ATOM 3080 C CA . LEU B 1 21 ? 13.133 91.688 44.938 1 60 21 LEU B CA 1
ATOM 3081 C C . LEU B 1 21 ? 12.984 92.875 45.906 1 60 21 LEU B C 1
ATOM 3083 O O . LEU B 1 21 ? 12.938 92.688 47.125 1 60 21 LEU B O 1
ATOM 3087 N N . LYS B 1 22 ? 13.039 94.125 45.406 1 62.31 22 LYS B N 1
ATOM 3088 C CA . LYS B 1 22 ? 12.805 95.375 46.188 1 62.31 22 LYS B CA 1
ATOM 3089 C C . LYS B 1 22 ? 11.43 95.938 45.906 1 62.31 22 LYS B C 1
ATOM 3091 O O . LYS B 1 22 ? 11.078 96.188 44.75 1 62.31 22 LYS B O 1
ATOM 3096 N N . VAL B 1 23 ? 10.648 95.938 47 1 57.5 23 VAL B N 1
ATOM 3097 C CA . VAL B 1 23 ? 9.352 96.562 46.844 1 57.5 23 VAL B CA 1
ATOM 3098 C C . VAL B 1 23 ? 9.375 97.938 47.531 1 57.5 23 VAL B C 1
ATOM 3100 O O . VAL B 1 23 ? 9.938 98.125 48.625 1 57.5 23 VAL B O 1
ATOM 3103 N N . THR B 1 24 ? 9.102 99 46.812 1 61.16 24 THR B N 1
ATOM 3104 C CA . THR B 1 24 ? 9.055 100.375 47.344 1 61.16 24 THR B CA 1
ATOM 3105 C C . THR B 1 24 ? 7.617 100.875 47.469 1 61.16 24 THR B C 1
ATOM 3107 O O . THR B 1 24 ? 6.828 100.688 46.531 1 61.16 24 THR B O 1
ATOM 3110 N N . ASP B 1 25 ? 7.191 101.312 48.625 1 50.28 25 ASP B N 1
ATOM 3111 C CA . ASP B 1 25 ? 5.871 101.875 48.781 1 50.28 25 ASP B CA 1
ATOM 3112 C C . ASP B 1 25 ? 5.875 103.375 48.312 1 50.28 25 ASP B C 1
ATOM 3114 O O . ASP B 1 25 ? 6.914 103.875 47.875 1 50.28 25 ASP B O 1
ATOM 3118 N N . SER B 1 26 ? 4.746 104 48.188 1 58.31 26 SER B N 1
ATOM 3119 C CA . SER B 1 26 ? 4.617 105.375 47.75 1 58.31 26 SER B CA 1
ATOM 3120 C C . SER B 1 26 ? 5.359 106.312 48.656 1 58.31 26 SER B C 1
ATOM 3122 O O . SER B 1 26 ? 5.73 107.438 48.25 1 58.31 26 SER B O 1
ATOM 3124 N N . ALA B 1 27 ? 5.465 106 49.875 1 62.69 27 ALA B N 1
ATOM 3125 C CA . ALA B 1 27 ? 6.152 106.812 50.844 1 62.69 27 ALA B CA 1
ATOM 3126 C C . ALA B 1 27 ? 7.664 106.625 50.781 1 62.69 27 ALA B C 1
ATOM 3128 O O . ALA B 1 27 ? 8.406 107.188 51.562 1 62.69 27 ALA B O 1
ATOM 3129 N N . GLY B 1 28 ? 8.078 105.938 49.75 1 58.31 28 GLY B N 1
ATOM 3130 C CA . GLY B 1 28 ? 9.508 105.75 49.5 1 58.31 28 GLY B CA 1
ATOM 3131 C C . GLY B 1 28 ? 10.133 104.688 50.375 1 58.31 28 GLY B C 1
ATOM 3132 O O . GLY B 1 28 ? 11.352 104.5 50.344 1 58.31 28 GLY B O 1
ATOM 3133 N N . GLN B 1 29 ? 9.484 104.062 51.312 1 60.62 29 GLN B N 1
ATOM 3134 C CA . GLN B 1 29 ? 10.016 102.938 52.125 1 60.62 29 GLN B CA 1
ATOM 3135 C C . GLN B 1 29 ? 10.125 101.688 51.312 1 60.62 29 GLN B C 1
ATOM 3137 O O . GLN B 1 29 ? 9.234 101.375 50.531 1 60.62 29 GLN B O 1
ATOM 3142 N N . THR B 1 30 ? 11.297 101.25 51.156 1 58.75 30 THR B N 1
ATOM 3143 C CA . THR B 1 30 ? 11.625 100.125 50.344 1 58.75 30 THR B CA 1
ATOM 3144 C C . THR B 1 30 ? 11.75 98.875 51.25 1 58.75 30 THR B C 1
ATOM 3146 O O . THR B 1 30 ? 12.094 99 52.406 1 58.75 30 THR B O 1
ATOM 3149 N N . ASP B 1 31 ? 11.055 97.688 51.031 1 62.25 31 ASP B N 1
ATOM 3150 C CA . ASP B 1 31 ? 11.336 96.375 51.594 1 62.25 31 ASP B CA 1
ATOM 3151 C C . ASP B 1 31 ? 11.859 95.375 50.531 1 62.25 31 ASP B C 1
ATOM 3153 O O . ASP B 1 31 ? 11.539 95.562 49.344 1 62.25 31 ASP B O 1
ATOM 3157 N N . THR B 1 32 ? 12.953 94.938 50.875 1 61.09 32 THR B N 1
ATOM 3158 C CA . THR B 1 32 ? 13.602 94 49.906 1 61.09 32 THR B CA 1
ATOM 3159 C C . THR B 1 32 ? 13.43 92.562 50.375 1 61.09 32 THR B C 1
ATOM 3161 O O . THR B 1 32 ? 13.297 92.312 51.562 1 61.09 32 THR B O 1
ATOM 3164 N N . ALA B 1 33 ? 13.086 91.625 49.438 1 63.03 33 ALA B N 1
ATOM 3165 C CA . ALA B 1 33 ? 13.148 90.188 49.625 1 63.03 33 ALA B CA 1
ATOM 3166 C C . ALA B 1 33 ? 14.125 89.5 48.656 1 63.03 33 ALA B C 1
ATOM 3168 O O . ALA B 1 33 ? 14.18 89.938 47.5 1 63.03 33 ALA B O 1
ATOM 3169 N N . ASP B 1 34 ? 15.086 88.812 49.281 1 62.03 34 ASP B N 1
ATOM 3170 C CA . ASP B 1 34 ? 16.094 88.125 48.469 1 62.03 34 ASP B CA 1
ATOM 3171 C C . ASP B 1 34 ? 15.672 86.688 48.156 1 62.03 34 ASP B C 1
ATOM 3173 O O . ASP B 1 34 ? 15.039 86.062 48.969 1 62.03 34 ASP B O 1
ATOM 3177 N N . VAL B 1 35 ? 15.758 86.375 46.812 1 61.31 35 VAL B N 1
ATOM 3178 C CA . VAL B 1 35 ? 15.625 84.938 46.406 1 61.31 35 VAL B CA 1
ATOM 3179 C C . VAL B 1 35 ? 16.953 84.438 45.875 1 61.31 35 VAL B C 1
ATOM 3181 O O . VAL B 1 35 ? 17.609 85.125 45.062 1 61.31 35 VAL B O 1
ATOM 3184 N N . GLN B 1 36 ? 17.5 83.375 46.531 1 64.5 36 GLN B N 1
ATOM 3185 C CA . GLN B 1 36 ? 18.719 82.75 46.031 1 64.5 36 GLN B CA 1
ATOM 3186 C C . GLN B 1 36 ? 18.406 81.562 45.125 1 64.5 36 GLN B C 1
ATOM 3188 O O . GLN B 1 36 ? 17.531 80.75 45.438 1 64.5 36 GLN B O 1
ATOM 3193 N N . VAL B 1 37 ? 18.891 81.625 43.812 1 61.47 37 VAL B N 1
ATOM 3194 C CA . VAL B 1 37 ? 18.766 80.562 42.844 1 61.47 37 VAL B CA 1
ATOM 3195 C C . VAL B 1 37 ? 20.125 79.875 42.656 1 61.47 37 VAL B C 1
ATOM 3197 O O . VAL B 1 37 ? 21.109 80.562 42.344 1 61.47 37 VAL B O 1
ATOM 3200 N N . PHE B 1 38 ? 20.297 78.5 43.062 1 62.28 38 PHE B N 1
ATOM 3201 C CA . PHE B 1 38 ? 21.484 77.688 42.812 1 62.28 38 PHE B CA 1
ATOM 3202 C C . PHE B 1 38 ? 21.312 76.875 41.531 1 62.28 38 PHE B C 1
ATOM 3204 O O . PHE B 1 38 ? 20.359 76.125 41.406 1 62.28 38 PHE B O 1
ATOM 3211 N N . VAL B 1 39 ? 21.969 77.312 40.438 1 57.19 39 VAL B N 1
ATOM 3212 C CA . VAL B 1 39 ? 21.984 76.5 39.219 1 57.19 39 VAL B CA 1
ATOM 3213 C C . VAL B 1 39 ? 22.984 75.375 39.375 1 57.19 39 VAL B C 1
ATOM 3215 O O . VAL B 1 39 ? 24.188 75.625 39.531 1 57.19 39 VAL B O 1
ATOM 3218 N N . LYS B 1 40 ? 22.562 74.062 39.562 1 61.25 40 LYS B N 1
ATOM 3219 C CA . LYS B 1 40 ? 23.422 72.875 39.688 1 61.25 40 LYS B CA 1
ATOM 3220 C C . LYS B 1 40 ? 23.812 72.375 38.312 1 61.25 40 LYS B C 1
ATOM 3222 O O . LYS B 1 40 ? 23.047 72.5 37.344 1 61.25 40 LYS B O 1
ATOM 3227 N N . PRO B 1 41 ? 25.172 72.062 38.031 1 56.75 41 PRO B N 1
ATOM 3228 C CA . PRO B 1 41 ? 25.516 71.438 36.75 1 56.75 41 PRO B CA 1
ATOM 3229 C C . PRO B 1 41 ? 24.656 70.188 36.438 1 56.75 41 PRO B C 1
ATOM 3231 O O . PRO B 1 41 ? 24.109 69.562 37.344 1 56.75 41 PRO B O 1
ATOM 3234 N N . GLU B 1 42 ? 24.297 70.125 35.125 1 60.03 42 GLU B N 1
ATOM 3235 C CA . GLU B 1 42 ? 23.562 68.938 34.75 1 60.03 42 GLU B CA 1
ATOM 3236 C C . GLU B 1 42 ? 24.266 67.688 35.25 1 60.03 42 GLU B C 1
ATOM 3238 O O . GLU B 1 42 ? 25.484 67.562 35.156 1 60.03 42 GLU B O 1
ATOM 3243 N N . THR B 1 43 ? 23.844 67 36.188 1 69.81 43 THR B N 1
ATOM 3244 C CA . THR B 1 43 ? 24.453 65.812 36.75 1 69.81 43 THR B CA 1
ATOM 3245 C C . THR B 1 43 ? 24.594 64.75 35.656 1 69.81 43 THR B C 1
ATOM 3247 O O . THR B 1 43 ? 23.594 64.312 35.062 1 69.81 43 THR B O 1
ATOM 3250 N N . ASN B 1 44 ? 25.734 64.75 34.938 1 74.62 44 ASN B N 1
ATOM 3251 C CA . ASN B 1 44 ? 26 63.656 34 1 74.62 44 ASN B CA 1
ATOM 3252 C C . ASN B 1 44 ? 26.188 62.344 34.75 1 74.62 44 ASN B C 1
ATOM 3254 O O . ASN B 1 44 ? 27 62.25 35.688 1 74.62 44 ASN B O 1
ATOM 3258 N N . HIS B 1 45 ? 25.234 61.438 34.438 1 83.12 45 HIS B N 1
ATOM 3259 C CA . HIS B 1 45 ? 25.422 60.094 34.969 1 83.12 45 HIS B CA 1
ATOM 3260 C C . HIS B 1 45 ? 26.25 59.219 34.031 1 83.12 45 HIS B C 1
ATOM 3262 O O . HIS B 1 45 ? 26.156 59.375 32.781 1 83.12 45 HIS B O 1
ATOM 3268 N N . PRO B 1 46 ? 27.156 58.469 34.531 1 87.38 46 PRO B N 1
ATOM 3269 C CA . PRO B 1 46 ? 27.922 57.562 33.688 1 87.38 46 PRO B CA 1
ATOM 3270 C C . PRO B 1 46 ? 27.047 56.688 32.781 1 87.38 46 PRO B C 1
ATOM 3272 O O . PRO B 1 46 ? 25.922 56.375 33.188 1 87.38 46 PRO B O 1
ATOM 3275 N N . PRO B 1 47 ? 27.531 56.562 31.547 1 92.25 47 PRO B N 1
ATOM 3276 C CA . PRO B 1 47 ? 26.766 55.656 30.672 1 92.25 47 PRO B CA 1
ATOM 3277 C C . PRO B 1 47 ? 26.641 54.25 31.25 1 92.25 47 PRO B C 1
ATOM 3279 O O . PRO B 1 47 ? 27.359 53.875 32.188 1 92.25 47 PRO B O 1
ATOM 3282 N N . MET B 1 48 ? 25.719 53.531 30.812 1 93.06 48 MET B N 1
ATOM 3283 C CA . MET B 1 48 ? 25.516 52.156 31.203 1 93.06 48 MET B CA 1
ATOM 3284 C C . MET B 1 48 ? 25.766 51.219 30.016 1 93.06 48 MET B C 1
ATOM 3286 O O . MET B 1 48 ? 24.953 51.156 29.078 1 93.06 48 MET B O 1
ATOM 3290 N N . ALA B 1 49 ? 26.891 50.562 30.031 1 94.88 49 ALA B N 1
ATOM 3291 C CA . ALA B 1 49 ? 27.172 49.531 29.047 1 94.88 49 ALA B CA 1
ATOM 3292 C C . ALA B 1 49 ? 26.312 48.281 29.281 1 94.88 49 ALA B C 1
ATOM 3294 O O . ALA B 1 49 ? 26.203 47.812 30.422 1 94.88 49 ALA B O 1
ATOM 3295 N N . LYS B 1 50 ? 25.75 47.781 28.219 1 94.88 50 LYS B N 1
ATOM 3296 C CA . LYS B 1 50 ? 24.906 46.594 28.328 1 94.88 50 LYS B CA 1
ATOM 3297 C C . LYS B 1 50 ? 25.125 45.656 27.156 1 94.88 50 LYS B C 1
ATOM 3299 O O . LYS B 1 50 ? 24.953 46.031 26 1 94.88 50 LYS B O 1
ATOM 3304 N N . THR B 1 51 ? 25.562 44.531 27.422 1 95.31 51 THR B N 1
ATOM 3305 C CA . THR B 1 51 ? 25.688 43.469 26.422 1 95.31 51 THR B CA 1
ATOM 3306 C C . THR B 1 51 ? 24.625 42.406 26.641 1 95.31 51 THR B C 1
ATOM 3308 O O . THR B 1 51 ? 23.734 42.562 27.5 1 95.31 51 THR B O 1
ATOM 3311 N N . ALA B 1 52 ? 24.656 41.344 25.828 1 91.94 52 ALA B N 1
ATOM 3312 C CA . ALA B 1 52 ? 23.719 40.25 25.984 1 91.94 52 ALA B CA 1
ATOM 3313 C C . ALA B 1 52 ? 24.078 39.375 27.172 1 91.94 52 ALA B C 1
ATOM 3315 O O . ALA B 1 52 ? 23.312 38.5 27.578 1 91.94 52 ALA B O 1
ATOM 3316 N N . GLY B 1 53 ? 25.141 39.594 27.828 1 91.19 53 GLY B N 1
ATOM 3317 C CA . GLY B 1 53 ? 25.609 38.812 28.969 1 91.19 53 GLY B CA 1
ATOM 3318 C C . GLY B 1 53 ? 26.219 37.5 28.578 1 91.19 53 GLY B C 1
ATOM 3319 O O . GLY B 1 53 ? 27.422 37.25 28.812 1 91.19 53 GLY B O 1
ATOM 3320 N N . HIS B 1 54 ? 25.359 36.562 28.172 1 93.5 54 HIS B N 1
ATOM 3321 C CA . HIS B 1 54 ? 25.828 35.219 27.75 1 93.5 54 HIS B CA 1
ATOM 3322 C C . HIS B 1 54 ? 25.109 34.781 26.5 1 93.5 54 HIS B C 1
ATOM 3324 O O . HIS B 1 54 ? 23.891 34.938 26.359 1 93.5 54 HIS B O 1
ATOM 3330 N N . LEU B 1 55 ? 25.859 34.312 25.453 1 92.94 55 LEU B N 1
ATOM 3331 C CA . LEU B 1 55 ? 25.312 33.75 24.219 1 92.94 55 LEU B CA 1
ATOM 3332 C C . LEU B 1 55 ? 25.938 32.375 23.922 1 92.94 55 LEU B C 1
ATOM 3334 O O . LEU B 1 55 ? 27.094 32.125 24.266 1 92.94 55 LEU B O 1
ATOM 3338 N N . SER B 1 56 ? 25.156 31.469 23.391 1 91.75 56 SER B N 1
ATOM 3339 C CA . SER B 1 56 ? 25.656 30.172 22.953 1 91.75 56 SER B CA 1
ATOM 3340 C C . SER B 1 56 ? 25.562 30.016 21.438 1 91.75 56 SER B C 1
ATOM 3342 O O . SER B 1 56 ? 24.531 30.359 20.828 1 91.75 56 SER B O 1
ATOM 3344 N N . LEU B 1 57 ? 26.672 29.641 20.781 1 89.31 57 LEU B N 1
ATOM 3345 C CA . LEU B 1 57 ? 26.734 29.406 19.344 1 89.31 57 LEU B CA 1
ATOM 3346 C C . LEU B 1 57 ? 27.312 28.031 19.047 1 89.31 57 LEU B C 1
ATOM 3348 O O . LEU B 1 57 ? 28.031 27.453 19.859 1 89.31 57 LEU B O 1
ATOM 3352 N N . TYR B 1 58 ? 26.922 27.469 17.844 1 87.62 58 TYR B N 1
ATOM 3353 C CA . TYR B 1 58 ? 27.438 26.156 17.438 1 87.62 58 TYR B CA 1
ATOM 3354 C C . TYR B 1 58 ? 28.344 26.297 16.234 1 87.62 58 TYR B C 1
ATOM 3356 O O . TYR B 1 58 ? 28.125 27.141 15.359 1 87.62 58 TYR B O 1
ATOM 3364 N N . LEU B 1 59 ? 29.438 25.453 16.266 1 85 59 LEU B N 1
ATOM 3365 C CA . LEU B 1 59 ? 30.359 25.406 15.141 1 85 59 LEU B CA 1
ATOM 3366 C C . LEU B 1 59 ? 29.75 24.672 13.953 1 85 59 LEU B C 1
ATOM 3368 O O . LEU B 1 59 ? 28.891 23.812 14.125 1 85 59 LEU B O 1
ATOM 3372 N N . PRO B 1 60 ? 30.109 25.047 12.789 1 78.06 60 PRO B N 1
ATOM 3373 C CA . PRO B 1 60 ? 31.109 26.031 12.398 1 78.06 60 PRO B CA 1
ATOM 3374 C C . PRO B 1 60 ? 30.547 27.453 12.328 1 78.06 60 PRO B C 1
ATOM 3376 O O . PRO B 1 60 ? 29.375 27.641 11.969 1 78.06 60 PRO B O 1
ATOM 3379 N N . GLN B 1 61 ? 31.375 28.438 12.883 1 86.06 61 GLN B N 1
ATOM 3380 C CA . GLN B 1 61 ? 31.078 29.859 12.797 1 86.06 61 GLN B CA 1
ATOM 3381 C C . GLN B 1 61 ? 32.219 30.641 12.172 1 86.06 61 GLN B C 1
ATOM 3383 O O . GLN B 1 61 ? 33.375 30.406 12.508 1 86.06 61 GLN B O 1
ATOM 3388 N N . ASP B 1 62 ? 31.797 31.469 11.227 1 89 62 ASP B N 1
ATOM 3389 C CA . ASP B 1 62 ? 32.844 32.281 10.594 1 89 62 ASP B CA 1
ATOM 3390 C C . ASP B 1 62 ? 33.156 33.5 11.422 1 89 62 ASP B C 1
ATOM 3392 O O . ASP B 1 62 ? 34.25 34.062 11.32 1 89 62 ASP B O 1
ATOM 3396 N N . SER B 1 63 ? 32.281 34 12.156 1 94.19 63 SER B N 1
ATOM 3397 C CA . SER B 1 63 ? 32.469 35.219 12.938 1 94.19 63 SER B CA 1
ATOM 3398 C C . SER B 1 63 ? 31.547 35.219 14.148 1 94.19 63 SER B C 1
ATOM 3400 O O . SER B 1 63 ? 30.609 34.438 14.227 1 94.19 63 SER B O 1
ATOM 3402 N N . LEU B 1 64 ? 31.922 36.062 15.141 1 94.75 64 LEU B N 1
ATOM 3403 C CA . LEU B 1 64 ? 31.094 36.312 16.312 1 94.75 64 LEU B CA 1
ATOM 3404 C C . LEU B 1 64 ? 30.594 37.75 16.328 1 94.75 64 LEU B C 1
ATOM 3406 O O . LEU B 1 64 ? 31.391 38.688 16.172 1 94.75 64 LEU B O 1
ATOM 3410 N N . THR B 1 65 ? 29.344 37.875 16.469 1 95.38 65 THR B N 1
ATOM 3411 C CA . THR B 1 65 ? 28.766 39.219 16.5 1 95.38 65 THR B CA 1
ATOM 3412 C C . THR B 1 65 ? 28.688 39.719 17.938 1 95.38 65 THR B C 1
ATOM 3414 O O . THR B 1 65 ? 28.172 39.031 18.828 1 95.38 65 THR B O 1
ATOM 3417 N N . LEU B 1 66 ? 29.188 40.875 18.172 1 96.19 66 LEU B N 1
ATOM 3418 C CA . LEU B 1 66 ? 29.156 41.531 19.453 1 96.19 66 LEU B CA 1
ATOM 3419 C C . LEU B 1 66 ? 28.156 42.688 19.438 1 96.19 66 LEU B C 1
ATOM 3421 O O . LEU B 1 66 ? 28.344 43.656 18.703 1 96.19 66 LEU B O 1
ATOM 3425 N N . ASP B 1 67 ? 27.141 42.594 20.266 1 95.25 67 ASP B N 1
ATOM 3426 C CA . ASP B 1 67 ? 26.062 43.562 20.219 1 95.25 67 ASP B CA 1
ATOM 3427 C C . ASP B 1 67 ? 25.969 44.375 21.516 1 95.25 67 ASP B C 1
ATOM 3429 O O . ASP B 1 67 ? 25.797 43.781 22.594 1 95.25 67 ASP B O 1
ATOM 3433 N N . GLY B 1 68 ? 26.062 45.75 21.406 1 93.88 68 GLY B N 1
ATOM 3434 C CA . GLY B 1 68 ? 25.906 46.656 22.531 1 93.88 68 GLY B CA 1
ATOM 3435 C C . GLY B 1 68 ? 24.75 47.625 22.359 1 93.88 68 GLY B C 1
ATOM 3436 O O . GLY B 1 68 ? 24.734 48.688 22.984 1 93.88 68 GLY B O 1
ATOM 3437 N N . THR B 1 69 ? 23.844 47.281 21.609 1 91.88 69 THR B N 1
ATOM 3438 C CA . THR B 1 69 ? 22.781 48.188 21.234 1 91.88 69 THR B CA 1
ATOM 3439 C C . THR B 1 69 ? 21.953 48.594 22.453 1 91.88 69 THR B C 1
ATOM 3441 O O . THR B 1 69 ? 21.344 49.656 22.469 1 91.88 69 THR B O 1
ATOM 3444 N N . ASN B 1 70 ? 22.016 47.781 23.453 1 92.31 70 ASN B N 1
ATOM 3445 C CA . ASN B 1 70 ? 21.188 48.031 24.625 1 92.31 70 ASN B CA 1
ATOM 3446 C C . ASN B 1 70 ? 21.891 48.969 25.594 1 92.31 70 ASN B C 1
ATOM 3448 O O . ASN B 1 70 ? 21.359 49.281 26.672 1 92.31 70 ASN B O 1
ATOM 3452 N N . SER B 1 71 ? 23.016 49.531 25.266 1 92.88 71 SER B N 1
ATOM 3453 C CA . SER B 1 71 ? 23.703 50.5 26.109 1 92.88 71 SER B CA 1
ATOM 3454 C C . SER B 1 71 ? 22.969 51.844 26.078 1 92.88 71 SER B C 1
ATOM 3456 O O . SER B 1 71 ? 22.375 52.219 25.062 1 92.88 71 SER B O 1
ATOM 3458 N N . THR B 1 72 ? 23.016 52.5 27.25 1 90.06 72 THR B N 1
ATOM 3459 C CA . THR B 1 72 ? 22.281 53.75 27.359 1 90.06 72 THR B CA 1
ATOM 3460 C C . THR B 1 72 ? 23.156 54.844 28 1 90.06 72 THR B C 1
ATOM 3462 O O . THR B 1 72 ? 24.141 54.531 28.688 1 90.06 72 THR B O 1
ATOM 3465 N N . ASP B 1 73 ? 22.859 56.062 27.531 1 86.75 73 ASP B N 1
ATOM 3466 C CA . ASP B 1 73 ? 23.453 57.25 28.156 1 86.75 73 ASP B CA 1
ATOM 3467 C C . ASP B 1 73 ? 22.438 58.375 28.234 1 86.75 73 ASP B C 1
ATOM 3469 O O . ASP B 1 73 ? 21.516 58.469 27.406 1 86.75 73 ASP B O 1
ATOM 3473 N N . ASP B 1 74 ? 22.391 59.25 29.188 1 80.44 74 ASP B N 1
ATOM 3474 C CA . ASP B 1 74 ? 21.469 60.344 29.375 1 80.44 74 ASP B CA 1
ATOM 3475 C C . ASP B 1 74 ? 21.734 61.469 28.359 1 80.44 74 ASP B C 1
ATOM 3477 O O . ASP B 1 74 ? 20.812 62.125 27.906 1 80.44 74 ASP B O 1
ATOM 3481 N N . THR B 1 75 ? 22.969 61.656 28 1 75.62 75 THR B N 1
ATOM 3482 C CA . THR B 1 75 ? 23.312 62.781 27.125 1 75.62 75 THR B CA 1
ATOM 3483 C C . THR B 1 75 ? 23.312 62.375 25.656 1 75.62 75 THR B C 1
ATOM 3485 O O . THR B 1 75 ? 23.359 63.219 24.766 1 75.62 75 THR B O 1
ATOM 3488 N N . GLY B 1 76 ? 23.234 61.031 25.359 1 75.12 76 GLY B N 1
ATOM 3489 C CA . GLY B 1 76 ? 23.031 60.531 24.016 1 75.12 76 GLY B CA 1
ATOM 3490 C C . GLY B 1 76 ? 24.344 60.25 23.297 1 75.12 76 GLY B C 1
ATOM 3491 O O . GLY B 1 76 ? 24.359 59.625 22.234 1 75.12 76 GLY B O 1
ATOM 3492 N N . LYS B 1 77 ? 25.359 60.938 23.547 1 75.31 77 LYS B N 1
ATOM 3493 C CA . LYS B 1 77 ? 26.609 60.688 22.828 1 75.31 77 LYS B CA 1
ATOM 3494 C C . LYS B 1 77 ? 27.438 59.594 23.516 1 75.31 77 LYS B C 1
ATOM 3496 O O . LYS B 1 77 ? 27.812 59.75 24.672 1 75.31 77 LYS B O 1
ATOM 3501 N N . MET B 1 78 ? 27.688 58.469 22.781 1 86.56 78 MET B N 1
ATOM 3502 C CA . MET B 1 78 ? 28.438 57.344 23.391 1 86.56 78 MET B CA 1
ATOM 3503 C C . MET B 1 78 ? 29.531 56.875 22.438 1 86.56 78 MET B C 1
ATOM 3505 O O . MET B 1 78 ? 29.344 56.844 21.219 1 86.56 78 MET B O 1
ATOM 3509 N N . GLU B 1 79 ? 30.656 56.781 22.938 1 91.38 79 GLU B N 1
ATOM 3510 C CA . GLU B 1 79 ? 31.719 56.062 22.234 1 91.38 79 GLU B CA 1
ATOM 3511 C C . GLU B 1 79 ? 31.812 54.594 22.703 1 91.38 79 GLU B C 1
ATOM 3513 O O . GLU B 1 79 ? 31.656 54.312 23.906 1 91.38 79 GLU B O 1
ATOM 3518 N N . TYR B 1 80 ? 31.984 53.75 21.766 1 94.94 80 TYR B N 1
ATOM 3519 C CA . TYR B 1 80 ? 32.062 52.312 22.062 1 94.94 80 TYR B CA 1
ATOM 3520 C C . TYR B 1 80 ? 33.469 51.781 21.859 1 94.94 80 TYR B C 1
ATOM 3522 O O . TYR B 1 80 ? 34.188 52.25 20.984 1 94.94 80 TYR B O 1
ATOM 3530 N N . HIS B 1 81 ? 33.844 50.844 22.75 1 95.81 81 HIS B N 1
ATOM 3531 C CA . HIS B 1 81 ? 35.094 50.125 22.609 1 95.81 81 HIS B CA 1
ATOM 3532 C C . HIS B 1 81 ? 34.969 48.688 23.016 1 95.81 81 HIS B C 1
ATOM 3534 O O . HIS B 1 81 ? 34.688 48.375 24.188 1 95.81 81 HIS B O 1
ATOM 3540 N N . TRP B 1 82 ? 35.188 47.781 22 1 97.38 82 TRP B N 1
ATOM 3541 C CA . TRP B 1 82 ? 35.125 46.344 22.266 1 97.38 82 TRP B CA 1
ATOM 3542 C C . TRP B 1 82 ? 36.531 45.75 22.438 1 97.38 82 TRP B C 1
ATOM 3544 O O . TRP B 1 82 ? 37.438 46.062 21.656 1 97.38 82 TRP B O 1
ATOM 3554 N N . THR B 1 83 ? 36.75 44.969 23.469 1 96.94 83 THR B N 1
ATOM 3555 C CA . THR B 1 83 ? 38 44.25 23.672 1 96.94 83 THR B CA 1
ATOM 3556 C C . THR B 1 83 ? 37.75 42.812 24.078 1 96.94 83 THR B C 1
ATOM 3558 O O . THR B 1 83 ? 36.719 42.5 24.688 1 96.94 83 THR B O 1
ATOM 3561 N N . GLN B 1 84 ? 38.688 41.906 23.688 1 97.38 84 GLN B N 1
ATOM 3562 C CA . GLN B 1 84 ? 38.625 40.5 24.141 1 97.38 84 GLN B CA 1
ATOM 3563 C C . GLN B 1 84 ? 39.406 40.312 25.438 1 97.38 84 GLN B C 1
ATOM 3565 O O . GLN B 1 84 ? 40.594 40.656 25.516 1 97.38 84 GLN B O 1
ATOM 3570 N N . LYS B 1 85 ? 38.688 39.75 26.422 1 96.56 85 LYS B N 1
ATOM 3571 C CA . LYS B 1 85 ? 39.312 39.562 27.719 1 96.56 85 LYS B CA 1
ATOM 3572 C C . LYS B 1 85 ? 39.75 38.125 27.906 1 96.56 85 LYS B C 1
ATOM 3574 O O . LYS B 1 85 ? 40.656 37.844 28.719 1 96.56 85 LYS B O 1
ATOM 3579 N N . GLY B 1 86 ? 39.219 37.25 27.172 1 94.44 86 GLY B N 1
ATOM 3580 C CA . GLY B 1 86 ? 39.531 35.844 27.297 1 94.44 86 GLY B CA 1
ATOM 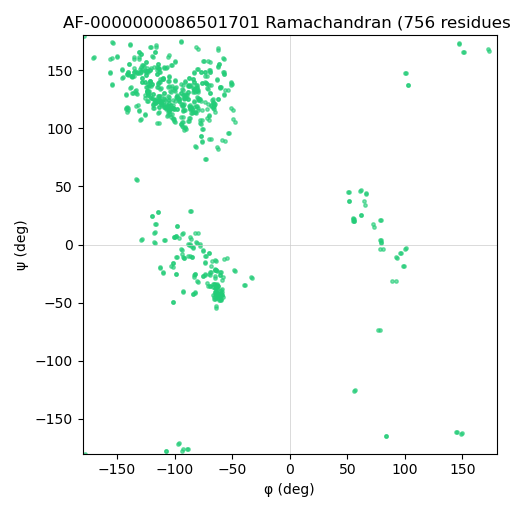3581 C C . GLY B 1 86 ? 38.969 34.969 26.188 1 94.44 86 GLY B C 1
ATOM 3582 O O . GLY B 1 86 ? 38.125 35.438 25.438 1 94.44 86 GLY B O 1
ATOM 3583 N N . GLY B 1 87 ? 39.594 33.781 26.078 1 94.12 87 GLY B N 1
ATOM 3584 C CA . GLY B 1 87 ? 39.125 32.812 25.094 1 94.12 87 GLY B CA 1
ATOM 3585 C C . GLY B 1 87 ? 40.219 31.891 24.594 1 94.12 87 GLY B C 1
ATOM 3586 O O . GLY B 1 87 ? 41.406 32.125 24.859 1 94.12 87 GLY B O 1
ATOM 3587 N N . PRO B 1 88 ? 39.812 30.812 23.938 1 94.5 88 PRO B N 1
ATOM 3588 C CA . PRO B 1 88 ? 40.812 29.828 23.453 1 94.5 88 PRO B CA 1
ATOM 3589 C C . PRO B 1 88 ? 41.719 30.391 22.359 1 94.5 88 PRO B C 1
ATOM 3591 O O . PRO B 1 88 ? 42.875 29.984 22.25 1 94.5 88 PRO B O 1
ATOM 3594 N N . THR B 1 89 ? 41.188 31.219 21.562 1 94.44 89 THR B N 1
ATOM 3595 C CA . THR B 1 89 ? 41.969 31.891 20.547 1 94.44 89 THR B CA 1
ATOM 3596 C C . THR B 1 89 ? 41.75 33.406 20.578 1 94.44 89 THR B C 1
ATOM 3598 O O . THR B 1 89 ? 40.719 33.875 21.125 1 94.44 89 THR B O 1
ATOM 3601 N N . THR B 1 90 ? 42.719 34.219 20.141 1 95.12 90 THR B N 1
ATOM 3602 C CA . THR B 1 90 ? 42.562 35.656 20.016 1 95.12 90 THR B CA 1
ATOM 3603 C C . THR B 1 90 ? 41.969 36.031 18.656 1 95.12 90 THR B C 1
ATOM 3605 O O . THR B 1 90 ? 42.5 35.656 17.625 1 95.12 90 THR B O 1
ATOM 3608 N N . LEU B 1 91 ? 40.906 36.625 18.719 1 96.31 91 LEU B N 1
ATOM 3609 C CA . LEU B 1 91 ? 40.188 37 17.5 1 96.31 91 LEU B CA 1
ATOM 3610 C C . LEU B 1 91 ? 40.438 38.469 17.156 1 96.31 91 LEU B C 1
ATOM 3612 O O . LEU B 1 91 ? 40.812 39.25 18.031 1 96.31 91 LEU B O 1
ATOM 3616 N N . THR B 1 92 ? 40.25 38.812 15.875 1 96.44 92 THR B N 1
ATOM 3617 C CA . THR B 1 92 ? 40.312 40.188 15.43 1 96.44 92 THR B CA 1
ATOM 3618 C C . THR B 1 92 ? 38.938 40.812 15.43 1 96.44 92 THR B C 1
ATOM 3620 O O . THR B 1 92 ? 38.031 40.344 14.758 1 96.44 92 THR B O 1
ATOM 3623 N N . ILE B 1 93 ? 38.781 41.844 16.203 1 96.5 93 ILE B N 1
ATOM 3624 C CA . ILE B 1 93 ? 37.5 42.5 16.281 1 96.5 93 ILE B CA 1
ATOM 3625 C C . ILE B 1 93 ? 37.406 43.625 15.25 1 96.5 93 ILE B C 1
ATOM 3627 O O . ILE B 1 93 ? 38.188 44.594 15.32 1 96.5 93 ILE B O 1
ATOM 3631 N N . THR B 1 94 ? 36.5 43.438 14.328 1 94.56 94 THR B N 1
ATOM 3632 C CA . THR B 1 94 ? 36.219 44.5 13.359 1 94.56 94 THR B CA 1
ATOM 3633 C C . THR B 1 94 ? 35.125 45.406 13.852 1 94.56 94 THR B C 1
ATOM 3635 O O . THR B 1 94 ? 34.156 44.938 14.445 1 94.56 94 THR B O 1
ATOM 3638 N N . ASN B 1 95 ? 35.281 46.719 13.617 1 93.81 95 ASN B N 1
ATOM 3639 C CA . ASN B 1 95 ? 34.375 47.719 14.078 1 93.81 95 ASN B CA 1
ATOM 3640 C C . ASN B 1 95 ? 34.281 47.75 15.602 1 93.81 95 ASN B C 1
ATOM 3642 O O . ASN B 1 95 ? 33.188 47.844 16.156 1 93.81 95 ASN B O 1
ATOM 3646 N N . ALA B 1 96 ? 35.438 47.719 16.188 1 94.94 96 ALA B N 1
ATOM 3647 C CA . ALA B 1 96 ? 35.5 47.656 17.641 1 94.94 96 ALA B CA 1
ATOM 3648 C C . ALA B 1 96 ? 35 48.938 18.281 1 94.94 96 ALA B C 1
ATOM 3650 O O . ALA B 1 96 ? 34.656 48.969 19.469 1 94.94 96 ALA B O 1
ATOM 3651 N N . ASP B 1 97 ? 34.875 50 17.484 1 93.88 97 ASP B N 1
ATOM 3652 C CA . ASP B 1 97 ? 34.469 51.312 18 1 93.88 97 ASP B CA 1
ATOM 3653 C C . ASP B 1 97 ? 32.969 51.562 17.719 1 93.88 97 ASP B C 1
ATOM 3655 O O . ASP B 1 97 ? 32.469 52.656 17.938 1 93.88 97 ASP B O 1
ATOM 3659 N N . LYS B 1 98 ? 32.375 50.5 17.203 1 94.12 98 LYS B N 1
ATOM 3660 C CA . LYS B 1 98 ? 30.953 50.625 16.891 1 94.12 98 LYS B CA 1
ATOM 3661 C C . LYS B 1 98 ? 30.094 49.875 17.906 1 94.12 98 LYS B C 1
ATOM 3663 O O . LYS B 1 98 ? 30.625 49.125 18.719 1 94.12 98 LYS B O 1
ATOM 3668 N N . VAL B 1 99 ? 28.812 50.281 17.891 1 93.69 99 VAL B N 1
ATOM 3669 C CA . VAL B 1 99 ? 27.875 49.656 18.828 1 93.69 99 VAL B CA 1
ATOM 3670 C C . VAL B 1 99 ? 27.812 48.156 18.594 1 93.69 99 VAL B C 1
ATOM 3672 O O . VAL B 1 99 ? 27.75 47.375 19.562 1 93.69 99 VAL B O 1
ATOM 3675 N N . VAL B 1 100 ? 27.859 47.781 17.328 1 95.81 100 VAL B N 1
ATOM 3676 C CA . VAL B 1 100 ? 27.922 46.375 16.953 1 95.81 100 VAL B CA 1
ATOM 3677 C C . VAL B 1 100 ? 29.266 46.094 16.297 1 95.81 100 VAL B C 1
ATOM 3679 O O . VAL B 1 100 ? 29.688 46.781 15.367 1 95.81 100 VAL B O 1
ATOM 3682 N N . ALA B 1 101 ? 29.969 45.156 16.828 1 96.56 101 ALA B N 1
ATOM 3683 C CA . ALA B 1 101 ? 31.266 44.719 16.328 1 96.56 101 ALA B CA 1
ATOM 3684 C C . ALA B 1 101 ? 31.25 43.25 15.898 1 96.56 101 ALA B C 1
ATOM 3686 O O . ALA B 1 101 ? 30.297 42.531 16.188 1 96.56 101 ALA B O 1
ATOM 3687 N N . ILE B 1 102 ? 32.219 42.844 15.086 1 96.44 102 ILE B N 1
ATOM 3688 C CA . ILE B 1 102 ? 32.344 41.5 14.602 1 96.44 102 ILE B CA 1
ATOM 3689 C C . ILE B 1 102 ? 33.75 40.938 14.93 1 96.44 102 ILE B C 1
ATOM 3691 O O . ILE B 1 102 ? 34.75 41.594 14.656 1 96.44 102 ILE B O 1
ATOM 3695 N N . ALA B 1 103 ? 33.781 39.875 15.531 1 96.19 103 ALA B N 1
ATOM 3696 C CA . ALA B 1 103 ? 35.031 39.188 15.812 1 96.19 103 ALA B CA 1
ATOM 3697 C C . ALA B 1 103 ? 35.281 38.062 14.805 1 96.19 103 ALA B C 1
ATOM 3699 O O . ALA B 1 103 ? 34.438 37.188 14.594 1 96.19 103 ALA B O 1
ATOM 3700 N N . VAL B 1 104 ? 36.438 38.125 14.125 1 95.62 104 VAL B N 1
ATOM 3701 C CA . VAL B 1 104 ? 36.75 37.125 13.102 1 95.62 104 VAL B CA 1
ATOM 3702 C C . VAL B 1 104 ? 38.094 36.469 13.453 1 95.62 104 VAL B C 1
ATOM 3704 O O . VAL B 1 104 ? 38.938 37.031 14.133 1 95.62 104 VAL B O 1
ATOM 3707 N N . GLY B 1 105 ? 38.281 35.219 13.047 1 93.25 105 GLY B N 1
ATOM 3708 C CA . GLY B 1 105 ? 39.469 34.406 13.289 1 93.25 105 GLY B CA 1
ATOM 3709 C C . GLY B 1 105 ? 39.156 32.938 13.406 1 93.25 105 GLY B C 1
ATOM 3710 O O . GLY B 1 105 ? 38.156 32.438 12.883 1 93.25 105 GLY B O 1
ATOM 3711 N N . LYS B 1 106 ? 40.125 32.188 13.977 1 93.5 106 LYS B N 1
ATOM 3712 C CA . LYS B 1 106 ? 39.938 30.75 14.211 1 93.5 106 LYS B CA 1
ATOM 3713 C C . LYS B 1 106 ? 39.062 30.5 15.422 1 93.5 106 LYS B C 1
ATOM 3715 O O . LYS B 1 106 ? 39.531 30.547 16.562 1 93.5 106 LYS B O 1
ATOM 3720 N N . ILE B 1 107 ? 37.812 30.359 15.109 1 93.19 107 ILE B N 1
ATOM 3721 C CA . ILE B 1 107 ? 36.844 30.125 16.188 1 93.19 107 ILE B CA 1
ATOM 3722 C C . ILE B 1 107 ? 36.781 28.641 16.516 1 93.19 107 ILE B C 1
ATOM 3724 O O . ILE B 1 107 ? 36.469 27.828 15.648 1 93.19 107 ILE B O 1
ATOM 3728 N N . VAL B 1 108 ? 37.219 28.297 17.703 1 92.75 108 VAL B N 1
ATOM 3729 C CA . VAL B 1 108 ? 37.188 26.906 18.172 1 92.75 108 VAL B CA 1
ATOM 3730 C C . VAL B 1 108 ? 36.25 26.781 19.375 1 92.75 108 VAL B C 1
ATOM 3732 O O . VAL B 1 108 ? 35.719 27.781 19.859 1 92.75 108 VAL B O 1
ATOM 3735 N N . GLU B 1 109 ? 35.969 25.562 19.781 1 91.75 109 GLU B N 1
ATOM 3736 C CA . GLU B 1 109 ? 35.094 25.344 20.922 1 91.75 109 GLU B CA 1
ATOM 3737 C C . GLU B 1 109 ? 35.656 25.984 22.188 1 91.75 109 GLU B C 1
ATOM 3739 O O . GLU B 1 109 ? 36.875 25.906 22.438 1 91.75 109 GLU B O 1
ATOM 3744 N N . GLY B 1 110 ? 34.781 26.672 22.953 1 92.75 110 GLY B N 1
ATOM 3745 C CA . GLY B 1 110 ? 35.188 27.328 24.172 1 92.75 110 GLY B CA 1
ATOM 3746 C C . GLY B 1 110 ? 34.406 28.609 24.453 1 92.75 110 GLY B C 1
ATOM 3747 O O . GLY B 1 110 ? 33.531 29 23.672 1 92.75 110 GLY B O 1
ATOM 3748 N N . ASP B 1 111 ? 34.656 29.125 25.609 1 94.88 111 ASP B N 1
ATOM 3749 C CA . ASP B 1 111 ? 34 30.359 26.016 1 94.88 111 ASP B CA 1
ATOM 3750 C C . ASP B 1 111 ? 34.875 31.578 25.656 1 94.88 111 ASP B C 1
ATOM 3752 O O . ASP B 1 111 ? 36.031 31.641 26.031 1 94.88 111 ASP B O 1
ATOM 3756 N N . TYR B 1 112 ? 34.312 32.406 24.859 1 96.44 112 TYR B N 1
ATOM 3757 C CA . TYR B 1 112 ? 34.938 33.688 24.547 1 96.44 112 TYR B CA 1
ATOM 3758 C C . TYR B 1 112 ? 34.375 34.812 25.391 1 96.44 112 TYR B C 1
ATOM 3760 O O . TYR B 1 112 ? 33.156 34.969 25.5 1 96.44 112 TYR B O 1
ATOM 3768 N N . GLU B 1 113 ? 35.25 35.531 26.031 1 96.88 113 GLU B N 1
ATOM 3769 C CA . GLU B 1 113 ? 34.844 36.656 26.891 1 96.88 113 GLU B CA 1
ATOM 3770 C C . GLU B 1 113 ? 35.188 38 26.25 1 96.88 113 GLU B C 1
ATOM 3772 O O . GLU B 1 113 ? 36.375 38.25 25.984 1 96.88 113 GLU B O 1
ATOM 3777 N N . PHE B 1 114 ? 34.219 38.781 26.047 1 97.12 114 PHE B N 1
ATOM 3778 C CA . PHE B 1 114 ? 34.406 40.156 25.531 1 97.12 114 PHE B CA 1
ATOM 3779 C C . PHE B 1 114 ? 33.906 41.188 26.547 1 97.12 114 PHE B C 1
ATOM 3781 O O . PHE B 1 114 ? 33.094 40.875 27.406 1 97.12 114 PHE B O 1
ATOM 3788 N N . GLN B 1 115 ? 34.5 42.375 26.469 1 97.38 115 GLN B N 1
ATOM 3789 C CA . GLN B 1 115 ? 34.094 43.5 27.297 1 97.38 115 GLN B CA 1
ATOM 3790 C C . GLN B 1 115 ? 33.719 44.688 26.453 1 97.38 115 GLN B C 1
ATOM 3792 O O . GLN B 1 115 ? 34.469 45.062 25.531 1 97.38 115 GLN B O 1
ATOM 3797 N N . LEU B 1 116 ? 32.625 45.188 26.719 1 97.25 116 LEU B N 1
ATOM 3798 C CA . LEU B 1 116 ? 32.188 46.438 26.109 1 97.25 116 LEU B CA 1
ATOM 3799 C C . LEU B 1 116 ? 32.438 47.594 27.062 1 97.25 116 LEU B C 1
ATOM 3801 O O . LEU B 1 116 ? 32.062 47.562 28.234 1 97.25 116 LEU B O 1
ATOM 3805 N N . THR B 1 117 ? 33.125 48.625 26.578 1 96.5 117 THR B N 1
ATOM 3806 C CA . THR B 1 117 ? 33.312 49.906 27.297 1 96.5 117 THR B CA 1
ATOM 3807 C C . THR B 1 117 ? 32.594 51.031 26.562 1 96.5 117 THR B C 1
ATOM 3809 O O . THR B 1 117 ? 32.812 51.25 25.375 1 96.5 117 THR B O 1
ATOM 3812 N N . VAL B 1 118 ? 31.781 51.625 27.297 1 94.81 118 VAL B N 1
ATOM 3813 C CA . VAL B 1 118 ? 31.078 52.781 26.75 1 94.81 118 VAL B CA 1
ATOM 3814 C C . VAL B 1 118 ? 31.531 54.031 27.469 1 94.81 118 VAL B C 1
ATOM 3816 O O . VAL B 1 118 ? 31.625 54.062 28.688 1 94.81 118 VAL B O 1
ATOM 3819 N N . ILE B 1 119 ? 31.812 55.062 26.641 1 92.5 119 ILE B N 1
ATOM 3820 C CA . ILE B 1 119 ? 32.312 56.312 27.172 1 92.5 119 ILE B CA 1
ATOM 3821 C C . ILE B 1 119 ? 31.359 57.438 26.75 1 92.5 119 ILE B C 1
ATOM 3823 O O . ILE B 1 119 ? 31 57.562 25.578 1 92.5 119 ILE B O 1
ATOM 3827 N N . ASP B 1 120 ? 31 58.188 27.703 1 88.94 120 ASP B N 1
ATOM 3828 C CA . ASP B 1 120 ? 30.141 59.281 27.359 1 88.94 120 ASP B CA 1
ATOM 3829 C C . ASP B 1 120 ? 30.953 60.531 26.984 1 88.94 120 ASP B C 1
ATOM 3831 O O . ASP B 1 120 ? 32.188 60.438 26.844 1 88.94 120 ASP B O 1
ATOM 3835 N N . GLY B 1 121 ? 30.281 61.656 26.719 1 84.69 121 GLY B N 1
ATOM 3836 C CA . GLY B 1 121 ? 30.922 62.875 26.281 1 84.69 121 GLY B CA 1
ATOM 3837 C C . GLY B 1 121 ? 31.844 63.469 27.312 1 84.69 121 GLY B C 1
ATOM 3838 O O . GLY B 1 121 ? 32.781 64.188 26.969 1 84.69 121 GLY B O 1
ATOM 3839 N N . GLU B 1 122 ? 31.531 63.219 28.594 1 83.94 122 GLU B N 1
ATOM 3840 C CA . GLU B 1 122 ? 32.375 63.75 29.656 1 83.94 122 GLU B CA 1
ATOM 3841 C C . GLU B 1 122 ? 33.438 62.75 30.062 1 83.94 122 GLU B C 1
ATOM 3843 O O . GLU B 1 122 ? 34.031 62.875 31.141 1 83.94 122 GLU B O 1
ATOM 3848 N N . ARG B 1 123 ? 33.594 61.656 29.281 1 86.88 123 ARG B N 1
ATOM 3849 C CA . ARG B 1 123 ? 34.625 60.625 29.375 1 86.88 123 ARG B CA 1
ATOM 3850 C C . ARG B 1 123 ? 34.406 59.719 30.578 1 86.88 123 ARG B C 1
ATOM 3852 O O . ARG B 1 123 ? 35.344 59.125 31.109 1 86.88 123 ARG B O 1
ATOM 3859 N N . GLN B 1 124 ? 33.156 59.781 31.094 1 90.25 124 GLN B N 1
ATOM 3860 C CA . GLN B 1 124 ? 32.812 58.75 32.062 1 90.25 124 GLN B CA 1
ATOM 3861 C C . GLN B 1 124 ? 32.594 57.406 31.375 1 90.25 124 GLN B C 1
ATOM 3863 O O . GLN B 1 124 ? 32.094 57.344 30.25 1 90.25 124 GLN B O 1
ATOM 3868 N N . GLN B 1 125 ? 33.094 56.344 32.031 1 93 125 GLN B N 1
ATOM 3869 C CA . GLN B 1 125 ? 33.062 55.062 31.359 1 93 125 GLN B CA 1
ATOM 3870 C C . GLN B 1 125 ? 32.25 54.031 32.156 1 93 125 GLN B C 1
ATOM 3872 O O . GLN B 1 125 ? 32.125 54.156 33.375 1 93 125 GLN B O 1
ATOM 3877 N N . SER B 1 126 ? 31.656 53.062 31.5 1 94.19 126 SER B N 1
ATOM 3878 C CA . SER B 1 126 ? 31.031 51.844 32.031 1 94.19 126 SER B CA 1
ATOM 3879 C C . SER B 1 126 ? 31.375 50.625 31.219 1 94.19 126 SER B C 1
ATOM 3881 O O . SER B 1 126 ? 31.688 50.719 30.031 1 94.19 126 SER B O 1
ATOM 3883 N N . THR B 1 127 ? 31.5 49.531 31.906 1 95.69 127 THR B N 1
ATOM 3884 C CA . THR B 1 127 ? 31.859 48.312 31.203 1 95.69 127 THR B CA 1
ATOM 3885 C C . THR B 1 127 ? 30.828 47.219 31.453 1 95.69 127 THR B C 1
ATOM 3887 O O . THR B 1 127 ? 30.125 47.25 32.469 1 95.69 127 THR B O 1
ATOM 3890 N N . ASP B 1 128 ? 30.625 46.344 30.5 1 96.12 128 ASP B N 1
ATOM 3891 C CA . ASP B 1 128 ? 29.828 45.125 30.609 1 96.12 128 ASP B CA 1
ATOM 3892 C C . ASP B 1 128 ? 30.484 43.969 29.844 1 96.12 128 ASP B C 1
ATOM 3894 O O . ASP B 1 128 ? 31.156 44.188 28.844 1 96.12 128 ASP B O 1
ATOM 3898 N N . SER B 1 129 ? 30.281 42.812 30.422 1 96.56 129 SER B N 1
ATOM 3899 C CA . SER B 1 129 ? 30.938 41.656 29.828 1 96.56 129 SER B CA 1
ATOM 3900 C C . SER B 1 129 ? 29.984 40.844 28.953 1 96.56 129 SER B C 1
ATOM 3902 O O . SER B 1 129 ? 28.781 40.812 29.219 1 96.56 129 SER B O 1
ATOM 3904 N N . LEU B 1 130 ? 30.5 40.344 27.812 1 96.75 130 LEU B N 1
ATOM 3905 C CA . LEU B 1 130 ? 29.812 39.406 26.922 1 96.75 130 LEU B CA 1
ATOM 3906 C C . LEU B 1 130 ? 30.562 38.094 26.828 1 96.75 130 LEU B C 1
ATOM 3908 O O . LEU B 1 130 ? 31.75 38.062 26.469 1 96.75 130 LEU B O 1
ATOM 3912 N N . VAL B 1 131 ? 29.891 37 27.281 1 96.56 131 VAL B N 1
ATOM 3913 C CA . VAL B 1 131 ? 30.484 35.688 27.156 1 96.56 131 VAL B CA 1
ATOM 3914 C C . VAL B 1 131 ? 29.766 34.875 26.062 1 96.56 131 VAL B C 1
ATOM 3916 O O . VAL B 1 131 ? 28.547 34.719 26.094 1 96.56 131 VAL B O 1
ATOM 3919 N N . ILE B 1 132 ? 30.469 34.469 25 1 95.88 132 ILE B N 1
ATOM 3920 C CA . ILE B 1 132 ? 29.938 33.656 23.938 1 95.88 132 ILE B CA 1
ATOM 3921 C C . ILE B 1 132 ? 30.484 32.219 24.047 1 95.88 132 ILE B C 1
ATOM 3923 O O . ILE B 1 132 ? 31.688 32 23.875 1 95.88 132 ILE B O 1
ATOM 3927 N N . SER B 1 133 ? 29.578 31.312 24.391 1 94.38 133 SER B N 1
ATOM 3928 C CA . SER B 1 133 ? 29.953 29.906 24.469 1 94.38 133 SER B CA 1
ATOM 3929 C C . SER B 1 133 ? 29.797 29.219 23.109 1 94.38 133 SER B C 1
ATOM 3931 O O . SER B 1 133 ? 28.703 29.125 22.578 1 94.38 133 SER B O 1
ATOM 3933 N N . VAL B 1 134 ? 30.891 28.891 22.469 1 91.94 134 VAL B N 1
ATOM 3934 C CA . VAL B 1 134 ? 30.906 28.203 21.188 1 91.94 134 VAL B CA 1
ATOM 3935 C C . VAL B 1 134 ? 31 26.688 21.406 1 91.94 134 VAL B C 1
ATOM 3937 O O . VAL B 1 134 ? 31.938 26.203 22.031 1 91.94 134 VAL B O 1
ATOM 3940 N N . LYS B 1 135 ? 29.969 25.953 21 1 88.62 135 LYS B N 1
ATOM 3941 C CA . LYS B 1 135 ? 29.922 24.5 21.141 1 88.62 135 LYS B CA 1
ATOM 3942 C C . LYS B 1 135 ? 29.938 23.812 19.781 1 88.62 135 LYS B C 1
ATOM 3944 O O . LYS B 1 135 ? 29.641 24.438 18.766 1 88.62 135 LYS B O 1
ATOM 3949 N N . LYS B 1 136 ? 30.484 22.578 19.781 1 80.75 136 LYS B N 1
ATOM 3950 C CA . LYS B 1 136 ? 30.453 21.781 18.562 1 80.75 136 LYS B CA 1
ATOM 3951 C C . LYS B 1 136 ? 29.078 21.125 18.375 1 80.75 136 LYS B C 1
ATOM 3953 O O . LYS B 1 136 ? 28.516 20.594 19.328 1 80.75 136 LYS B O 1
ATOM 3958 N N . ASP B 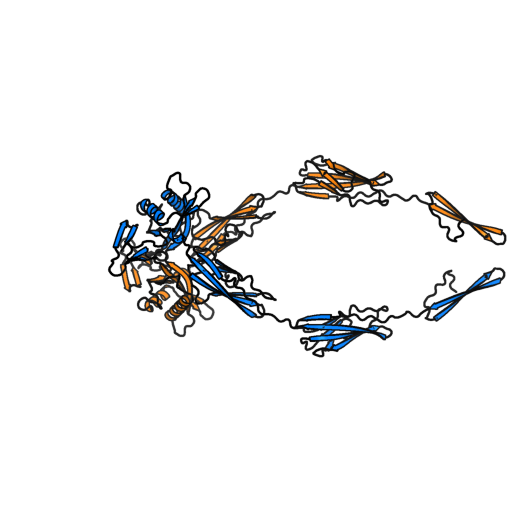1 137 ? 28.422 21.484 17.328 1 75.19 137 ASP B N 1
ATOM 3959 C CA . ASP B 1 137 ? 27.203 20.75 17 1 75.19 137 ASP B CA 1
ATOM 3960 C C . ASP B 1 137 ? 27.531 19.344 16.516 1 75.19 137 ASP B C 1
ATOM 3962 O O . ASP B 1 137 ? 27.984 19.156 15.391 1 75.19 137 ASP B O 1
ATOM 3966 N N . VAL B 1 138 ? 27.578 18.391 17.484 1 80.19 138 VAL B N 1
ATOM 3967 C CA . VAL B 1 138 ? 27.953 17.031 17.094 1 80.19 138 VAL B CA 1
ATOM 3968 C C . VAL B 1 138 ? 26.75 16.297 16.531 1 80.19 138 VAL B C 1
ATOM 3970 O O . VAL B 1 138 ? 25.688 16.25 17.156 1 80.19 138 VAL B O 1
ATOM 3973 N N . ASN B 1 139 ? 26.828 15.977 15.234 1 84.5 139 ASN B N 1
ATOM 3974 C CA . ASN B 1 139 ? 25.828 15.117 14.617 1 84.5 139 ASN B CA 1
ATOM 3975 C C . ASN B 1 139 ? 25.938 13.68 15.109 1 84.5 139 ASN B C 1
ATOM 3977 O O . ASN B 1 139 ? 26.984 13.039 14.93 1 84.5 139 ASN B O 1
ATOM 3981 N N . LEU B 1 140 ? 24.922 13.328 15.852 1 88.69 140 LEU B N 1
ATOM 3982 C CA . LEU B 1 140 ? 24.906 11.945 16.312 1 88.69 140 LEU B CA 1
ATOM 3983 C C . LEU B 1 140 ? 24.391 11.016 15.219 1 88.69 140 LEU B C 1
ATOM 3985 O O . LEU B 1 140 ? 23.641 11.438 14.344 1 88.69 140 LEU B O 1
ATOM 3989 N N . ARG B 1 141 ? 24.844 9.766 15.219 1 92.62 141 ARG B N 1
ATOM 3990 C CA . ARG B 1 141 ? 24.359 8.766 14.281 1 92.62 141 ARG B CA 1
ATOM 3991 C C . ARG B 1 141 ? 22.859 8.5 14.492 1 92.62 141 ARG B C 1
ATOM 3993 O O . ARG B 1 141 ? 22.375 8.523 15.625 1 92.62 141 ARG B O 1
ATOM 4000 N N . PRO B 1 142 ? 22.141 8.305 13.359 1 95.25 142 PRO B N 1
ATOM 4001 C CA . PRO B 1 142 ? 20.734 7.926 13.516 1 95.25 142 PRO B CA 1
ATOM 4002 C C . PRO B 1 142 ? 20.562 6.59 14.242 1 95.25 142 PRO B C 1
ATOM 4004 O O . PRO B 1 142 ? 21.531 5.84 14.398 1 95.25 142 PRO B O 1
ATOM 4007 N N . LYS B 1 143 ? 19.547 6.445 14.828 1 95.81 143 LYS B N 1
ATOM 4008 C CA . LYS B 1 143 ? 19.172 5.164 15.43 1 95.81 143 LYS B CA 1
ATOM 4009 C C . LYS B 1 143 ? 18.094 4.469 14.617 1 95.81 143 LYS B C 1
ATOM 4011 O O . LYS B 1 143 ? 16.938 4.926 14.578 1 95.81 143 LYS B O 1
ATOM 4016 N N . ALA B 1 144 ? 18.453 3.373 14.07 1 96.88 144 ALA B N 1
ATOM 4017 C CA . ALA B 1 144 ? 17.531 2.615 13.234 1 96.88 144 ALA B CA 1
ATOM 4018 C C . ALA B 1 144 ? 16.609 1.737 14.086 1 96.88 144 ALA B C 1
ATOM 4020 O O . ALA B 1 144 ? 17.062 1.127 15.055 1 96.88 144 ALA B O 1
ATOM 4021 N N . ASN B 1 145 ? 15.352 1.747 13.797 1 96.94 145 ASN B N 1
ATOM 4022 C CA . ASN B 1 145 ? 14.336 0.874 14.375 1 96.94 145 ASN B CA 1
ATOM 4023 C C . ASN B 1 145 ? 13.484 0.207 13.289 1 96.94 145 ASN B C 1
ATOM 4025 O O . ASN B 1 145 ? 12.609 0.84 12.711 1 96.94 145 ASN B O 1
ATOM 4029 N N . ALA B 1 146 ? 13.664 -1.017 13.07 1 96.31 146 ALA B N 1
ATOM 4030 C CA . ALA B 1 146 ? 13.031 -1.715 11.961 1 96.31 146 ALA B CA 1
ATOM 4031 C C . ALA B 1 146 ? 11.648 -2.23 12.352 1 96.31 146 ALA B C 1
ATOM 4033 O O . ALA B 1 146 ? 10.938 -2.799 11.523 1 96.31 146 ALA B O 1
ATOM 4034 N N . GLY B 1 147 ? 11.195 -2.031 13.523 1 94.19 147 GLY B N 1
ATOM 4035 C CA . GLY B 1 147 ? 9.852 -2.381 13.945 1 94.19 147 GLY B CA 1
ATOM 4036 C C . GLY B 1 147 ? 9.773 -3.725 14.641 1 94.19 147 GLY B C 1
ATOM 4037 O O . GLY B 1 147 ? 8.711 -4.105 15.156 1 94.19 147 GLY B O 1
ATOM 4038 N N . GLY B 1 148 ? 10.859 -4.523 14.68 1 91.38 148 GLY B N 1
ATOM 4039 C CA . GLY B 1 148 ? 10.891 -5.781 15.406 1 91.38 148 GLY B CA 1
ATOM 4040 C C . GLY B 1 148 ? 10.312 -6.941 14.609 1 91.38 148 GLY B C 1
ATOM 4041 O O . GLY B 1 148 ? 10.203 -6.867 13.391 1 91.38 148 GLY B O 1
ATOM 4042 N N . ASN B 1 149 ? 10.016 -8.039 15.328 1 93.5 149 ASN B N 1
ATOM 4043 C CA . ASN B 1 149 ? 9.523 -9.258 14.695 1 93.5 149 ASN B CA 1
ATOM 4044 C C . ASN B 1 149 ? 8.008 -9.25 14.555 1 93.5 149 ASN B C 1
ATOM 4046 O O . ASN B 1 149 ? 7.301 -8.781 15.453 1 93.5 149 ASN B O 1
ATOM 4050 N N . LYS B 1 150 ? 7.59 -9.664 13.438 1 95.12 150 LYS B N 1
ATOM 4051 C CA . LYS B 1 150 ? 6.16 -9.734 13.141 1 95.12 150 LYS B CA 1
ATOM 4052 C C . LYS B 1 150 ? 5.742 -11.148 12.766 1 95.12 150 LYS B C 1
ATOM 4054 O O . LYS B 1 150 ? 6.461 -11.844 12.039 1 95.12 150 LYS B O 1
ATOM 4059 N N . VAL B 1 151 ? 4.617 -11.562 13.289 1 94.69 151 VAL B N 1
ATOM 4060 C CA . VAL B 1 151 ? 4.059 -12.867 12.945 1 94.69 151 VAL B CA 1
ATOM 4061 C C . VAL B 1 151 ? 2.723 -12.68 12.227 1 94.69 151 VAL B C 1
ATOM 4063 O O . VAL B 1 151 ? 1.841 -11.977 12.719 1 94.69 151 VAL B O 1
ATOM 4066 N N . VAL B 1 152 ? 2.652 -13.258 11.07 1 93.06 152 VAL B N 1
ATOM 4067 C CA . VAL B 1 152 ? 1.414 -13.172 10.297 1 93.06 152 VAL B CA 1
ATOM 4068 C C . VAL B 1 152 ? 1.012 -14.562 9.812 1 93.06 152 VAL B C 1
ATOM 4070 O O . VAL B 1 152 ? 1.794 -15.508 9.906 1 93.06 152 VAL B O 1
ATOM 4073 N N . GLN B 1 153 ? -0.273 -14.625 9.359 1 88.25 153 GLN B N 1
ATOM 4074 C CA . GLN B 1 153 ? -0.78 -15.883 8.82 1 88.25 153 GLN B CA 1
ATOM 4075 C C . GLN B 1 153 ? -1.261 -15.711 7.383 1 88.25 153 GLN B C 1
ATOM 4077 O O . GLN B 1 153 ? -1.84 -14.68 7.035 1 88.25 153 GLN B O 1
ATOM 4082 N N . VAL B 1 154 ? -0.957 -16.766 6.551 1 82.25 154 VAL B N 1
ATOM 4083 C CA . VAL B 1 154 ? -1.461 -16.75 5.18 1 82.25 154 VAL B CA 1
ATOM 4084 C C . VAL B 1 154 ? -2.854 -17.375 5.133 1 82.25 154 VAL B C 1
ATOM 4086 O O . VAL B 1 154 ? -3.145 -18.312 5.883 1 82.25 154 VAL B O 1
ATOM 4089 N N . PRO B 1 155 ? -3.666 -16.828 4.301 1 77.5 155 PRO B N 1
ATOM 4090 C CA . PRO B 1 155 ? -3.41 -15.812 3.273 1 77.5 155 PRO B CA 1
ATOM 4091 C C . PRO B 1 155 ? -3.348 -14.398 3.846 1 77.5 155 PRO B C 1
ATOM 4093 O O . PRO B 1 155 ? -4.09 -14.07 4.773 1 77.5 155 PRO B O 1
ATOM 4096 N N . VAL B 1 156 ? -2.391 -13.672 3.418 1 79.81 156 VAL B N 1
ATOM 4097 C CA . VAL B 1 156 ? -2.238 -12.273 3.799 1 79.81 156 VAL B CA 1
ATOM 4098 C C . VAL B 1 156 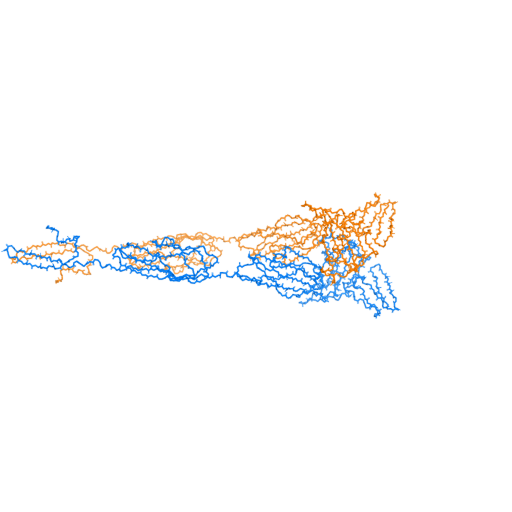? -1.939 -11.43 2.562 1 79.81 156 VAL B C 1
ATOM 4100 O O . VAL B 1 156 ? -1.106 -11.805 1.732 1 79.81 156 VAL B O 1
ATOM 4103 N N . THR B 1 157 ? -2.643 -10.367 2.459 1 80.06 157 THR B N 1
ATOM 4104 C CA . THR B 1 157 ? -2.525 -9.578 1.238 1 80.06 157 THR B CA 1
ATOM 4105 C C . THR B 1 157 ? -1.337 -8.625 1.323 1 80.06 157 THR B C 1
ATOM 4107 O O . THR B 1 157 ? -0.596 -8.461 0.352 1 80.06 157 THR B O 1
ATOM 4110 N N . LEU B 1 158 ? -1.162 -8.008 2.426 1 88.38 158 LEU B N 1
ATOM 4111 C CA . LEU B 1 158 ? -0.107 -7.016 2.584 1 88.38 158 LEU B CA 1
ATOM 4112 C C . LEU B 1 158 ? 0.511 -7.094 3.977 1 88.38 158 LEU B C 1
ATOM 4114 O O . LEU B 1 158 ? -0.208 -7.16 4.977 1 88.38 158 LEU B O 1
ATOM 4118 N N . VAL B 1 159 ? 1.799 -7.164 3.965 1 92.12 159 VAL B N 1
ATOM 4119 C CA . VAL B 1 159 ? 2.529 -7.133 5.227 1 92.12 159 VAL B CA 1
ATOM 4120 C C . VAL B 1 159 ? 3.475 -5.934 5.246 1 92.12 159 VAL B C 1
ATOM 4122 O O . VAL B 1 159 ? 4.102 -5.613 4.23 1 92.12 159 VAL B O 1
ATOM 4125 N N . THR B 1 160 ? 3.52 -5.281 6.379 1 93.56 160 THR B N 1
ATOM 4126 C CA . THR B 1 160 ? 4.367 -4.098 6.457 1 93.56 160 THR B CA 1
ATOM 4127 C C . THR B 1 160 ? 5.363 -4.219 7.609 1 93.56 160 THR B C 1
ATOM 4129 O O . THR B 1 160 ? 5.094 -4.906 8.594 1 93.56 160 THR B O 1
ATOM 4132 N N . LEU B 1 161 ? 6.52 -3.676 7.402 1 95.5 161 LEU B N 1
ATOM 4133 C CA . LEU B 1 161 ? 7.5 -3.4 8.445 1 95.5 161 LEU B CA 1
ATOM 4134 C C . LEU B 1 161 ? 7.668 -1.899 8.656 1 95.5 161 LEU B C 1
ATOM 4136 O O . LEU B 1 161 ? 7.973 -1.167 7.711 1 95.5 161 LEU B O 1
ATOM 4140 N N . ASP B 1 162 ? 7.441 -1.55 9.891 1 95.62 162 ASP B N 1
ATOM 4141 C CA . ASP B 1 162 ? 7.367 -0.118 10.156 1 95.62 162 ASP B CA 1
ATOM 4142 C C . ASP B 1 162 ? 8.68 0.395 10.758 1 95.62 162 ASP B C 1
ATOM 4144 O O . ASP B 1 162 ? 8.961 0.168 11.938 1 95.62 162 ASP B O 1
ATOM 4148 N N . GLY B 1 163 ? 9.414 1.085 9.961 1 96.38 163 GLY B N 1
ATOM 4149 C CA . GLY B 1 163 ? 10.648 1.715 10.414 1 96.38 163 GLY B CA 1
ATOM 4150 C C . GLY B 1 163 ? 10.477 3.184 10.758 1 96.38 163 GLY B C 1
ATOM 4151 O O . GLY B 1 163 ? 11.461 3.904 10.93 1 96.38 163 GLY B O 1
ATOM 4152 N N . SER B 1 164 ? 9.305 3.646 10.922 1 93.56 164 SER B N 1
ATOM 4153 C CA . SER B 1 164 ? 9.031 5.066 11.117 1 93.56 164 SER B CA 1
ATOM 4154 C C . SER B 1 164 ? 9.453 5.527 12.508 1 93.56 164 SER B C 1
ATOM 4156 O O . SER B 1 164 ? 9.57 6.727 12.758 1 93.56 164 SER B O 1
ATOM 4158 N N . LYS B 1 165 ? 9.68 4.652 13.375 1 94.44 165 LYS B N 1
ATOM 4159 C CA . LYS B 1 165 ? 10.094 5.004 14.727 1 94.44 165 LYS B CA 1
ATOM 4160 C C . LYS B 1 165 ? 11.594 5.242 14.805 1 94.44 165 LYS B C 1
ATOM 4162 O O . LYS B 1 165 ? 12.141 5.484 15.891 1 94.44 165 LYS B O 1
ATOM 4167 N N . SER B 1 166 ? 12.297 5.043 13.672 1 95.81 166 SER B N 1
ATOM 4168 C CA . SER B 1 166 ? 13.695 5.457 13.625 1 95.81 166 SER B CA 1
ATOM 4169 C C . SER B 1 166 ? 13.844 6.941 13.938 1 95.81 166 SER B C 1
ATOM 4171 O O . SER B 1 166 ? 12.922 7.727 13.688 1 95.81 166 SER B O 1
ATOM 4173 N N . TYR B 1 167 ? 15.031 7.234 14.562 1 93.69 167 TYR B N 1
ATOM 4174 C CA . TYR B 1 167 ? 15.18 8.609 15.031 1 93.69 167 TYR B CA 1
ATOM 4175 C C . TYR B 1 167 ? 16.578 9.148 14.727 1 93.69 167 TYR B C 1
ATOM 4177 O O . TYR B 1 167 ? 17.531 8.375 14.633 1 93.69 167 TYR B O 1
ATOM 4185 N N . ASP B 1 168 ? 16.547 10.43 14.438 1 91.31 168 ASP B N 1
ATOM 4186 C CA . ASP B 1 168 ? 17.766 11.195 14.266 1 91.31 168 ASP B CA 1
ATOM 4187 C C . ASP B 1 168 ? 17.609 12.625 14.766 1 91.31 168 ASP B C 1
ATOM 4189 O O . ASP B 1 168 ? 16.516 13.188 14.695 1 91.31 168 ASP B O 1
ATOM 4193 N N . ASP B 1 169 ? 18.641 13.141 15.344 1 87.94 169 ASP B N 1
ATOM 4194 C CA . ASP B 1 169 ? 18.594 14.5 15.883 1 87.94 169 ASP B CA 1
ATOM 4195 C C . ASP B 1 169 ? 18.406 15.523 14.773 1 87.94 169 ASP B C 1
ATOM 4197 O O . ASP B 1 169 ? 17.797 16.578 14.984 1 87.94 169 ASP B O 1
ATOM 4201 N N . ARG B 1 170 ? 18.953 15.273 13.648 1 85.88 170 ARG B N 1
ATOM 4202 C CA . ARG B 1 170 ? 18.859 16.234 12.555 1 85.88 170 ARG B CA 1
ATOM 4203 C C . ARG B 1 170 ? 17.922 15.719 11.461 1 85.88 170 ARG B C 1
ATOM 4205 O O . ARG B 1 170 ? 17.844 16.297 10.375 1 85.88 170 ARG B O 1
ATOM 4212 N N . GLY B 1 171 ? 17.297 14.586 11.688 1 89.88 171 GLY B N 1
ATOM 4213 C CA . GLY B 1 171 ? 16.359 14.055 10.719 1 89.88 171 GLY B CA 1
ATOM 4214 C C . GLY B 1 171 ? 16.938 12.961 9.844 1 89.88 171 GLY B C 1
ATOM 4215 O O . GLY B 1 171 ? 18.125 13 9.5 1 89.88 171 GLY B O 1
ATOM 4216 N N . ILE B 1 172 ? 16.219 12.055 9.445 1 93.06 172 ILE B N 1
ATOM 4217 C CA . ILE B 1 172 ? 16.594 10.961 8.555 1 93.06 172 ILE B CA 1
ATOM 4218 C C . ILE B 1 172 ? 16.281 11.344 7.113 1 93.06 172 ILE B C 1
ATOM 4220 O O . ILE B 1 172 ? 15.195 11.828 6.812 1 93.06 172 ILE B O 1
ATOM 4224 N N . THR B 1 173 ? 17.219 11.125 6.215 1 90.69 173 THR B N 1
ATOM 4225 C CA . THR B 1 173 ? 17.016 11.523 4.824 1 90.69 173 THR B CA 1
ATOM 4226 C C . THR B 1 173 ? 16.844 10.297 3.932 1 90.69 173 THR B C 1
ATOM 4228 O O . THR B 1 173 ? 16.266 10.398 2.846 1 90.69 173 THR B O 1
ATOM 4231 N N . LYS B 1 174 ? 17.359 9.203 4.395 1 95.31 174 LYS B N 1
ATOM 4232 C CA . LYS B 1 174 ? 17.312 8.023 3.533 1 95.31 174 LYS B CA 1
ATOM 4233 C C . LYS B 1 174 ? 16.953 6.777 4.336 1 95.31 174 LYS B C 1
ATOM 4235 O O . LYS B 1 174 ? 17.453 6.578 5.441 1 95.31 174 LYS B O 1
ATOM 4240 N N . TYR B 1 175 ? 16.078 6.039 3.797 1 97.31 175 TYR B N 1
ATOM 4241 C CA . TYR B 1 175 ? 15.742 4.699 4.273 1 97.31 175 TYR B CA 1
ATOM 4242 C C . TYR B 1 175 ? 16.125 3.643 3.244 1 97.31 175 TYR B C 1
ATOM 4244 O O . TYR B 1 175 ? 15.945 3.848 2.041 1 97.31 175 TYR B O 1
ATOM 4252 N N . LEU B 1 176 ? 16.703 2.531 3.74 1 97.56 176 LEU B N 1
ATOM 4253 C CA . LEU B 1 176 ? 17 1.424 2.842 1 97.56 176 LEU B CA 1
ATOM 4254 C C . LEU B 1 176 ? 16.719 0.084 3.51 1 97.56 176 LEU B C 1
ATOM 4256 O O . LEU B 1 176 ? 17.344 -0.268 4.504 1 97.56 176 LEU B O 1
ATOM 4260 N N . TRP B 1 177 ? 15.742 -0.616 2.947 1 97.75 177 TRP B N 1
ATOM 4261 C CA . TRP B 1 177 ? 15.461 -1.979 3.381 1 97.75 177 TRP B CA 1
ATOM 4262 C C . TRP B 1 177 ? 16.156 -2.994 2.477 1 97.75 177 TRP B C 1
ATOM 4264 O O . TRP B 1 177 ? 16 -2.943 1.252 1 97.75 177 TRP B O 1
ATOM 4274 N N . GLN B 1 178 ? 16.891 -3.842 3.096 1 97.56 178 GLN B N 1
ATOM 4275 C CA . GLN B 1 178 ? 17.562 -4.895 2.34 1 97.56 178 GLN B CA 1
ATOM 4276 C C . GLN B 1 178 ? 17.172 -6.273 2.861 1 97.56 178 GLN B C 1
ATOM 4278 O O . GLN B 1 178 ? 17.156 -6.504 4.07 1 97.56 178 GLN B O 1
ATOM 4283 N N . ARG B 1 179 ? 16.844 -7.102 1.937 1 96.69 179 ARG B N 1
ATOM 4284 C CA . ARG B 1 179 ? 16.469 -8.469 2.285 1 96.69 179 ARG B CA 1
ATOM 4285 C C . ARG B 1 179 ? 17.719 -9.32 2.523 1 96.69 179 ARG B C 1
ATOM 4287 O O . ARG B 1 179 ? 18.656 -9.281 1.737 1 96.69 179 ARG B O 1
ATOM 4294 N N . ASP B 1 180 ? 17.734 -10.062 3.637 1 96.94 180 ASP B N 1
ATOM 4295 C CA . ASP B 1 180 ? 18.859 -10.922 4.004 1 96.94 180 ASP B CA 1
ATOM 4296 C C . ASP B 1 180 ? 18.953 -12.133 3.08 1 96.94 180 ASP B C 1
ATOM 4298 O O . ASP B 1 180 ? 17.938 -12.578 2.533 1 96.94 180 ASP B O 1
ATOM 4302 N N . SER B 1 181 ? 20.094 -12.742 2.977 1 96.5 181 SER B N 1
ATOM 43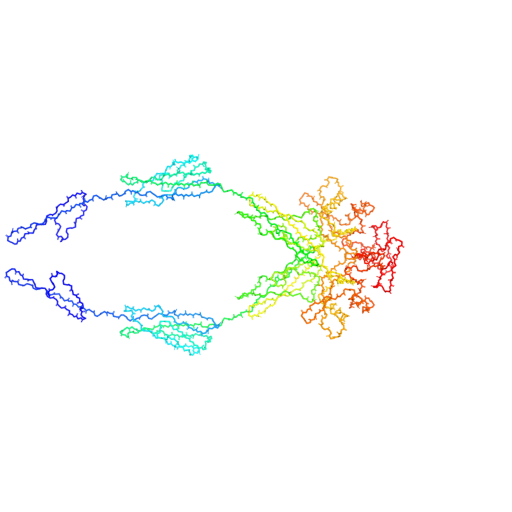03 C CA . SER B 1 181 ? 20.312 -13.891 2.105 1 96.5 181 SER B CA 1
ATOM 4304 C C . SER B 1 181 ? 19.578 -15.117 2.619 1 96.5 181 SER B C 1
ATOM 4306 O O . SER B 1 181 ? 19.203 -15.992 1.837 1 96.5 181 SER B O 1
ATOM 4308 N N . LYS B 1 182 ? 19.359 -15.133 3.881 1 96.19 182 LYS B N 1
ATOM 4309 C CA . LYS B 1 182 ? 18.703 -16.281 4.488 1 96.19 182 LYS B CA 1
ATOM 4310 C C . LYS B 1 182 ? 17.172 -16.156 4.391 1 96.19 182 LYS B C 1
ATOM 4312 O O . LYS B 1 182 ? 16.453 -17.109 4.676 1 96.19 182 LYS B O 1
ATOM 4317 N N . SER B 1 183 ? 16.719 -14.992 3.996 1 97.5 183 SER B N 1
ATOM 4318 C CA . SER B 1 183 ? 15.297 -14.75 3.832 1 97.5 183 SER B CA 1
ATOM 4319 C C . SER B 1 183 ? 14.734 -15.523 2.641 1 97.5 183 SER B C 1
ATOM 4321 O O . SER B 1 183 ? 15.461 -15.797 1.679 1 97.5 183 SER B O 1
ATOM 4323 N N . LEU B 1 184 ? 13.453 -15.914 2.768 1 97.19 184 LEU B N 1
ATOM 4324 C CA . LEU B 1 184 ? 12.789 -16.469 1.596 1 97.19 184 LEU B CA 1
ATOM 4325 C C . LEU B 1 184 ? 12.82 -15.477 0.434 1 97.19 184 LEU B C 1
ATOM 4327 O O . LEU B 1 184 ? 12.734 -14.266 0.642 1 97.19 184 LEU B O 1
ATOM 4331 N N . ALA B 1 185 ? 12.898 -16.031 -0.733 1 96.44 185 ALA B N 1
ATOM 4332 C CA . ALA B 1 185 ? 12.969 -15.195 -1.925 1 96.44 185 ALA B CA 1
ATOM 4333 C C . ALA B 1 185 ? 11.586 -14.734 -2.354 1 96.44 185 ALA B C 1
ATOM 4335 O O . ALA B 1 185 ? 11.445 -13.727 -3.045 1 96.44 185 ALA B O 1
ATOM 4336 N N . ALA B 1 186 ? 10.641 -15.516 -1.981 1 93.81 186 ALA B N 1
ATOM 4337 C CA . ALA B 1 186 ? 9.266 -15.133 -2.305 1 93.81 186 ALA B CA 1
ATOM 4338 C C . ALA B 1 186 ? 8.898 -13.805 -1.647 1 93.81 186 ALA B C 1
ATOM 4340 O O . ALA B 1 186 ? 9.492 -13.414 -0.638 1 93.81 186 ALA B O 1
ATOM 4341 N N . GLY B 1 187 ? 7.906 -13.125 -2.277 1 92.62 187 GLY B N 1
ATOM 4342 C CA . GLY B 1 187 ? 7.492 -11.828 -1.774 1 92.62 187 GLY B CA 1
ATOM 4343 C C . GLY B 1 187 ? 8.031 -10.672 -2.596 1 92.62 187 GLY B C 1
ATOM 4344 O O . GLY B 1 187 ? 9.203 -10.672 -2.988 1 92.62 187 GLY B O 1
ATOM 4345 N N . THR B 1 188 ? 7.152 -9.766 -2.789 1 90.69 188 THR B N 1
ATOM 4346 C CA . THR B 1 188 ? 7.52 -8.641 -3.643 1 90.69 188 THR B CA 1
ATOM 4347 C C . THR B 1 188 ? 7.324 -7.316 -2.91 1 90.69 188 THR B C 1
ATOM 4349 O O . THR B 1 188 ? 6.301 -7.113 -2.252 1 90.69 188 THR B O 1
ATOM 4352 N N . VAL B 1 189 ? 8.305 -6.473 -3.059 1 91.62 189 VAL B N 1
ATOM 4353 C CA . VAL B 1 189 ? 8.219 -5.137 -2.48 1 91.62 189 VAL B CA 1
ATOM 4354 C C . VAL B 1 189 ? 7.371 -4.242 -3.383 1 91.62 189 VAL B C 1
ATOM 4356 O O . VAL B 1 189 ? 7.551 -4.234 -4.605 1 91.62 189 VAL B O 1
ATOM 4359 N N . VAL B 1 190 ? 6.445 -3.533 -2.73 1 86.62 190 VAL B N 1
ATOM 4360 C CA . VAL B 1 190 ? 5.566 -2.701 -3.547 1 86.62 190 VAL B CA 1
ATOM 4361 C C . VAL B 1 190 ? 5.812 -1.228 -3.232 1 86.62 190 VAL B C 1
ATOM 4363 O O . VAL B 1 190 ? 6.328 -0.892 -2.164 1 86.62 190 VAL B O 1
ATOM 4366 N N . ASN B 1 191 ? 5.508 -0.311 -4.195 1 81.19 191 ASN B N 1
ATOM 4367 C CA . ASN B 1 191 ? 5.535 1.139 -4.035 1 81.19 191 ASN B CA 1
ATOM 4368 C C . ASN B 1 191 ? 6.938 1.641 -3.709 1 81.19 191 ASN B C 1
ATOM 4370 O O . ASN B 1 191 ? 7.102 2.586 -2.936 1 81.19 191 ASN B O 1
ATOM 4374 N N . ASN B 1 192 ? 7.965 0.852 -4.141 1 88.25 192 ASN B N 1
ATOM 4375 C CA . ASN B 1 192 ? 9.344 1.214 -3.82 1 88.25 192 ASN B CA 1
ATOM 4376 C C . ASN B 1 192 ? 9.523 1.477 -2.326 1 88.25 192 ASN B C 1
ATOM 4378 O O . ASN B 1 192 ? 10.211 2.42 -1.937 1 88.25 192 ASN B O 1
ATOM 4382 N N . SER B 1 193 ? 8.812 0.657 -1.644 1 91.88 193 SER B N 1
ATOM 4383 C CA . SER B 1 193 ? 8.766 0.891 -0.204 1 91.88 193 SER B CA 1
ATOM 4384 C C . SER B 1 193 ? 10.078 0.509 0.464 1 91.88 193 SER B C 1
ATOM 4386 O O . SER B 1 193 ? 10.312 0.841 1.628 1 91.88 193 SER B O 1
ATOM 4388 N N . ASP B 1 194 ? 10.961 -0.147 -0.264 1 95.75 194 ASP B N 1
ATOM 4389 C CA . ASP B 1 194 ? 12.273 -0.49 0.282 1 95.75 194 ASP B CA 1
ATOM 4390 C C . ASP B 1 194 ? 13.141 0.755 0.453 1 95.75 194 ASP B C 1
ATOM 4392 O O . ASP B 1 194 ? 14.211 0.692 1.055 1 95.75 194 ASP B O 1
ATOM 4396 N N . HIS B 1 195 ? 12.695 1.92 -0.029 1 96.12 195 HIS B N 1
ATOM 4397 C CA . HIS B 1 195 ? 13.383 3.189 0.163 1 96.12 195 HIS B CA 1
ATOM 4398 C C . HIS B 1 195 ? 12.539 4.16 0.977 1 96.12 195 HIS B C 1
ATOM 4400 O O . HIS B 1 195 ? 12.734 5.375 0.899 1 96.12 195 HIS B O 1
ATOM 4406 N N . GLN B 1 196 ? 11.57 3.596 1.653 1 95.06 196 GLN B N 1
ATOM 4407 C CA . GLN B 1 196 ? 10.695 4.367 2.531 1 95.06 196 GLN B CA 1
ATOM 4408 C C . GLN B 1 196 ? 10.758 3.85 3.967 1 95.06 196 GLN B C 1
ATOM 4410 O O . GLN B 1 196 ? 11.375 2.811 4.23 1 95.06 196 GLN B O 1
ATOM 4415 N N . ALA B 1 197 ? 10.133 4.664 4.855 1 95.62 197 ALA B N 1
ATOM 4416 C CA . ALA B 1 197 ? 10.172 4.289 6.27 1 95.62 197 ALA B CA 1
ATOM 4417 C C . ALA B 1 197 ? 9.422 2.986 6.52 1 95.62 197 ALA B C 1
ATOM 4419 O O . ALA B 1 197 ? 9.852 2.164 7.332 1 95.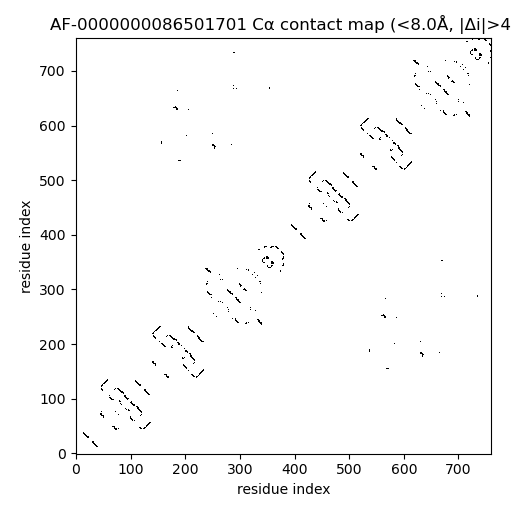62 197 ALA B O 1
ATOM 4420 N N . VAL B 1 198 ? 8.312 2.83 5.781 1 94.81 198 VAL B N 1
ATOM 4421 C CA . VAL B 1 198 ? 7.484 1.643 5.969 1 94.81 198 VAL B CA 1
ATOM 4422 C C . VAL B 1 198 ? 7.609 0.727 4.754 1 94.81 198 VAL B C 1
ATOM 4424 O O . VAL B 1 198 ? 7.293 1.127 3.633 1 94.81 198 VAL B O 1
ATOM 4427 N N . LEU B 1 199 ? 8.102 -0.471 5.008 1 95.94 199 LEU B N 1
ATOM 4428 C CA . LEU B 1 199 ? 8.227 -1.482 3.963 1 95.94 199 LEU B CA 1
ATOM 4429 C C . LEU B 1 199 ? 6.898 -2.193 3.73 1 95.94 199 LEU B C 1
ATOM 4431 O O . LEU B 1 199 ? 6.199 -2.541 4.684 1 95.94 199 LEU B O 1
ATOM 4435 N N . GLN B 1 200 ? 6.555 -2.406 2.484 1 92.06 200 GLN B N 1
ATOM 4436 C CA . GLN B 1 200 ? 5.324 -3.098 2.107 1 92.06 200 GLN B CA 1
ATOM 4437 C C . GLN B 1 200 ? 5.621 -4.312 1.231 1 92.06 200 GLN B C 1
ATOM 4439 O O . GLN B 1 200 ? 6.238 -4.184 0.171 1 92.06 200 GLN B O 1
ATOM 4444 N N . LEU B 1 201 ? 5.164 -5.449 1.689 1 93.5 201 LEU B N 1
ATOM 4445 C CA . LEU B 1 201 ? 5.41 -6.703 0.981 1 93.5 201 LEU B CA 1
ATOM 4446 C C . LEU B 1 201 ? 4.098 -7.383 0.604 1 93.5 201 LEU B C 1
ATOM 4448 O O . LEU B 1 201 ? 3.145 -7.379 1.388 1 93.5 201 LEU B O 1
ATOM 4452 N N . VAL B 1 202 ? 4.113 -7.953 -0.603 1 90.12 202 VAL B N 1
ATOM 4453 C CA . VAL B 1 202 ? 2.969 -8.742 -1.054 1 90.12 202 VAL B CA 1
ATOM 4454 C C . VAL B 1 202 ? 3.445 -10.102 -1.562 1 90.12 202 VAL B C 1
ATOM 4456 O O . VAL B 1 202 ? 4.645 -10.32 -1.729 1 90.12 202 VAL B O 1
ATOM 4459 N N . ASN B 1 203 ? 2.492 -11.039 -1.692 1 88.56 203 ASN B N 1
ATOM 4460 C CA . ASN B 1 203 ? 2.758 -12.352 -2.268 1 88.56 203 ASN B CA 1
ATOM 4461 C C . ASN B 1 203 ? 3.703 -13.164 -1.391 1 88.56 203 ASN B C 1
ATOM 4463 O O . ASN B 1 203 ? 4.672 -13.742 -1.884 1 88.56 203 ASN B O 1
ATOM 4467 N N . LEU B 1 204 ? 3.42 -13.102 -0.152 1 91.5 204 LEU B N 1
ATOM 4468 C CA . LEU B 1 204 ? 4.234 -13.867 0.787 1 91.5 204 LEU B CA 1
ATOM 4469 C C . LEU B 1 204 ? 3.76 -15.32 0.861 1 91.5 204 LEU B C 1
ATOM 4471 O O . LEU B 1 204 ? 2.578 -15.602 0.646 1 91.5 204 LEU B O 1
ATOM 4475 N N . VAL B 1 205 ? 4.691 -16.188 1.093 1 91.38 205 VAL B N 1
ATOM 4476 C CA . VAL B 1 205 ? 4.41 -17.594 1.363 1 91.38 205 VAL B CA 1
ATOM 4477 C C . VAL B 1 205 ? 4.867 -17.953 2.775 1 91.38 205 VAL B C 1
ATOM 4479 O O . VAL B 1 205 ? 5.578 -17.172 3.42 1 91.38 205 VAL B O 1
ATOM 4482 N N . ALA B 1 206 ? 4.422 -19.078 3.238 1 91.31 206 ALA B N 1
ATOM 4483 C CA . ALA B 1 206 ? 4.812 -19.469 4.586 1 91.31 206 ALA B CA 1
ATOM 4484 C C . ALA B 1 206 ? 6.328 -19.609 4.707 1 91.31 206 ALA B C 1
ATOM 4486 O O . ALA B 1 206 ? 6.984 -20.109 3.793 1 91.31 206 ALA B O 1
ATOM 4487 N N . GLY B 1 207 ? 6.848 -19.031 5.832 1 95.12 207 GLY B N 1
ATOM 4488 C CA . GLY B 1 207 ? 8.281 -19.047 6.074 1 95.12 207 GLY B CA 1
ATOM 4489 C C . GLY B 1 207 ? 8.789 -17.797 6.758 1 95.12 207 GLY B C 1
ATOM 4490 O O . GLY B 1 207 ? 8.016 -17.078 7.406 1 95.12 207 GLY B O 1
ATOM 4491 N N . GLN B 1 208 ? 10.102 -17.641 6.629 1 96.88 208 GLN B N 1
ATOM 4492 C CA . GLN B 1 208 ? 10.719 -16.531 7.324 1 96.88 208 GLN B CA 1
ATOM 4493 C C . GLN B 1 208 ? 11.289 -15.516 6.336 1 96.88 208 GLN B C 1
ATOM 4495 O O . GLN B 1 208 ? 11.891 -15.891 5.328 1 96.88 208 GLN B O 1
ATOM 4500 N N . TYR B 1 209 ? 11.008 -14.305 6.656 1 97.81 209 TYR B N 1
ATOM 4501 C CA . TYR B 1 209 ? 11.555 -13.188 5.906 1 97.81 209 TYR B CA 1
ATOM 4502 C C . TYR B 1 209 ? 12.414 -12.297 6.805 1 97.81 209 TYR B C 1
ATOM 4504 O O . TYR B 1 209 ? 11.984 -11.914 7.895 1 97.81 209 TYR B O 1
ATOM 4512 N N . LEU B 1 210 ? 13.609 -12 6.352 1 98.06 210 LEU B N 1
ATOM 4513 C CA . LEU B 1 210 ? 14.562 -11.219 7.125 1 98.06 210 LEU B CA 1
ATOM 4514 C C . LEU B 1 210 ? 14.969 -9.953 6.367 1 98.06 210 LEU B C 1
ATOM 4516 O O . LEU B 1 210 ? 15.391 -10.031 5.211 1 98.06 210 LEU B O 1
ATOM 4520 N N . PHE B 1 211 ? 14.82 -8.859 7.035 1 98.06 211 PHE B N 1
ATOM 4521 C CA . PHE B 1 211 ? 15.18 -7.59 6.422 1 98.06 211 PHE B CA 1
ATOM 4522 C C . PHE B 1 211 ? 16.094 -6.785 7.344 1 98.06 211 PHE B C 1
ATOM 4524 O O . PHE B 1 211 ? 16 -6.895 8.57 1 98.06 211 PHE B O 1
ATOM 4531 N N . THR B 1 212 ? 16.953 -6.008 6.742 1 98.06 212 THR B N 1
ATOM 4532 C CA . THR B 1 212 ? 17.781 -5.035 7.441 1 98.06 212 THR B CA 1
ATOM 4533 C C . THR B 1 212 ? 17.422 -3.613 7.016 1 98.06 212 THR B C 1
ATOM 4535 O O . THR B 1 212 ? 17.391 -3.303 5.824 1 98.06 212 THR B O 1
ATOM 4538 N N . LEU B 1 213 ? 17.094 -2.842 7.965 1 97.94 213 LEU B N 1
ATOM 4539 C CA . LEU B 1 213 ? 16.812 -1.433 7.711 1 97.94 213 LEU B CA 1
ATOM 4540 C C . LEU B 1 213 ? 18.047 -0.58 7.992 1 97.94 213 LEU B C 1
ATOM 4542 O O . LEU B 1 213 ? 18.609 -0.636 9.086 1 97.94 213 LEU B O 1
ATOM 4546 N N . THR B 1 214 ? 18.484 0.171 7.035 1 98.25 214 THR B N 1
ATOM 4547 C CA . THR B 1 214 ? 19.547 1.151 7.191 1 98.25 214 THR B CA 1
ATOM 4548 C C . THR B 1 214 ? 19.016 2.568 7.016 1 98.25 214 THR B C 1
ATOM 4550 O O . THR B 1 214 ? 18.359 2.871 6.012 1 98.25 214 THR B O 1
ATOM 4553 N N . VAL B 1 215 ? 19.234 3.357 8 1 97.25 215 VAL B N 1
ATOM 4554 C CA . VAL B 1 215 ? 18.828 4.754 7.93 1 97.25 215 VAL B CA 1
ATOM 4555 C C . VAL B 1 215 ? 20.047 5.66 7.891 1 97.25 215 VAL B C 1
ATOM 4557 O O . VAL B 1 215 ? 21.047 5.379 8.555 1 97.25 215 VAL B O 1
ATOM 4560 N N . GLU B 1 216 ? 19.938 6.688 7.055 1 96.62 216 GLU B N 1
ATOM 4561 C CA . GLU B 1 216 ? 21.031 7.621 6.863 1 96.62 216 GLU B CA 1
ATOM 4562 C C . GLU B 1 216 ? 20.562 9.062 7.039 1 96.62 216 GLU B C 1
ATOM 4564 O O . GLU B 1 216 ? 19.453 9.422 6.637 1 96.62 216 GLU B O 1
ATOM 4569 N N . ASP B 1 217 ? 21.406 9.789 7.672 1 93.94 217 ASP B N 1
ATOM 4570 C CA . ASP B 1 217 ? 21.109 11.211 7.809 1 93.94 217 ASP B CA 1
ATOM 4571 C C . ASP B 1 217 ? 21.75 12.023 6.688 1 93.94 217 ASP B C 1
ATOM 4573 O O . ASP B 1 217 ? 22.312 11.461 5.75 1 93.94 217 ASP B O 1
ATOM 4577 N N . ALA B 1 218 ? 21.609 13.281 6.719 1 90.25 218 ALA B N 1
ATOM 4578 C CA . ALA B 1 218 ? 22.047 14.156 5.633 1 90.25 218 ALA B CA 1
ATOM 4579 C C . ALA B 1 218 ? 23.562 14.188 5.52 1 90.25 218 ALA B C 1
ATOM 4581 O O . ALA B 1 218 ? 24.109 14.461 4.445 1 90.25 218 ALA B O 1
ATOM 4582 N N . GLU B 1 219 ? 24.25 13.883 6.594 1 90.31 219 GLU B N 1
ATOM 4583 C CA . GLU B 1 219 ? 25.719 13.938 6.586 1 90.31 219 GLU B CA 1
ATOM 4584 C C . GLU B 1 219 ? 26.312 12.578 6.246 1 90.31 219 GLU B C 1
ATOM 4586 O O . GLU B 1 219 ? 27.547 12.414 6.25 1 90.31 219 GLU B O 1
ATOM 4591 N N . GLY B 1 220 ? 25.5 11.539 6.094 1 92.5 220 GLY B N 1
ATOM 4592 C CA . GLY B 1 220 ? 25.969 10.242 5.621 1 92.5 220 GLY B CA 1
ATOM 4593 C C . GLY B 1 220 ? 26.172 9.234 6.738 1 92.5 220 GLY B C 1
ATOM 4594 O O . GLY B 1 220 ? 26.594 8.109 6.492 1 92.5 220 GLY B O 1
ATOM 4595 N N . LEU B 1 221 ? 25.953 9.719 8 1 93.5 221 LEU B N 1
ATOM 4596 C CA . LEU B 1 221 ? 26.031 8.766 9.102 1 93.5 221 LEU B CA 1
ATOM 4597 C C . LEU B 1 221 ? 24.844 7.801 9.062 1 93.5 221 LEU B C 1
ATOM 4599 O O . LEU B 1 221 ? 23.719 8.203 8.742 1 93.5 221 LEU B O 1
ATOM 4603 N N . SER B 1 222 ? 25.125 6.473 9.312 1 96.25 222 SER B N 1
ATOM 4604 C CA . SER B 1 222 ? 24.078 5.473 9.172 1 96.25 222 SER B CA 1
ATOM 4605 C C . SER B 1 222 ? 24.156 4.426 10.281 1 96.25 222 SER B C 1
ATOM 4607 O O . SER B 1 222 ? 25.188 4.262 10.914 1 96.25 222 SER B O 1
ATOM 4609 N N . THR B 1 223 ? 23.047 3.898 10.68 1 96.94 223 THR B N 1
ATOM 4610 C CA . THR B 1 223 ? 22.906 2.725 11.531 1 96.94 223 THR B CA 1
ATOM 4611 C C . THR B 1 223 ? 21.922 1.729 10.938 1 96.94 223 THR B C 1
ATOM 4613 O O . THR B 1 223 ? 21.203 2.055 9.992 1 96.94 223 THR B O 1
ATOM 4616 N N . SER B 1 224 ? 22 0.499 11.391 1 97.38 224 SER B N 1
ATOM 4617 C CA . SER B 1 224 ? 21.109 -0.528 10.859 1 97.38 224 SER B CA 1
ATOM 4618 C C . SER B 1 224 ? 20.422 -1.298 11.977 1 97.38 224 SER B C 1
ATOM 4620 O O . SER B 1 224 ? 20.891 -1.303 13.117 1 97.38 224 SER B O 1
ATOM 4622 N N . ASP B 1 225 ? 19.297 -1.765 11.703 1 97.31 225 ASP B N 1
ATOM 4623 C CA . ASP B 1 225 ? 18.516 -2.656 12.555 1 97.31 225 ASP B CA 1
ATOM 4624 C C . ASP B 1 225 ? 17.828 -3.75 11.727 1 97.31 225 ASP B C 1
ATOM 4626 O O . ASP B 1 225 ? 17.688 -3.611 10.508 1 97.31 225 ASP B O 1
ATOM 4630 N N . THR B 1 226 ? 17.547 -4.844 12.383 1 97.12 226 THR B N 1
ATOM 4631 C CA . THR B 1 226 ? 16.984 -5.965 11.641 1 97.12 226 THR B CA 1
ATOM 4632 C C . THR B 1 226 ? 15.547 -6.238 12.094 1 97.12 226 THR B C 1
ATOM 4634 O O . THR B 1 226 ? 15.172 -5.895 13.211 1 97.12 226 THR B O 1
ATOM 4637 N N . ALA B 1 227 ? 14.789 -6.699 11.18 1 97.25 227 ALA B N 1
ATOM 4638 C CA . ALA B 1 227 ? 13.414 -7.125 11.438 1 97.25 227 ALA B CA 1
ATOM 4639 C C . ALA B 1 227 ? 13.117 -8.461 10.75 1 97.25 227 ALA B C 1
ATOM 4641 O O . ALA B 1 227 ? 13.68 -8.766 9.703 1 97.25 227 ALA B O 1
ATOM 4642 N N . THR B 1 228 ? 12.234 -9.234 11.391 1 97.44 228 THR B N 1
ATOM 4643 C CA . THR B 1 228 ? 11.859 -10.531 10.852 1 97.44 228 THR B CA 1
ATOM 4644 C C . THR B 1 228 ? 10.352 -10.648 10.711 1 97.44 228 THR B C 1
ATOM 4646 O O . THR B 1 228 ? 9.602 -10.133 11.539 1 97.44 228 THR B O 1
ATOM 4649 N N . ILE B 1 229 ? 9.938 -11.25 9.602 1 96.81 229 ILE B N 1
ATOM 4650 C CA . ILE B 1 229 ? 8.539 -11.617 9.398 1 96.81 229 ILE B CA 1
ATOM 4651 C C . ILE B 1 229 ? 8.406 -13.141 9.367 1 96.81 229 ILE B C 1
ATOM 4653 O O . ILE B 1 229 ? 9.047 -13.805 8.562 1 96.81 229 ILE B O 1
ATOM 4657 N N . THR B 1 230 ? 7.664 -13.602 10.305 1 97.06 230 THR B N 1
ATOM 4658 C CA . THR B 1 230 ? 7.34 -15.023 10.289 1 97.06 230 THR B CA 1
ATOM 4659 C C . THR B 1 230 ? 5.926 -15.242 9.75 1 97.06 230 THR B C 1
ATOM 4661 O O . THR B 1 230 ? 4.953 -14.766 10.336 1 97.06 230 THR B O 1
ATOM 4664 N N . VAL B 1 231 ? 5.867 -15.938 8.633 1 95.06 231 VAL B N 1
ATOM 4665 C CA . VAL B 1 231 ? 4.578 -16.219 8.016 1 95.06 231 VAL B CA 1
ATOM 4666 C C . VAL B 1 231 ? 4.184 -17.672 8.281 1 95.06 231 VAL B C 1
ATOM 4668 O O . VAL B 1 231 ? 4.855 -18.594 7.824 1 95.06 231 VAL B O 1
ATOM 4671 N N . ASN B 1 232 ? 3.066 -17.766 9 1 93.19 232 ASN B N 1
ATOM 4672 C CA . ASN B 1 232 ? 2.561 -19.109 9.305 1 93.19 232 ASN B CA 1
ATOM 4673 C C . ASN B 1 232 ? 1.378 -19.469 8.414 1 93.19 232 ASN B C 1
ATOM 4675 O O . ASN B 1 232 ? 0.687 -18.594 7.898 1 93.19 232 ASN B O 1
ATOM 4679 N N . ARG B 1 233 ? 1.223 -20.734 8.258 1 87.38 233 ARG B N 1
ATOM 4680 C CA . ARG B 1 233 ? 0.049 -21.203 7.527 1 87.38 233 ARG B CA 1
ATOM 4681 C C . ARG B 1 233 ? -1.204 -21.125 8.391 1 87.38 233 ARG B C 1
ATOM 4683 O O . ARG B 1 233 ? -1.146 -21.359 9.602 1 87.38 233 ARG B O 1
ATOM 4690 N N . ASN B 1 234 ? -2.223 -20.703 7.734 1 84 234 ASN B N 1
ATOM 4691 C CA . ASN B 1 234 ? -3.504 -20.734 8.43 1 84 234 ASN B CA 1
ATOM 4692 C C . ASN B 1 234 ? -3.906 -22.172 8.805 1 84 234 ASN B C 1
ATOM 4694 O O . ASN B 1 234 ? -3.969 -23.047 7.941 1 84 234 ASN B O 1
ATOM 4698 N N . PRO B 1 235 ? -4.152 -22.328 10.047 1 81.38 235 PRO B N 1
ATOM 4699 C CA . PRO B 1 235 ? -4.559 -23.672 10.445 1 81.38 235 PRO B CA 1
ATOM 4700 C C . PRO B 1 235 ? -5.836 -24.141 9.75 1 81.38 235 PRO B C 1
ATOM 4702 O O . PRO B 1 235 ? -6.051 -25.344 9.57 1 81.38 235 PRO B O 1
ATOM 4705 N N . ASN B 1 236 ? -6.625 -23.172 9.305 1 84.44 236 ASN B N 1
ATOM 4706 C CA . ASN B 1 236 ? -7.879 -23.5 8.641 1 84.44 236 ASN B CA 1
ATOM 4707 C C . ASN B 1 236 ? -7.652 -23.875 7.176 1 84.44 236 ASN B C 1
ATOM 4709 O O . ASN B 1 236 ? -8.594 -24.234 6.469 1 84.44 236 ASN B O 1
ATOM 4713 N N . GLU B 1 237 ? -6.41 -23.875 6.777 1 87.62 237 GLU B N 1
ATOM 4714 C CA . GLU B 1 237 ? -6.113 -24.188 5.387 1 87.62 237 GLU B CA 1
ATOM 4715 C C . GLU B 1 237 ? -6.523 -25.625 5.055 1 87.62 237 GLU B C 1
ATOM 4717 O O . GLU B 1 237 ? -6.734 -25.969 3.889 1 87.62 237 GLU B O 1
ATOM 4722 N N . LYS B 1 238 ? -6.613 -26.391 6.078 1 87.56 238 LYS B N 1
ATOM 4723 C CA . LYS B 1 238 ? -7.027 -27.781 5.879 1 87.56 238 LYS B CA 1
ATOM 4724 C C . LYS B 1 238 ? -8.461 -27.859 5.359 1 87.56 238 LYS B C 1
ATOM 4726 O O . LYS B 1 238 ? -8.852 -28.844 4.75 1 87.56 238 LYS B O 1
ATOM 4731 N N . ASP B 1 239 ? -9.164 -26.781 5.629 1 92.38 239 ASP B N 1
ATOM 4732 C CA . ASP B 1 239 ? -10.57 -26.766 5.234 1 92.38 239 ASP B CA 1
ATOM 4733 C C . ASP B 1 239 ? -10.766 -25.984 3.93 1 92.38 239 ASP B C 1
ATOM 4735 O O . ASP B 1 239 ? -11.891 -25.828 3.457 1 92.38 239 ASP B O 1
ATOM 4739 N N . PHE B 1 240 ? -9.672 -25.594 3.334 1 92.56 240 PHE B N 1
ATOM 4740 C CA . PHE B 1 240 ? -9.766 -24.875 2.068 1 92.56 240 PHE B CA 1
ATOM 4741 C C . PHE B 1 240 ? -9.914 -25.844 0.903 1 92.56 240 PHE B C 1
ATOM 4743 O O . PHE B 1 240 ? -9.273 -26.891 0.884 1 92.56 240 PHE B O 1
ATOM 4750 N N . LEU B 1 241 ? -10.766 -25.422 0.02 1 93.94 241 LEU B N 1
ATOM 4751 C CA . LEU B 1 241 ? -10.93 -26.188 -1.215 1 93.94 241 LEU B CA 1
ATOM 4752 C C . LEU B 1 241 ? -10.25 -25.484 -2.383 1 93.94 241 LEU B C 1
ATOM 4754 O O . LEU B 1 241 ? -10.188 -24.25 -2.414 1 93.94 241 LEU B O 1
ATOM 4758 N N . GLU B 1 242 ? -9.711 -26.266 -3.252 1 92.44 242 GLU B N 1
ATOM 4759 C CA . GLU B 1 242 ? -9.094 -25.766 -4.477 1 92.44 242 GLU B CA 1
ATOM 4760 C C . GLU B 1 242 ? -9.789 -26.312 -5.715 1 92.44 242 GLU B C 1
ATOM 4762 O O . GLU B 1 242 ? -9.867 -27.531 -5.887 1 92.44 242 GLU B O 1
ATOM 4767 N N . MET B 1 243 ? -10.289 -25.422 -6.488 1 93.5 243 MET B N 1
ATOM 4768 C CA . MET B 1 243 ? -10.953 -25.797 -7.727 1 93.5 243 MET B CA 1
ATOM 4769 C C . MET B 1 243 ? -10.211 -25.25 -8.938 1 93.5 243 MET B C 1
ATOM 4771 O O . MET B 1 243 ? -9.969 -24.047 -9.031 1 93.5 243 MET B O 1
ATOM 4775 N N . ILE B 1 244 ? -9.797 -26.141 -9.82 1 91.62 244 ILE B N 1
ATOM 4776 C CA . ILE B 1 244 ? -9.148 -25.734 -11.062 1 91.62 244 ILE B CA 1
ATOM 4777 C C . ILE B 1 244 ? -10.133 -25.875 -12.227 1 91.62 244 ILE B C 1
ATOM 4779 O O . ILE B 1 244 ? -10.672 -26.969 -12.469 1 91.62 244 ILE B O 1
ATOM 4783 N N . LEU B 1 245 ? -10.391 -24.766 -12.867 1 94.19 245 LEU B N 1
ATOM 4784 C CA . LEU B 1 245 ? -11.344 -24.719 -13.969 1 94.19 245 LEU B CA 1
ATOM 4785 C C . LEU B 1 245 ? -10.633 -24.484 -15.297 1 94.19 245 LEU B C 1
ATOM 4787 O O . LEU B 1 245 ? -9.641 -23.766 -15.359 1 94.19 245 LEU B O 1
ATOM 4791 N N . ASP B 1 246 ? -11.164 -25.156 -16.266 1 91.19 246 ASP B N 1
ATOM 4792 C CA . ASP B 1 246 ? -10.68 -24.875 -17.625 1 91.19 246 ASP B CA 1
ATOM 4793 C C . ASP B 1 246 ? -11.195 -23.531 -18.125 1 91.19 246 ASP B C 1
ATOM 4795 O O . ASP B 1 246 ? -12.102 -23.484 -18.953 1 91.19 246 ASP B O 1
ATOM 4799 N N . ALA B 1 247 ? -10.664 -22.531 -17.609 1 92.88 247 ALA B N 1
ATOM 4800 C CA . ALA B 1 247 ? -11.016 -21.156 -17.938 1 92.88 247 ALA B CA 1
ATOM 4801 C C . ALA B 1 247 ? -9.789 -20.25 -17.875 1 92.88 247 ALA B C 1
ATOM 4803 O O . ALA B 1 247 ? -8.82 -20.547 -17.172 1 92.88 247 ALA B O 1
ATOM 4804 N N . ASP B 1 248 ? -9.883 -19.219 -18.703 1 91 248 ASP B N 1
ATOM 4805 C CA . ASP B 1 248 ? -8.828 -18.203 -18.719 1 91 248 ASP B CA 1
ATOM 4806 C C . ASP B 1 248 ? -9.094 -17.109 -17.703 1 91 248 ASP B C 1
ATOM 4808 O O . ASP B 1 248 ? -10.148 -16.469 -17.734 1 91 248 ASP B O 1
ATOM 4812 N N . ILE B 1 249 ? -8.117 -16.922 -16.891 1 92.88 249 ILE B N 1
ATOM 4813 C CA . ILE B 1 249 ? -8.273 -15.938 -15.82 1 92.88 249 ILE B CA 1
ATOM 4814 C C . ILE B 1 249 ? -8.516 -14.555 -16.438 1 92.88 249 ILE B C 1
ATOM 4816 O O . ILE B 1 249 ? -9.156 -13.703 -15.812 1 92.88 249 ILE B O 1
ATOM 4820 N N . GLU B 1 250 ? -8.062 -14.258 -17.672 1 92.06 250 GLU B N 1
ATOM 4821 C CA . GLU B 1 250 ? -8.172 -12.953 -18.312 1 92.06 250 GLU B CA 1
ATOM 4822 C C . GLU B 1 250 ? -9.578 -12.719 -18.859 1 92.06 250 GLU B C 1
ATOM 4824 O O . GLU B 1 250 ? -9.891 -11.633 -19.344 1 92.06 250 GLU B O 1
ATOM 4829 N N . HIS B 1 251 ? -10.461 -13.703 -18.672 1 93.5 251 HIS B N 1
ATOM 4830 C CA . HIS B 1 251 ? -11.844 -13.555 -19.109 1 93.5 251 HIS B CA 1
ATOM 4831 C C . HIS B 1 251 ? -12.812 -13.898 -17.984 1 93.5 251 HIS B C 1
ATOM 4833 O O . HIS B 1 251 ? -14.023 -14.016 -18.219 1 93.5 251 HIS B O 1
ATOM 4839 N N . PHE B 1 252 ? -12.305 -14.156 -16.906 1 96.38 252 PHE B N 1
ATOM 4840 C CA . PHE B 1 252 ? -13.125 -14.469 -15.742 1 96.38 252 PHE B CA 1
ATOM 4841 C C . PHE B 1 252 ? -13.5 -13.195 -14.992 1 96.38 252 PHE B C 1
ATOM 4843 O O . PHE B 1 252 ? -12.695 -12.664 -14.227 1 96.38 252 PHE B O 1
ATOM 4850 N N . THR B 1 253 ? -14.703 -12.789 -15.109 1 97.44 253 THR B N 1
ATOM 4851 C CA . THR B 1 253 ? -15.148 -11.508 -14.57 1 97.44 253 THR B CA 1
ATOM 4852 C C . THR B 1 253 ? -15.75 -11.68 -13.18 1 97.44 253 THR B C 1
ATOM 4854 O O . THR B 1 253 ? -15.898 -12.805 -12.695 1 97.44 253 THR B O 1
ATOM 4857 N N . MET B 1 254 ? -16.062 -10.57 -12.609 1 97.5 254 MET B N 1
ATOM 4858 C CA . MET B 1 254 ? -16.734 -10.57 -11.312 1 97.5 254 MET B CA 1
ATOM 4859 C C . MET B 1 254 ? -18.094 -11.234 -11.406 1 97.5 254 MET B C 1
ATOM 4861 O O . MET B 1 254 ? -18.531 -11.914 -10.469 1 97.5 254 MET B O 1
ATOM 4865 N N . ALA B 1 255 ? -18.719 -10.984 -12.469 1 97.31 255 ALA B N 1
ATOM 4866 C CA . ALA B 1 255 ? -20 -11.633 -12.688 1 97.31 255 ALA B CA 1
ATOM 4867 C C . ALA B 1 255 ? -19.859 -13.156 -12.68 1 97.31 255 ALA B C 1
ATOM 4869 O O . ALA B 1 255 ? -20.672 -13.867 -12.094 1 97.31 255 ALA B O 1
ATOM 4870 N N . ASN B 1 256 ? -18.797 -13.641 -13.359 1 97.25 256 ASN B N 1
ATOM 4871 C CA . ASN B 1 256 ? -18.516 -15.078 -13.359 1 97.25 256 ASN B CA 1
ATOM 4872 C C . ASN B 1 256 ? -18.234 -15.594 -11.953 1 97.25 256 ASN B C 1
ATOM 4874 O O . ASN B 1 256 ? -18.75 -16.656 -11.57 1 97.25 256 ASN B O 1
ATOM 4878 N N . ARG B 1 257 ? -17.469 -14.859 -11.242 1 97.31 257 ARG B N 1
ATOM 4879 C CA . ARG B 1 257 ? -17.141 -15.227 -9.875 1 97.31 257 ARG B CA 1
ATOM 4880 C C . ARG B 1 257 ? -18.391 -15.336 -9.016 1 97.31 257 ARG B C 1
ATOM 4882 O O . ARG B 1 257 ? -18.562 -16.312 -8.273 1 97.31 257 ARG B O 1
ATOM 4889 N N . GLU B 1 258 ? -19.266 -14.336 -9.102 1 96.94 258 GLU B N 1
ATOM 4890 C CA . GLU B 1 258 ? -20.484 -14.328 -8.305 1 96.94 258 GLU B CA 1
ATOM 4891 C C . GLU B 1 258 ? -21.391 -15.492 -8.68 1 96.94 258 GLU B C 1
ATOM 4893 O O . GLU B 1 258 ? -21.984 -16.125 -7.809 1 96.94 258 GLU B O 1
ATOM 4898 N N . SER B 1 259 ? -21.469 -15.734 -9.977 1 97.06 259 SER B N 1
ATOM 4899 C CA . SER B 1 259 ? -22.266 -16.875 -10.43 1 97.06 259 SER B CA 1
ATOM 4900 C C . SER B 1 259 ? -21.719 -18.188 -9.891 1 97.06 259 SER B C 1
ATOM 4902 O O . SER B 1 259 ? -22.484 -19.062 -9.492 1 97.06 259 SER B O 1
ATOM 4904 N N . LEU B 1 260 ? -20.422 -18.297 -9.922 1 96.75 260 LEU B N 1
ATOM 4905 C CA . LEU B 1 260 ? -19.781 -19.5 -9.414 1 96.75 260 LEU B CA 1
ATOM 4906 C C . LEU B 1 260 ? -20.047 -19.672 -7.922 1 96.75 260 LEU B C 1
ATOM 4908 O O . LEU B 1 260 ? -20.406 -20.766 -7.469 1 96.75 260 LEU B O 1
ATOM 4912 N N . VAL B 1 261 ? -19.953 -18.594 -7.176 1 96.75 261 VAL B N 1
ATOM 4913 C CA . VAL B 1 261 ? -20.172 -18.625 -5.734 1 96.75 261 VAL B CA 1
ATOM 4914 C C . VAL B 1 261 ? -21.625 -19.016 -5.445 1 96.75 261 VAL B C 1
ATOM 4916 O O . VAL B 1 261 ? -21.875 -19.859 -4.574 1 96.75 261 VAL B O 1
ATOM 4919 N N . ASP B 1 262 ? -22.516 -18.469 -6.184 1 95.12 262 ASP B N 1
ATOM 4920 C CA . ASP B 1 262 ? -23.922 -18.781 -6.004 1 95.12 262 ASP B CA 1
ATOM 4921 C C . ASP B 1 262 ? -24.188 -20.266 -6.254 1 95.12 262 ASP B C 1
ATOM 4923 O O . ASP B 1 262 ? -24.938 -20.906 -5.516 1 95.12 262 ASP B O 1
ATOM 4927 N N . GLN B 1 263 ? -23.578 -20.766 -7.316 1 94.62 263 GLN B N 1
ATOM 4928 C CA . GLN B 1 263 ? -23.75 -22.188 -7.641 1 94.62 263 GLN B CA 1
ATOM 4929 C C . GLN B 1 263 ? -23.172 -23.078 -6.547 1 94.62 263 GLN B C 1
ATOM 4931 O O . GLN B 1 263 ? -23.766 -24.094 -6.18 1 94.62 263 GLN B O 1
ATOM 4936 N N . LEU B 1 264 ? -22.031 -22.688 -6.031 1 95 264 LEU B N 1
ATOM 4937 C CA . LEU B 1 264 ? -21.391 -23.438 -4.957 1 95 264 LEU B CA 1
ATOM 4938 C C . LEU B 1 264 ? -22.266 -23.438 -3.703 1 95 264 LEU B C 1
ATOM 4940 O O . LEU B 1 264 ? -22.422 -24.469 -3.045 1 95 264 LEU B O 1
ATOM 4944 N N . VAL B 1 265 ? -22.781 -22.297 -3.4 1 94 265 VAL B N 1
ATOM 4945 C CA . VAL B 1 265 ? -23.656 -22.172 -2.236 1 94 265 VAL B CA 1
ATOM 4946 C C . VAL B 1 265 ? -24.859 -23.094 -2.396 1 94 265 VAL B C 1
ATOM 4948 O O . VAL B 1 265 ? -25.234 -23.797 -1.46 1 94 265 VAL B O 1
ATOM 4951 N N . LEU B 1 266 ? -25.453 -23.156 -3.576 1 91.31 266 LEU B N 1
ATOM 4952 C CA . LEU B 1 266 ? -26.609 -23.984 -3.848 1 91.31 266 LEU B CA 1
ATOM 4953 C C . LEU B 1 266 ? -26.281 -25.469 -3.674 1 91.31 266 LEU B C 1
ATOM 4955 O O . LEU B 1 266 ? -27.078 -26.234 -3.158 1 91.31 266 LEU B O 1
ATOM 4959 N N . MET B 1 267 ? -25.109 -25.828 -4.059 1 91.62 267 MET B N 1
ATOM 4960 C CA . MET B 1 267 ? -24.688 -27.219 -3.977 1 91.62 267 MET B CA 1
ATOM 4961 C C . MET B 1 267 ? -24.375 -27.609 -2.535 1 91.62 267 MET B C 1
ATOM 4963 O O . MET B 1 267 ? -24.578 -28.766 -2.145 1 91.62 267 MET B O 1
ATOM 4967 N N . LEU B 1 268 ? -24 -26.688 -1.752 1 91.75 268 LEU B N 1
ATOM 4968 C CA . LEU B 1 268 ? -23.484 -27.016 -0.426 1 91.75 268 LEU B CA 1
ATOM 4969 C C . LEU B 1 268 ? -24.547 -26.781 0.642 1 91.75 268 LEU B C 1
ATOM 4971 O O . LEU B 1 268 ? -24.406 -27.25 1.773 1 91.75 268 LEU B O 1
ATOM 4975 N N . GLN B 1 269 ? -25.5 -26.094 0.273 1 83.31 269 GLN B N 1
ATOM 4976 C CA . GLN B 1 269 ? -26.531 -25.797 1.261 1 83.31 269 GLN B CA 1
ATOM 4977 C C . GLN B 1 269 ? -27.312 -27.047 1.63 1 83.31 269 GLN B C 1
ATOM 4979 O O . GLN B 1 269 ? -27.562 -27.906 0.779 1 83.31 269 GLN B O 1
ATOM 4984 N N . ARG B 1 270 ? -27.516 -27.391 2.984 1 67.25 270 ARG B N 1
ATOM 4985 C CA . ARG B 1 270 ? -28.172 -28.562 3.562 1 67.25 270 ARG B CA 1
ATOM 4986 C C . ARG B 1 270 ? -29.672 -28.547 3.24 1 67.25 270 ARG B C 1
ATOM 4988 O O . ARG B 1 270 ? -30.266 -29.609 3.023 1 67.25 270 ARG B O 1
ATOM 4995 N N . SER B 1 271 ? -30.234 -27.422 3.375 1 64.75 271 SER B N 1
ATOM 4996 C CA . SER B 1 271 ? -31.656 -27.266 3.053 1 64.75 271 SER B CA 1
ATOM 4997 C C . SER B 1 271 ? -31.906 -25.969 2.305 1 64.75 271 SER B C 1
ATOM 4999 O O . SER B 1 271 ? -31.078 -25.047 2.338 1 64.75 271 SER B O 1
ATOM 5001 N N . SER B 1 272 ? -32.844 -26.078 1.416 1 59.38 272 SER B N 1
ATOM 5002 C CA . SER B 1 272 ? -33.219 -24.891 0.641 1 59.38 272 SER B CA 1
ATOM 5003 C C . SER B 1 272 ? -33.438 -23.688 1.545 1 59.38 272 SER B C 1
ATOM 5005 O O . SER B 1 272 ? -33.312 -22.547 1.106 1 59.38 272 SER B O 1
ATOM 5007 N N . GLU B 1 273 ? -33.688 -24.031 2.758 1 56.84 273 GLU B N 1
ATOM 5008 C CA . GLU B 1 273 ? -33.969 -22.969 3.709 1 56.84 273 GLU B CA 1
ATOM 5009 C C . GLU B 1 273 ? -32.719 -22.5 4.43 1 56.84 273 GLU B C 1
ATOM 5011 O O . GLU B 1 273 ? -32.75 -21.484 5.137 1 56.84 273 GLU B O 1
ATOM 5016 N N . ASP B 1 274 ? -31.688 -23.297 4.23 1 62.16 274 ASP B N 1
ATOM 5017 C CA . ASP B 1 274 ? -30.469 -22.938 4.941 1 62.16 274 ASP B CA 1
ATOM 5018 C C . ASP B 1 274 ? -29.766 -21.75 4.277 1 62.16 274 ASP B C 1
ATOM 5020 O O . ASP B 1 274 ? -29.188 -21.891 3.201 1 62.16 274 ASP B O 1
ATOM 5024 N N . ARG B 1 275 ? -30.141 -20.594 4.695 1 64.19 275 ARG B N 1
ATOM 5025 C CA . ARG B 1 275 ? -29.594 -19.344 4.172 1 64.19 275 ARG B CA 1
ATOM 5026 C C . ARG B 1 275 ? -28.312 -18.953 4.898 1 64.19 275 ARG B C 1
ATOM 5028 O O . ARG B 1 275 ? -27.859 -17.812 4.785 1 64.19 275 ARG B O 1
ATOM 5035 N N . HIS B 1 276 ? -27.672 -20.016 5.336 1 82.5 276 HIS B N 1
ATOM 5036 C CA . HIS B 1 276 ? -26.609 -19.625 6.242 1 82.5 276 HIS B CA 1
ATOM 5037 C C . HIS B 1 276 ? -25.234 -20.047 5.695 1 82.5 276 HIS B C 1
ATOM 5039 O O . HIS B 1 276 ? -24.203 -19.75 6.301 1 82.5 276 HIS B O 1
ATOM 5045 N N . THR B 1 277 ? -25.328 -20.656 4.453 1 89.94 277 THR B N 1
ATOM 5046 C CA . THR B 1 277 ? -24.047 -21.094 3.902 1 89.94 277 THR B CA 1
ATOM 5047 C C . THR B 1 277 ? -23.406 -19.984 3.08 1 89.94 277 THR B C 1
ATOM 5049 O O . THR B 1 277 ? -24.062 -19.359 2.234 1 89.94 277 THR B O 1
ATOM 5052 N N . VAL B 1 278 ? -22.156 -19.703 3.391 1 92.44 278 VAL B N 1
ATOM 5053 C CA . VAL B 1 278 ? -21.406 -18.672 2.676 1 92.44 278 VAL B CA 1
ATOM 5054 C C . VAL B 1 278 ? -20.125 -19.281 2.111 1 92.44 278 VAL B C 1
ATOM 5056 O O . VAL B 1 278 ? -19.422 -20.031 2.801 1 92.44 278 VAL B O 1
ATOM 5059 N N . VAL B 1 279 ? -19.891 -19.016 0.845 1 94.81 279 VAL B N 1
ATOM 5060 C CA . VAL B 1 279 ? -18.625 -19.406 0.233 1 94.81 279 VAL B CA 1
ATOM 5061 C C . VAL B 1 279 ? -17.672 -18.203 0.208 1 94.81 279 VAL B C 1
ATOM 5063 O O . VAL B 1 279 ? -17.969 -17.188 -0.411 1 94.81 279 VAL B O 1
ATOM 5066 N N . ASP B 1 280 ? -16.609 -18.375 0.921 1 93.12 280 ASP B N 1
ATOM 5067 C CA . ASP B 1 280 ? -15.609 -17.312 1.003 1 93.12 280 ASP B CA 1
ATOM 5068 C C . ASP B 1 280 ? -14.422 -17.609 0.086 1 93.12 280 ASP B C 1
ATOM 5070 O O . ASP B 1 280 ? -13.586 -18.469 0.391 1 93.12 280 ASP B O 1
ATOM 5074 N N . VAL B 1 281 ? -14.32 -16.844 -0.998 1 93.62 281 VAL B N 1
ATOM 5075 C CA . VAL B 1 281 ? -13.227 -17.031 -1.946 1 93.62 281 VAL B CA 1
ATOM 5076 C C . VAL B 1 281 ? -11.953 -16.391 -1.406 1 93.62 281 VAL B C 1
ATOM 5078 O O . VAL B 1 281 ? -11.922 -15.195 -1.119 1 93.62 281 VAL B O 1
ATOM 5081 N N . GLN B 1 282 ? -10.938 -17.203 -1.332 1 88.19 282 GLN B N 1
ATOM 5082 C CA . GLN B 1 282 ? -9.672 -16.75 -0.752 1 88.19 282 GLN B CA 1
ATOM 5083 C C . GLN B 1 282 ? -8.734 -16.219 -1.829 1 88.19 282 GLN B C 1
ATOM 5085 O O . GLN B 1 282 ? -8 -15.258 -1.603 1 88.19 282 GLN B O 1
ATOM 5090 N N . SER B 1 283 ? -8.719 -16.922 -2.982 1 89.31 283 SER B N 1
ATOM 5091 C CA . SER B 1 283 ? -7.809 -16.484 -4.035 1 89.31 283 SER B CA 1
ATOM 5092 C C . SER B 1 283 ? -8.289 -16.953 -5.406 1 89.31 283 SER B C 1
ATOM 5094 O O . SER B 1 283 ? -8.992 -17.953 -5.516 1 89.31 283 SER B O 1
ATOM 5096 N N . ILE B 1 284 ? -7.988 -16.141 -6.355 1 92.25 284 ILE B N 1
ATOM 5097 C CA . ILE B 1 284 ? -8.188 -16.438 -7.77 1 92.25 284 ILE B CA 1
ATOM 5098 C C . ILE B 1 284 ? -6.875 -16.25 -8.531 1 92.25 284 ILE B C 1
ATOM 5100 O O . ILE B 1 284 ? -6.371 -15.125 -8.641 1 92.25 284 ILE B O 1
ATOM 5104 N N . THR B 1 285 ? -6.324 -17.375 -9.008 1 90.44 285 THR B N 1
ATOM 5105 C CA . THR B 1 285 ? -5.02 -17.312 -9.656 1 90.44 285 THR B CA 1
ATOM 5106 C C . THR B 1 285 ? -4.996 -18.203 -10.898 1 90.44 285 THR B C 1
ATOM 5108 O O . THR B 1 285 ? -5.977 -18.891 -11.195 1 90.44 285 THR B O 1
ATOM 5111 N N . GLU B 1 286 ? -3.896 -18.016 -11.562 1 88.38 286 GLU B N 1
ATOM 5112 C CA . GLU B 1 286 ? -3.686 -18.844 -12.734 1 88.38 286 GLU B CA 1
ATOM 5113 C C . GLU B 1 286 ? -2.684 -19.969 -12.445 1 88.38 286 GLU B C 1
ATOM 5115 O O . GLU B 1 286 ? -1.672 -19.734 -11.781 1 88.38 286 GLU B O 1
ATOM 5120 N N . ASP B 1 287 ? -3.072 -21.156 -12.828 1 84.31 287 ASP B N 1
ATOM 5121 C CA . ASP B 1 287 ? -2.096 -22.234 -12.82 1 84.31 287 ASP B CA 1
ATOM 5122 C C . ASP B 1 287 ? -1.021 -22.016 -13.883 1 84.31 287 ASP B C 1
ATOM 5124 O O . ASP B 1 287 ? -1.302 -22.094 -15.086 1 84.31 287 ASP B O 1
ATOM 5128 N N . VAL B 1 288 ? 0.193 -21.922 -13.508 1 77 288 VAL B N 1
ATOM 5129 C CA . VAL B 1 288 ? 1.266 -21.484 -14.391 1 77 288 VAL B CA 1
ATOM 5130 C C . VAL B 1 288 ? 1.535 -22.531 -15.461 1 77 288 VAL B C 1
ATOM 5132 O O . VAL B 1 288 ? 1.832 -22.203 -16.609 1 77 288 VAL B O 1
ATOM 5135 N N . SER B 1 289 ? 1.415 -23.781 -15.109 1 74.31 289 SER B N 1
ATOM 5136 C CA . SER B 1 289 ? 1.797 -24.844 -16.016 1 74.31 289 SER B CA 1
ATOM 5137 C C . SER B 1 289 ? 0.699 -25.125 -17.047 1 74.31 289 SER B C 1
ATOM 5139 O O . SER B 1 289 ? 0.985 -25.422 -18.203 1 74.31 289 SER B O 1
ATOM 5141 N N . THR B 1 290 ? -0.554 -24.906 -16.594 1 77.56 290 THR B N 1
ATOM 5142 C CA . THR B 1 290 ? -1.645 -25.312 -17.469 1 77.56 290 THR B CA 1
ATOM 5143 C C . THR B 1 290 ? -2.412 -24.094 -17.984 1 77.56 290 THR B C 1
ATOM 5145 O O . THR B 1 290 ? -3.137 -24.172 -18.969 1 77.56 290 THR B O 1
ATOM 5148 N N . GLY B 1 291 ? -2.262 -22.984 -17.281 1 81.88 291 GLY B N 1
ATOM 5149 C CA . GLY B 1 291 ? -3.006 -21.781 -17.641 1 81.88 291 GLY B CA 1
ATOM 5150 C C . GLY B 1 291 ? -4.445 -21.812 -17.156 1 81.88 291 GLY B C 1
ATOM 5151 O O . GLY B 1 291 ? -5.215 -20.891 -17.422 1 81.88 291 GLY B O 1
ATOM 5152 N N . HIS B 1 292 ? -4.797 -22.844 -16.438 1 89.31 292 HIS B N 1
ATOM 5153 C CA . HIS B 1 292 ? -6.156 -22.969 -15.938 1 89.31 292 HIS B CA 1
ATOM 5154 C C . HIS B 1 292 ? -6.398 -22.031 -14.766 1 89.31 292 HIS B C 1
ATOM 5156 O O . HIS B 1 292 ? -5.449 -21.547 -14.141 1 89.31 292 HIS B O 1
ATOM 5162 N N . LEU B 1 293 ? -7.688 -21.75 -14.562 1 93.75 293 LEU B N 1
ATOM 5163 C CA . LEU B 1 293 ? -8.102 -20.906 -13.453 1 93.75 293 LEU B CA 1
ATOM 5164 C C . LEU B 1 293 ? -8.141 -21.688 -12.148 1 93.75 293 LEU B C 1
ATOM 5166 O O . LEU B 1 293 ? -8.703 -22.781 -12.094 1 93.75 293 LEU B O 1
ATOM 5170 N N . CYS B 1 294 ? -7.457 -21.172 -11.188 1 93.06 294 CYS B N 1
ATOM 5171 C CA . CYS B 1 294 ? -7.434 -21.797 -9.875 1 93.06 294 CYS B CA 1
ATOM 5172 C C . CYS B 1 294 ? -8.148 -20.938 -8.836 1 93.06 294 CYS B C 1
ATOM 5174 O O . CYS B 1 294 ? -7.766 -19.797 -8.602 1 93.06 294 CYS B O 1
ATOM 5176 N N . ILE B 1 295 ? -9.156 -21.5 -8.203 1 95.44 295 ILE B N 1
ATOM 5177 C CA . ILE B 1 295 ? -9.922 -20.781 -7.188 1 95.44 295 ILE B CA 1
ATOM 5178 C C . ILE B 1 295 ? -9.812 -21.531 -5.855 1 95.44 295 ILE B C 1
ATOM 5180 O O . ILE B 1 295 ? -10.078 -22.734 -5.781 1 95.44 295 ILE B O 1
ATOM 5184 N N . THR B 1 296 ? -9.398 -20.812 -4.863 1 92.75 296 THR B N 1
ATOM 5185 C CA . THR B 1 296 ? -9.359 -21.344 -3.506 1 92.75 296 THR B CA 1
ATOM 5186 C C . THR B 1 296 ? -10.438 -20.703 -2.639 1 92.75 296 THR B C 1
ATOM 5188 O O . THR B 1 296 ? -10.602 -19.484 -2.656 1 92.75 296 THR B O 1
ATOM 5191 N N . PHE B 1 297 ? -11.18 -21.547 -1.955 1 95.19 297 PHE B N 1
ATOM 5192 C CA . PHE B 1 297 ? -12.273 -21 -1.163 1 95.19 297 PHE B CA 1
ATOM 5193 C C . PHE B 1 297 ? -12.547 -21.875 0.061 1 95.19 297 PHE B C 1
ATOM 5195 O O . PHE B 1 297 ? -12.023 -22.984 0.169 1 95.19 297 PHE B O 1
ATOM 5202 N N . GLN B 1 298 ? -13.234 -21.266 0.988 1 93.81 298 GLN B N 1
ATOM 5203 C CA . GLN B 1 298 ? -13.719 -21.984 2.158 1 93.81 298 GLN B CA 1
ATOM 5204 C C . GLN B 1 298 ? -15.227 -21.828 2.316 1 93.81 298 GLN B C 1
ATOM 5206 O O . GLN B 1 298 ? -15.82 -20.891 1.768 1 93.81 298 GLN B O 1
ATOM 5211 N N . VAL B 1 299 ? -15.812 -22.719 2.98 1 93.75 299 VAL B N 1
ATOM 5212 C CA . VAL B 1 299 ? -17.266 -22.719 3.188 1 93.75 299 VAL B CA 1
ATOM 5213 C C . VAL B 1 299 ? -17.578 -22.391 4.645 1 93.75 299 VAL B C 1
ATOM 5215 O O . VAL B 1 299 ? -17.047 -23.031 5.559 1 93.75 299 VAL B O 1
ATOM 5218 N N . LEU B 1 300 ? -18.375 -21.391 4.758 1 92 300 LEU B N 1
ATOM 5219 C CA . LEU B 1 300 ? -18.75 -20.938 6.094 1 92 300 LEU B CA 1
ATOM 5220 C C . LEU B 1 300 ? -20.234 -21.125 6.328 1 92 300 LEU B C 1
ATOM 5222 O O . LEU B 1 300 ? -21.031 -21.062 5.387 1 92 300 LEU B O 1
ATOM 5226 N N . HIS B 1 301 ? -20.531 -21.406 7.531 1 87.56 301 HIS B N 1
ATOM 5227 C CA . HIS B 1 301 ? -21.922 -21.453 7.969 1 87.56 301 HIS B CA 1
ATOM 5228 C C . HIS B 1 301 ? -22.234 -20.359 8.977 1 87.56 301 HIS B C 1
ATOM 5230 O O . HIS B 1 301 ? -21.594 -20.281 10.031 1 87.56 301 HIS B O 1
ATOM 5236 N N . GLN B 1 302 ? -23.078 -19.484 8.453 1 83.62 302 GLN B N 1
ATOM 5237 C CA . GLN B 1 302 ? -23.422 -18.359 9.32 1 83.62 302 GLN B CA 1
ATOM 5238 C C . GLN B 1 302 ? -24.688 -18.656 10.133 1 83.62 302 GLN B C 1
ATOM 5240 O O . GLN B 1 302 ? -25.766 -18.828 9.578 1 83.62 302 GLN B O 1
ATOM 5245 N N . GLY B 1 303 ? -24.5 -18.922 11.398 1 71.06 303 GLY B N 1
ATOM 5246 C CA . GLY B 1 303 ? -25.625 -19.094 12.297 1 71.06 303 GLY B CA 1
ATOM 5247 C C . GLY B 1 303 ? -25.953 -17.828 13.07 1 71.06 303 GLY B C 1
ATOM 5248 O O . GLY B 1 303 ? -25.578 -16.719 12.664 1 71.06 303 GLY B O 1
ATOM 5249 N N . LYS B 1 304 ? -26.859 -18.031 14.023 1 73.44 304 LYS B N 1
ATOM 5250 C CA . LYS B 1 304 ? -27.266 -16.922 14.891 1 73.44 304 LYS B CA 1
ATOM 5251 C C . LYS B 1 304 ? -26.078 -16.406 15.703 1 73.44 304 LYS B C 1
ATOM 5253 O O . LYS B 1 304 ? -25.75 -16.969 16.75 1 73.44 304 LYS B O 1
ATOM 5258 N N . GLY B 1 305 ? -25.25 -15.523 15.039 1 73.19 305 GLY B N 1
ATOM 5259 C CA . GLY B 1 305 ? -24.203 -14.773 15.703 1 73.19 305 GLY B CA 1
ATOM 5260 C C . GLY B 1 305 ? -22.828 -15.391 15.523 1 73.19 305 GLY B C 1
ATOM 5261 O O . GLY B 1 305 ? -21.812 -14.805 15.93 1 73.19 305 GLY B O 1
ATOM 5262 N N . THR B 1 306 ? -22.828 -16.656 15.156 1 83.38 306 THR B N 1
ATOM 5263 C CA . THR B 1 306 ? -21.5 -17.25 15.047 1 83.38 306 THR B CA 1
ATOM 5264 C C . THR B 1 306 ? -21.25 -17.766 13.633 1 83.38 306 THR B C 1
ATOM 5266 O O . THR B 1 306 ? -22.156 -18.297 12.992 1 83.38 306 THR B O 1
ATOM 5269 N N . THR B 1 307 ? -20.078 -17.5 13.148 1 87 307 THR B N 1
ATOM 5270 C CA . THR B 1 307 ? -19.656 -18.047 11.867 1 87 307 THR B CA 1
ATOM 5271 C C . THR B 1 307 ? -18.75 -19.25 12.062 1 87 307 THR B C 1
ATOM 5273 O O . THR B 1 307 ? -17.766 -19.188 12.797 1 87 307 THR B O 1
ATOM 5276 N N . THR B 1 308 ? -19.188 -20.438 11.602 1 87.12 308 THR B N 1
ATOM 5277 C CA . THR B 1 308 ? -18.391 -21.641 11.703 1 87.12 308 THR B CA 1
ATOM 5278 C C . THR B 1 308 ? -17.891 -22.078 10.32 1 87.12 308 THR B C 1
ATOM 5280 O O . THR B 1 308 ? -18.547 -21.812 9.312 1 87.12 308 THR B O 1
ATOM 5283 N N . VAL B 1 309 ? -16.75 -22.75 10.312 1 90.06 309 VAL B N 1
ATOM 5284 C CA . VAL B 1 309 ? -16.156 -23.234 9.078 1 90.06 309 VAL B CA 1
ATOM 5285 C C . VAL B 1 309 ? -16.578 -24.688 8.836 1 90.06 309 VAL B C 1
ATOM 5287 O O . VAL B 1 309 ? -16.531 -25.516 9.742 1 90.06 309 VAL B O 1
ATOM 5290 N N . MET B 1 310 ? -17.047 -24.969 7.645 1 90.81 310 MET B N 1
ATOM 5291 C CA . MET B 1 310 ? -17.375 -26.344 7.258 1 90.81 310 MET B CA 1
ATOM 5292 C C . MET B 1 310 ? -16.125 -27.172 7.051 1 90.81 310 MET B C 1
ATOM 5294 O O . MET B 1 310 ? -15.133 -26.688 6.496 1 90.81 310 MET B O 1
ATOM 5298 N N . ASN B 1 311 ? -16.219 -28.422 7.555 1 92.25 311 ASN B N 1
ATOM 5299 C CA . ASN B 1 311 ? -15.109 -29.344 7.34 1 92.25 311 ASN B CA 1
ATOM 5300 C C . ASN B 1 311 ? -14.812 -29.531 5.855 1 92.25 311 ASN B C 1
ATOM 5302 O O . ASN B 1 311 ? -15.711 -29.812 5.066 1 92.25 311 ASN B O 1
ATOM 5306 N N . GLY B 1 312 ? -13.539 -29.359 5.48 1 93.19 312 GLY B N 1
ATOM 5307 C CA . GLY B 1 312 ? -13.125 -29.406 4.086 1 93.19 312 GLY B CA 1
ATOM 5308 C C . GLY B 1 312 ? -13.43 -30.734 3.418 1 93.19 312 GLY B C 1
ATOM 5309 O O . GLY B 1 312 ? -13.836 -30.766 2.254 1 93.19 312 GLY B O 1
ATOM 5310 N N . ILE B 1 313 ? -13.242 -31.812 4.129 1 91.38 313 ILE B N 1
ATOM 5311 C CA . ILE B 1 313 ? -13.477 -33.156 3.57 1 91.38 313 ILE B CA 1
ATOM 5312 C C . ILE B 1 313 ? -14.961 -33.312 3.246 1 91.38 313 ILE B C 1
ATOM 5314 O O . ILE B 1 313 ? -15.312 -33.812 2.174 1 91.38 313 ILE B O 1
ATOM 5318 N N . GLN B 1 314 ? -15.719 -32.844 4.156 1 92 314 GLN B N 1
ATOM 5319 C CA . GLN B 1 314 ? -17.156 -32.938 3.951 1 92 314 GLN B CA 1
ATOM 5320 C C . GLN B 1 314 ? -17.594 -32.094 2.76 1 92 314 GLN B C 1
ATOM 5322 O O . GLN B 1 314 ? -18.406 -32.531 1.936 1 92 314 GLN B O 1
ATOM 5327 N N . ALA B 1 315 ? -17.125 -30.906 2.717 1 93.56 315 ALA B N 1
ATOM 5328 C CA . ALA B 1 315 ? -17.453 -30.016 1.606 1 93.56 315 ALA B CA 1
ATOM 5329 C C . ALA B 1 315 ? -17.031 -30.625 0.272 1 93.56 315 ALA B C 1
ATOM 5331 O O . ALA B 1 315 ? -17.781 -30.578 -0.705 1 93.56 315 ALA B O 1
ATOM 5332 N N . LEU B 1 316 ? -15.852 -31.156 0.256 1 93.06 316 LEU B N 1
ATOM 5333 C CA . LEU B 1 316 ? -15.312 -31.766 -0.958 1 93.06 316 LEU B CA 1
ATOM 5334 C C . LEU B 1 316 ? -16.188 -32.938 -1.417 1 93.06 316 LEU B C 1
ATOM 5336 O O . LEU B 1 316 ? -16.516 -33.031 -2.6 1 93.06 316 LEU B O 1
ATOM 5340 N N . GLN B 1 317 ? -16.547 -33.812 -0.512 1 90.12 317 GLN B N 1
ATOM 5341 C CA . GLN B 1 317 ? -17.375 -34.969 -0.837 1 90.12 317 GLN B CA 1
ATOM 5342 C C . GLN B 1 317 ? -18.75 -34.531 -1.358 1 90.12 317 GLN B C 1
ATOM 5344 O O . GLN B 1 317 ? -19.25 -35.094 -2.328 1 90.12 317 GLN B O 1
ATOM 5349 N N . THR B 1 318 ? -19.281 -33.531 -0.687 1 91.31 318 THR B N 1
ATOM 5350 C CA . THR B 1 318 ? -20.562 -33 -1.111 1 91.31 318 THR B CA 1
ATOM 5351 C C . THR B 1 318 ? -20.484 -32.438 -2.523 1 91.31 318 THR B C 1
ATOM 5353 O O . THR B 1 318 ? -21.344 -32.719 -3.367 1 91.31 318 THR B O 1
ATOM 5356 N N . LEU B 1 319 ? -19.516 -31.656 -2.812 1 93.31 319 LEU B N 1
ATOM 5357 C CA . LEU B 1 319 ? -19.344 -31.031 -4.125 1 93.31 319 LEU B CA 1
ATOM 5358 C C . LEU B 1 319 ? -19.125 -32.094 -5.199 1 93.31 319 LEU B C 1
ATOM 5360 O O . LEU B 1 319 ? -19.703 -32 -6.285 1 93.31 319 LEU B O 1
ATOM 5364 N N . LYS B 1 320 ? -18.281 -33.062 -4.898 1 89.5 320 LYS B N 1
ATOM 5365 C CA . LYS B 1 320 ? -18 -34.094 -5.867 1 89.5 320 LYS B CA 1
ATOM 5366 C C . LYS B 1 320 ? -19.25 -34.906 -6.211 1 89.5 320 LYS B C 1
ATOM 5368 O O . LYS B 1 320 ? -19.422 -35.344 -7.348 1 89.5 320 LYS B O 1
ATOM 5373 N N . SER B 1 321 ? -20.078 -35.062 -5.238 1 88.25 321 SER B N 1
ATOM 5374 C CA . SER B 1 321 ? -21.312 -35.812 -5.457 1 88.25 321 SER B CA 1
ATOM 5375 C C . SER B 1 321 ? -22.312 -35 -6.281 1 88.25 321 SER B C 1
ATOM 5377 O O . SER B 1 321 ? -23.156 -35.594 -6.977 1 88.25 321 SER B O 1
ATOM 5379 N N . LYS B 1 322 ? -22.203 -33.75 -6.207 1 89.44 322 LYS B N 1
ATOM 5380 C CA . LYS B 1 322 ? -23.219 -32.906 -6.836 1 89.44 322 LYS B CA 1
ATOM 5381 C C . LYS B 1 322 ? -22.75 -32.406 -8.211 1 89.44 322 LYS B C 1
ATOM 5383 O O . LYS B 1 322 ? -23.578 -32.031 -9.039 1 89.44 322 LYS B O 1
ATOM 5388 N N . VAL B 1 323 ? -21.453 -32.344 -8.367 1 86.19 323 VAL B N 1
ATOM 5389 C CA . VAL B 1 323 ? -20.938 -31.891 -9.656 1 86.19 323 VAL B CA 1
ATOM 5390 C C . VAL B 1 323 ? -21.312 -32.906 -10.742 1 86.19 323 VAL B C 1
ATOM 5392 O O . VAL B 1 323 ? -21.047 -34.094 -10.602 1 86.19 323 VAL B O 1
ATOM 5395 N N . ASN B 1 324 ? -22.016 -32.438 -11.727 1 75.75 324 ASN B N 1
ATOM 5396 C CA . ASN B 1 324 ? -22.469 -33.25 -12.852 1 75.75 324 ASN B CA 1
ATOM 5397 C C . ASN B 1 324 ? -21.484 -33.219 -14.016 1 75.75 324 ASN B C 1
ATOM 5399 O O . ASN B 1 324 ? -21.188 -32.125 -14.531 1 75.75 324 ASN B O 1
ATOM 5403 N N . TYR B 1 325 ? -21.062 -34.344 -14.461 1 74.12 325 TYR B N 1
ATOM 5404 C CA . TYR B 1 325 ? -20.25 -34.5 -15.672 1 74.12 325 TYR B CA 1
ATOM 5405 C C . TYR B 1 325 ? -19 -33.656 -15.617 1 74.12 325 TYR B C 1
ATOM 5407 O O . TYR B 1 325 ? -18.562 -33.125 -16.641 1 74.12 325 TYR B O 1
ATOM 5415 N N . GLY B 1 326 ? -18.625 -33.281 -14.477 1 83.56 326 GLY B N 1
ATOM 5416 C CA . GLY B 1 326 ? -17.359 -32.594 -14.328 1 83.56 326 GLY B CA 1
ATOM 5417 C C . GLY B 1 326 ? -17.422 -31.125 -14.719 1 83.56 326 GLY B C 1
ATOM 5418 O O . GLY B 1 326 ? -16.406 -30.531 -15.109 1 83.56 326 GLY B O 1
ATOM 5419 N N . LYS B 1 327 ? -18.656 -30.625 -14.695 1 90.5 327 LYS B N 1
ATOM 5420 C CA . LYS B 1 327 ? -18.797 -29.234 -15.094 1 90.5 327 LYS B CA 1
ATOM 5421 C C . LYS B 1 327 ? -19.516 -28.422 -14.016 1 90.5 327 LYS B C 1
ATOM 5423 O O . LYS B 1 327 ? -20.297 -28.969 -13.242 1 90.5 327 LYS B O 1
ATOM 5428 N N . ILE B 1 328 ? -19.203 -27.203 -13.906 1 91.56 328 ILE B N 1
ATOM 5429 C CA . ILE B 1 328 ? -19.906 -26.203 -13.102 1 91.56 328 ILE B CA 1
ATOM 5430 C C . ILE B 1 328 ? -20.141 -24.938 -13.938 1 91.56 328 ILE B C 1
ATOM 5432 O O . ILE B 1 328 ? -19.188 -24.344 -14.453 1 91.56 328 ILE B O 1
ATOM 5436 N N . LEU B 1 329 ? -21.406 -24.609 -14.086 1 92.44 329 LEU B N 1
ATOM 5437 C CA . LEU B 1 329 ? -21.766 -23.562 -15.031 1 92.44 329 LEU B CA 1
ATOM 5438 C C . LEU B 1 329 ? -21.234 -23.891 -16.422 1 92.44 329 LEU B C 1
ATOM 5440 O O . LEU B 1 329 ? -21.562 -24.938 -16.984 1 92.44 329 LEU B O 1
ATOM 5444 N N . GLU B 1 330 ? -20.516 -23.047 -17.016 1 92 330 GLU B N 1
ATOM 5445 C CA . GLU B 1 330 ? -20 -23.312 -18.359 1 92 330 GLU B CA 1
ATOM 5446 C C . GLU B 1 330 ? -18.562 -23.812 -18.312 1 92 330 GLU B C 1
ATOM 5448 O O . GLU B 1 330 ? -17.953 -24.062 -19.359 1 92 330 GLU B O 1
ATOM 5453 N N . TYR B 1 331 ? -18.094 -24.062 -17.125 1 93.88 331 TYR B N 1
ATOM 5454 C CA . TYR B 1 331 ? -16.672 -24.406 -17 1 93.88 331 TYR B CA 1
ATOM 5455 C C . TYR B 1 331 ? -16.5 -25.891 -16.75 1 93.88 331 TYR B C 1
ATOM 5457 O O . TYR B 1 331 ? -17.266 -26.5 -16 1 93.88 331 TYR B O 1
ATOM 5465 N N . THR B 1 332 ? -15.484 -26.438 -17.375 1 93.38 332 THR B N 1
ATOM 5466 C CA . THR B 1 332 ? -15.062 -27.797 -17.062 1 93.38 332 THR B CA 1
ATOM 5467 C C . THR B 1 332 ? -14.141 -27.828 -15.852 1 93.38 332 THR B C 1
ATOM 5469 O O . THR B 1 332 ? -13.195 -27.047 -15.773 1 93.38 332 THR B O 1
ATOM 5472 N N . ILE B 1 333 ? -14.445 -28.703 -14.922 1 92.94 333 ILE B N 1
ATOM 5473 C CA . ILE B 1 333 ? -13.609 -28.828 -13.727 1 92.94 333 ILE B CA 1
ATOM 5474 C C . ILE B 1 333 ? -12.43 -29.766 -14.023 1 92.94 333 ILE B C 1
ATOM 5476 O O . ILE B 1 333 ? -12.625 -30.953 -14.289 1 92.94 333 ILE B O 1
ATOM 5480 N N . VAL B 1 334 ? -11.281 -29.141 -13.93 1 89.12 334 VAL B N 1
ATOM 5481 C CA . VAL B 1 334 ? -10.07 -29.922 -14.18 1 89.12 334 VAL B CA 1
ATOM 5482 C C . VAL B 1 334 ? -9.68 -30.688 -12.922 1 89.12 334 VAL B C 1
ATOM 5484 O O . VAL B 1 334 ? -9.266 -31.844 -13 1 89.12 334 VAL B O 1
ATOM 5487 N N . ARG B 1 335 ? -9.812 -30 -11.82 1 88.12 335 ARG B N 1
ATOM 5488 C CA . ARG B 1 335 ? -9.477 -30.625 -10.539 1 88.12 335 ARG B CA 1
ATOM 5489 C C . ARG B 1 335 ? -10.242 -29.969 -9.398 1 88.12 335 ARG B C 1
ATOM 5491 O O . ARG B 1 335 ? -10.469 -28.75 -9.406 1 88.12 335 ARG B O 1
ATOM 5498 N N . LEU B 1 336 ? -10.719 -30.75 -8.539 1 90.81 336 LEU B N 1
ATOM 5499 C CA . LEU B 1 336 ? -11.344 -30.312 -7.301 1 90.81 336 LEU B CA 1
ATOM 5500 C C . LEU B 1 336 ? -10.789 -31.078 -6.105 1 90.81 336 LEU B C 1
ATOM 5502 O O . LEU B 1 336 ? -10.945 -32.312 -6.02 1 90.81 336 LEU B O 1
ATOM 5506 N N . ASP B 1 337 ? -10.117 -30.328 -5.25 1 89.88 337 ASP B N 1
ATOM 5507 C CA . ASP B 1 337 ? -9.469 -30.969 -4.113 1 89.88 337 ASP B CA 1
ATOM 5508 C C . ASP B 1 337 ? -9.32 -30 -2.939 1 89.88 337 ASP B C 1
ATOM 5510 O O . ASP B 1 337 ? -9.68 -28.828 -3.051 1 89.88 337 ASP B O 1
ATOM 5514 N N . LEU B 1 338 ? -8.844 -30.625 -1.842 1 90.31 338 LEU B N 1
ATOM 5515 C CA . LEU B 1 338 ? -8.477 -29.766 -0.715 1 90.31 338 LEU B CA 1
ATOM 5516 C C . LEU B 1 338 ? -7.137 -29.094 -0.965 1 90.31 338 LEU B C 1
ATOM 5518 O O . LEU B 1 338 ? -6.293 -29.609 -1.696 1 90.31 338 LEU B O 1
ATOM 5522 N N . SER B 1 339 ? -7.035 -27.922 -0.417 1 86.88 339 SER B N 1
ATOM 5523 C CA . SER B 1 339 ? -5.762 -27.203 -0.529 1 86.88 339 SER B CA 1
ATOM 5524 C C . SER B 1 339 ? -4.641 -27.969 0.162 1 86.88 339 SER B C 1
ATOM 5526 O O . SER B 1 339 ? -3.492 -27.938 -0.284 1 86.88 339 SER B O 1
ATOM 5528 N N . VAL B 1 340 ? -4.977 -28.625 1.27 1 85 340 VAL B N 1
ATOM 5529 C CA . VAL B 1 340 ? -4.039 -29.469 1.997 1 85 340 VAL B CA 1
ATOM 5530 C C . VAL B 1 340 ? -4.473 -30.938 1.894 1 85 340 VAL B C 1
ATOM 5532 O O . VAL B 1 340 ? -5.613 -31.266 2.217 1 85 340 VAL B O 1
ATOM 5535 N N . CYS B 1 341 ? -3.514 -31.734 1.365 1 84.12 341 CYS B N 1
ATOM 5536 C CA . CYS B 1 341 ? -3.828 -33.156 1.217 1 84.12 341 CYS B CA 1
ATOM 5537 C C . CYS B 1 341 ? -3.977 -33.812 2.576 1 84.12 341 CYS B C 1
ATOM 5539 O O . CYS B 1 341 ? -3.055 -33.781 3.393 1 84.12 341 CYS B O 1
ATOM 5541 N N . GLN B 1 342 ? -5.109 -34.375 2.777 1 84.06 342 GLN B N 1
ATOM 5542 C CA . GLN B 1 342 ? -5.395 -34.938 4.086 1 84.06 342 GLN B CA 1
ATOM 5543 C C . GLN B 1 342 ? -5.629 -36.469 3.975 1 84.06 342 GLN B C 1
ATOM 5545 O O . GLN B 1 342 ? -6.07 -37.094 4.934 1 84.06 342 GLN B O 1
ATOM 5550 N N . ASN B 1 343 ? -5.32 -36.969 2.805 1 82.31 343 ASN B N 1
ATOM 5551 C CA . ASN B 1 343 ? -5.422 -38.406 2.621 1 82.31 343 ASN B CA 1
ATOM 5552 C C . ASN B 1 343 ? -4.391 -39.156 3.463 1 82.31 343 ASN B C 1
ATOM 5554 O O . ASN B 1 343 ? -3.193 -38.875 3.379 1 82.31 343 ASN B O 1
ATOM 5558 N N . ASN B 1 344 ? -4.836 -40.094 4.293 1 83 344 ASN B N 1
ATOM 5559 C CA . ASN B 1 344 ? -3.91 -40.812 5.16 1 83 344 ASN B CA 1
ATOM 5560 C C . ASN B 1 344 ? -3.301 -42 4.449 1 83 344 ASN B C 1
ATOM 5562 O O . ASN B 1 344 ? -2.5 -42.75 5.031 1 83 344 ASN B O 1
ATOM 5566 N N . CYS B 1 345 ? -3.703 -42.219 3.195 1 84.31 345 CYS B N 1
ATOM 5567 C CA . CYS B 1 345 ? -3.154 -43.25 2.332 1 84.31 345 CYS B CA 1
ATOM 5568 C C . CYS B 1 345 ? -3.174 -44.594 3.027 1 84.31 345 CYS B C 1
ATOM 5570 O O . CYS B 1 345 ? -2.172 -45.312 3.027 1 84.31 345 CYS B O 1
ATOM 5572 N N . SER B 1 346 ? -4.289 -44.875 3.641 1 80.19 346 SER B N 1
ATOM 5573 C CA . SER B 1 346 ? -4.566 -46.094 4.355 1 80.19 346 SER B CA 1
ATOM 5574 C C . SER B 1 346 ? -3.506 -46.375 5.422 1 80.19 346 SER B C 1
ATOM 5576 O O . SER B 1 346 ? -3.23 -47.531 5.746 1 80.19 346 SER B O 1
ATOM 5578 N N . GLY B 1 347 ? -2.842 -45.312 5.82 1 81.19 347 GLY B N 1
ATOM 5579 C CA . GLY B 1 347 ? -1.875 -45.406 6.902 1 81.19 347 GLY B CA 1
ATOM 5580 C C . GLY B 1 347 ? -0.539 -45.969 6.461 1 81.19 347 GLY B C 1
ATOM 5581 O O . GLY B 1 347 ? 0.308 -46.312 7.297 1 81.19 347 GLY B O 1
ATOM 5582 N N . HIS B 1 348 ? -0.417 -46.25 5.195 1 81.06 348 HIS B N 1
ATOM 5583 C CA . HIS B 1 348 ? 0.811 -46.844 4.688 1 81.06 348 HIS B CA 1
ATOM 5584 C C . HIS B 1 348 ? 1.532 -45.906 3.73 1 81.06 348 HIS B C 1
ATOM 5586 O O . HIS B 1 348 ? 2.184 -46.344 2.783 1 81.06 348 HIS B O 1
ATOM 5592 N N . GLY B 1 349 ? 1.348 -44.656 3.896 1 82 349 GLY B N 1
ATOM 5593 C CA . GLY B 1 349 ? 1.987 -43.656 3.064 1 82 349 GLY B CA 1
ATOM 5594 C C . GLY B 1 349 ? 1.654 -42.25 3.484 1 82 349 GLY B C 1
ATOM 5595 O O . GLY B 1 349 ? 1.255 -42 4.625 1 82 349 GLY B O 1
ATOM 5596 N N . HIS B 1 350 ? 2.15 -41.375 2.832 1 83.06 350 HIS B N 1
ATOM 5597 C CA . HIS B 1 350 ? 1.79 -39.969 3.043 1 83.06 350 HIS B CA 1
ATOM 5598 C C . HIS B 1 350 ? 1.29 -39.344 1.752 1 83.06 350 HIS B C 1
ATOM 5600 O O . HIS B 1 350 ? 1.576 -39.812 0.659 1 83.06 350 HIS B O 1
ATOM 5606 N N . CYS B 1 351 ? 0.429 -38.438 1.921 1 81.75 351 CYS B N 1
ATOM 5607 C CA . CYS B 1 351 ? -0.13 -37.75 0.772 1 81.75 351 CYS B CA 1
ATOM 5608 C C . CYS B 1 351 ? 0.796 -36.625 0.316 1 81.75 351 CYS B C 1
ATOM 5610 O O . CYS B 1 351 ? 1.176 -35.75 1.113 1 81.75 351 CYS B O 1
ATOM 5612 N N . ASP B 1 352 ? 1.163 -36.719 -0.907 1 77.62 352 ASP B N 1
ATOM 5613 C CA . ASP B 1 352 ? 1.961 -35.625 -1.468 1 77.62 352 ASP B CA 1
ATOM 5614 C C . ASP B 1 352 ? 1.145 -34.344 -1.569 1 77.62 352 ASP B C 1
ATOM 5616 O O . ASP B 1 352 ? 0.098 -34.312 -2.219 1 77.62 352 ASP B O 1
ATOM 5620 N N . GLN B 1 353 ? 1.531 -33.312 -0.884 1 74.25 353 GLN B N 1
ATOM 5621 C CA . GLN B 1 353 ? 0.775 -32.094 -0.807 1 74.25 353 GLN B CA 1
ATOM 5622 C C . GLN B 1 353 ? 0.683 -31.406 -2.174 1 74.25 353 GLN B C 1
ATOM 5624 O O . GLN B 1 353 ? -0.224 -30.609 -2.418 1 74.25 353 GLN B O 1
ATOM 5629 N N . LYS B 1 354 ? 1.449 -31.828 -3.061 1 70.12 354 LYS B N 1
ATOM 5630 C CA . LYS B 1 354 ? 1.49 -31.172 -4.363 1 70.12 354 LYS B CA 1
ATOM 5631 C C . LYS B 1 354 ? 0.694 -31.953 -5.402 1 70.12 354 LYS B C 1
ATOM 5633 O O . LYS B 1 354 ? -0.2 -31.406 -6.051 1 70.12 354 LYS B O 1
ATOM 5638 N N . THR B 1 355 ? 0.916 -33.219 -5.5 1 68.75 355 THR B N 1
ATOM 5639 C CA . THR B 1 355 ? 0.24 -34.062 -6.484 1 68.75 355 THR B CA 1
ATOM 5640 C C . THR B 1 355 ? -1.084 -34.594 -5.934 1 68.75 355 THR B C 1
ATOM 5642 O O . THR B 1 355 ? -1.929 -35.062 -6.688 1 68.75 355 THR B O 1
ATOM 5645 N N . LYS B 1 356 ? -1.278 -34.375 -4.648 1 75.25 356 LYS B N 1
ATOM 5646 C CA . LYS B 1 356 ? -2.445 -34.844 -3.92 1 75.25 356 LYS B CA 1
ATOM 5647 C C . LYS B 1 356 ? -2.592 -36.375 -4.066 1 75.25 356 LYS B C 1
ATOM 5649 O O . LYS B 1 356 ? -3.693 -36.906 -3.941 1 75.25 356 LYS B O 1
ATOM 5654 N N . GLN B 1 357 ? -1.436 -36.969 -4.43 1 78.38 357 GLN B N 1
ATOM 5655 C CA . GLN B 1 357 ? -1.411 -38.438 -4.562 1 78.38 357 GLN B CA 1
ATOM 5656 C C . GLN B 1 357 ? -0.632 -39.094 -3.42 1 78.38 357 GLN B C 1
ATOM 5658 O O . GLN B 1 357 ? 0.224 -38.438 -2.807 1 78.38 357 GLN B O 1
ATOM 5663 N N . CYS B 1 358 ? -1.024 -40.312 -3.131 1 82 358 CYS B N 1
ATOM 5664 C CA . CYS B 1 358 ? -0.375 -41.031 -2.037 1 82 358 CYS B CA 1
ATOM 5665 C C . CYS B 1 358 ? 0.99 -41.562 -2.463 1 82 358 CYS B C 1
ATOM 5667 O O . CYS B 1 358 ? 1.143 -42.062 -3.57 1 82 358 CYS B O 1
ATOM 5669 N N . VAL B 1 359 ? 2.027 -41.219 -1.78 1 83.19 359 VAL B N 1
ATOM 5670 C CA . VAL B 1 359 ? 3.352 -41.844 -1.882 1 83.19 359 VAL B CA 1
ATOM 5671 C C . VAL B 1 359 ? 3.488 -42.969 -0.857 1 83.19 359 VAL B C 1
ATOM 5673 O O . VAL B 1 359 ? 3.57 -42.688 0.346 1 83.19 359 VAL B O 1
ATOM 5676 N N . CYS B 1 360 ? 3.504 -44.094 -1.405 1 85.56 360 CYS B N 1
ATOM 5677 C CA . CYS B 1 360 ? 3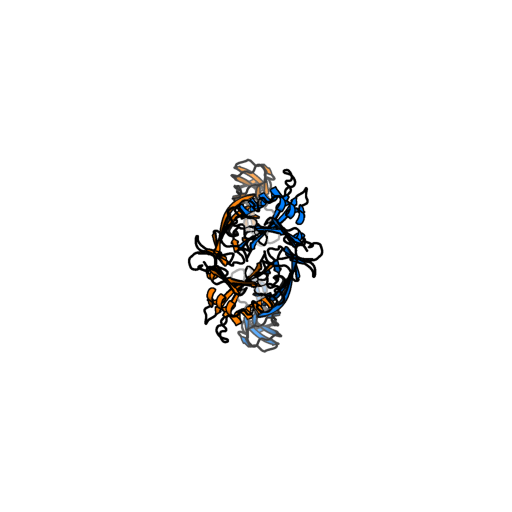.404 -45.281 -0.537 1 85.56 360 CYS B CA 1
ATOM 5678 C C . CYS B 1 360 ? 4.77 -45.656 0.015 1 85.56 360 CYS B C 1
ATOM 5680 O O . CYS B 1 360 ? 5.797 -45.406 -0.627 1 85.56 360 CYS B O 1
ATOM 5682 N N . GLU B 1 361 ? 4.703 -46.094 1.283 1 83.44 361 GLU B N 1
ATOM 5683 C CA . GLU B 1 361 ? 5.918 -46.625 1.897 1 83.44 361 GLU B CA 1
ATOM 5684 C C . GLU B 1 361 ? 6.418 -47.844 1.169 1 83.44 361 GLU B C 1
ATOM 5686 O O . GLU B 1 361 ? 5.707 -48.406 0.333 1 83.44 361 GLU B O 1
ATOM 5691 N N . ALA B 1 362 ? 7.695 -48.156 1.584 1 77.81 362 ALA B N 1
ATOM 5692 C CA . ALA B 1 362 ? 8.328 -49.344 0.966 1 77.81 362 ALA B CA 1
ATOM 5693 C C . ALA B 1 362 ? 7.445 -50.562 1.104 1 77.81 362 ALA B C 1
ATOM 5695 O O . ALA B 1 362 ? 6.797 -50.781 2.133 1 77.81 362 ALA B O 1
ATOM 5696 N N . PHE B 1 363 ? 7.195 -51.344 0.113 1 77.31 363 PHE B N 1
ATOM 5697 C CA . PHE B 1 363 ? 6.512 -52.625 0.064 1 77.31 363 PHE B CA 1
ATOM 5698 C C . PHE B 1 363 ? 5.027 -52.438 -0.231 1 77.31 363 PHE B C 1
ATOM 5700 O O . PHE B 1 363 ? 4.277 -53.406 -0.293 1 77.31 363 PHE B O 1
ATOM 5707 N N . TRP B 1 364 ? 4.602 -51.156 -0.162 1 72.44 364 TRP B N 1
ATOM 5708 C CA . TRP B 1 364 ? 3.225 -50.875 -0.567 1 72.44 364 TRP B CA 1
ATOM 5709 C C . TRP B 1 364 ? 3.18 -50.188 -1.933 1 72.44 364 TRP B C 1
ATOM 5711 O O . TRP B 1 364 ? 4.094 -49.438 -2.291 1 72.44 364 TRP B O 1
ATOM 5721 N N . MET B 1 365 ? 2.285 -50.594 -2.844 1 72.56 365 MET B N 1
ATOM 5722 C CA . MET B 1 365 ? 2.154 -50 -4.168 1 72.56 365 MET B CA 1
ATOM 5723 C C . MET B 1 365 ? 0.998 -49 -4.199 1 72.56 365 MET B C 1
ATOM 5725 O O . MET B 1 365 ? -0.036 -49.219 -3.568 1 72.56 365 MET B O 1
ATOM 5729 N N . SER B 1 366 ? 1.331 -47.875 -4.828 1 69.38 366 SER B N 1
ATOM 5730 C CA . SER B 1 366 ? 0.298 -46.844 -4.984 1 69.38 366 SER B CA 1
ATOM 5731 C C . SER B 1 366 ? -0.825 -47.344 -5.895 1 69.38 366 SER B C 1
ATOM 5733 O O . SER B 1 366 ? -0.572 -48 -6.898 1 69.38 366 SER B O 1
ATOM 5735 N N . SER B 1 367 ? -2.113 -47.406 -5.367 1 69.81 367 SER B N 1
ATOM 5736 C CA . SER B 1 367 ? -3.275 -47.719 -6.195 1 69.81 367 SER B CA 1
ATOM 5737 C C . SER B 1 367 ? -4.086 -46.469 -6.484 1 69.81 367 SER B C 1
ATOM 5739 O O . SER B 1 367 ? -4.23 -45.594 -5.617 1 69.81 367 SER B O 1
ATOM 5741 N N . VAL B 1 368 ? -4.059 -46.094 -7.75 1 63.5 368 VAL B N 1
ATOM 5742 C CA . VAL B 1 368 ? -4.914 -45 -8.164 1 63.5 368 VAL B CA 1
ATOM 5743 C C . VAL B 1 368 ? -6.246 -45.531 -8.68 1 63.5 368 VAL B C 1
ATOM 5745 O O . VAL B 1 368 ? -6.277 -46.406 -9.555 1 63.5 368 VAL B O 1
ATOM 5748 N N . PHE B 1 369 ? -7.254 -45.438 -7.824 1 54.88 369 PHE B N 1
ATOM 5749 C CA . PHE B 1 369 ? -8.578 -45.844 -8.258 1 54.88 369 PHE B CA 1
ATOM 5750 C C . PHE B 1 369 ? -9.344 -44.688 -8.867 1 54.88 369 PHE B C 1
ATOM 5752 O O . PHE B 1 369 ? -9.383 -43.594 -8.289 1 54.88 369 PHE B O 1
ATOM 5759 N N . SER B 1 370 ? -9.367 -44.625 -10.188 1 52.09 370 SER B N 1
ATOM 5760 C CA . SER B 1 370 ? -10.094 -43.562 -10.875 1 52.09 370 SER B CA 1
ATOM 5761 C C . SER B 1 370 ? -11.578 -43.906 -10.969 1 52.09 370 SER B C 1
ATOM 5763 O O . SER B 1 370 ? -11.961 -44.969 -11.461 1 52.09 370 SER B O 1
ATOM 5765 N N . SER B 1 371 ? -12.375 -43.656 -10.031 1 46.56 371 SER B N 1
ATOM 5766 C CA . SER B 1 371 ? -13.781 -43.906 -10.336 1 46.56 371 SER B CA 1
ATOM 5767 C C . SER B 1 371 ? -14.273 -42.969 -11.453 1 46.56 371 SER B C 1
ATOM 5769 O O . SER B 1 371 ? -15.117 -43.375 -12.266 1 46.56 371 SER B O 1
ATOM 5771 N N . SER B 1 372 ? -14.188 -41.719 -11.43 1 47.31 372 SER B N 1
ATOM 5772 C CA . SER B 1 372 ? -14.484 -40.781 -12.508 1 47.31 372 SER B CA 1
ATOM 5773 C C . SER B 1 372 ? -13.344 -39.781 -12.711 1 47.31 372 SER B C 1
ATOM 5775 O O . SER B 1 372 ? -12.484 -39.625 -11.844 1 47.31 372 SER B O 1
ATOM 5777 N N . ILE B 1 373 ? -13.125 -39.344 -13.898 1 48.06 373 ILE B N 1
ATOM 5778 C CA . ILE B 1 373 ? -12.078 -38.438 -14.391 1 48.06 373 ILE B CA 1
ATOM 5779 C C . ILE B 1 373 ? -11.734 -37.438 -13.312 1 48.06 373 ILE B C 1
ATOM 5781 O O . ILE B 1 373 ? -10.594 -36.969 -13.227 1 48.06 373 ILE B O 1
ATOM 5785 N N . PHE B 1 374 ? -12.68 -37.094 -12.438 1 52.03 374 PHE B N 1
ATOM 5786 C CA . PHE B 1 374 ? -12.625 -35.969 -11.508 1 52.03 374 PHE B CA 1
ATOM 5787 C C . PHE B 1 374 ? -12.195 -36.438 -10.125 1 52.03 374 PHE B C 1
ATOM 5789 O O . PHE B 1 374 ? -11.961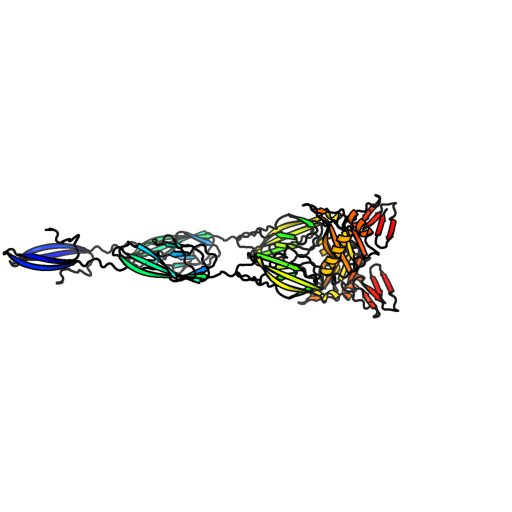 -35.594 -9.234 1 52.03 374 PHE B O 1
ATOM 5796 N N . SER B 1 375 ? -12.148 -37.844 -9.891 1 55.56 375 SER B N 1
ATOM 5797 C CA . SER B 1 375 ? -11.969 -38.281 -8.508 1 55.56 375 SER B CA 1
ATOM 5798 C C . SER B 1 375 ? -10.891 -39.375 -8.414 1 55.56 375 SER B C 1
ATOM 5800 O O . SER B 1 375 ? -11.195 -40.562 -8.414 1 55.56 375 SER B O 1
ATOM 5802 N N . SER B 1 376 ? -9.766 -39.094 -8.867 1 59.56 376 SER B N 1
ATOM 5803 C CA . SER B 1 376 ? -8.797 -40.156 -8.602 1 59.56 376 SER B CA 1
ATOM 5804 C C . SER B 1 376 ? -8.32 -40.094 -7.156 1 59.56 376 SER B C 1
ATOM 5806 O O . SER B 1 376 ? -7.953 -39.062 -6.641 1 59.56 376 SER B O 1
ATOM 5808 N N . GLU B 1 377 ? -8.867 -41.062 -6.352 1 68.44 377 GLU B N 1
ATOM 5809 C CA . GLU B 1 377 ? -8.344 -41.219 -5 1 68.44 377 GLU B CA 1
ATOM 5810 C C . GLU B 1 377 ? -7.145 -42.156 -4.977 1 68.44 377 GLU B C 1
ATOM 5812 O O . GLU B 1 377 ? -7.156 -43.188 -5.641 1 68.44 377 GLU B O 1
ATOM 5817 N N . SER B 1 378 ? -6.07 -41.594 -4.605 1 76 378 SER B N 1
ATOM 5818 C CA . SER B 1 378 ? -4.879 -42.406 -4.48 1 76 378 SER B CA 1
ATOM 5819 C C . SER B 1 378 ? -4.773 -43.031 -3.086 1 76 378 SER B C 1
ATOM 5821 O O . SER B 1 378 ? -5.207 -42.406 -2.105 1 76 378 SER B O 1
ATOM 5823 N N . ASN B 1 379 ? -4.512 -44.375 -3.041 1 77.62 379 ASN B N 1
ATOM 5824 C CA . ASN B 1 379 ? -4.309 -45.094 -1.776 1 77.62 379 ASN B CA 1
ATOM 5825 C C . ASN B 1 379 ? -3.113 -46.031 -1.846 1 77.62 379 ASN B C 1
ATOM 5827 O O . ASN B 1 379 ? -2.535 -46.219 -2.916 1 77.62 379 ASN B O 1
ATOM 5831 N N . CYS B 1 380 ? -2.676 -46.344 -0.68 1 80.88 380 CYS B N 1
ATOM 5832 C CA . CYS B 1 380 ? -1.587 -47.312 -0.598 1 80.88 380 CYS B CA 1
ATOM 5833 C C . CYS B 1 380 ? -2.082 -48.625 -0.043 1 80.88 380 CYS B C 1
ATOM 5835 O O . CYS B 1 380 ? -2.922 -48.656 0.857 1 80.88 380 CYS B O 1
#

Secondary structure (DSSP, 8-state):
---SSS----SPPSEEEEEEEEEE-TTS-EEEEEEEEEE-----PPPB----SEEEEEE--SEEEEE-TT-B-SSS--EEEEEEEE-SSPPEEETTTSSEEEEES---SEEEEEEEEEE-TT--EEEEEEEEEEEE---PPPB------EEEEES-S-EEEE-TT-B-SS-EEEEEEEE-TTSBS--EE-TTGGGSSEEEEES--SEEEEEEEEEEETTS-EEEEEEEEEEEEPGGGGG-EEEEESS-GGG-BHHHHHHHHHHHHHHH-SSTT-TTEEEEEEEEEE-TTT--EEEEEEEEEE-SS-EEEPPHHHHHHHHHHH-BTTEETTEEEEEEEESS----GGGTEEE-TTT--EEEPTT---EEEEEETTEEEEE-/---SSS----SPPSEEEEEEEEEE-TTS-EEEEEEEEEE----PPPPB----SEEEEEE--SEEEEE-TT-B-SSS--EEEEEEEE-SSPPEEETTTSSEEEEES---SEEEEEEEEEE-TT--EEEEEEEEEEEE---PPPB------EEEEES-S-EEEE-TT-B-SS-EEEEEEEE-TTSBS--EE-TTGGGSSEEEEES--SEEEEEEEEEEETTS-EEEEEEEEEEEEPGGGGG-EEEEESS-GGG-BHHHHHHHHHHHHHHH-SSTT-TTEEEEEEEEEE-TTT--EEEEEEEEEE-SS-EEEPPHHHHHHHHHHH-BTTEETTEEEEEEEESS----GGGTEEE-TTT--EEEPTT---EEEEEETTEEEEE-

pLDDT: mean 85.31, std 13.81, range [26.64, 98.25]

Sequence (760 aa):
GVRSPFLQLSNLEVGDYKFTLKVTDSAGQTDTADVQVFVKPETNHPPMAKTAGHLSLYLPQDSLTLDGTNSTDDTGKMEYHWTQKGGPTTLTITNADKVVAIAVGKIVEGDYEFQLTVIDGERQQSTDSLVISVKKDVNLRPKANAGGNKVVQVPVTLVTLDGSKSYDDRGITKYLWQRDSKSLAAGTVVNNSDHQAVLQLVNLVAGQYLFTLTVEDAEGLSTSDTATITVNRNPNEKDFLEMILDADIEHFTMANRESLVDQLVLMLQRSSEDRHTVVDVQSITEDVSTGHLCITFQVLHQGKGTTTVMNGIQALQTLKSKVNYGKILEYTIVRLDLSVCQNNCSGHGHCDQKTKQCVCEAFWMSSVFSSSIFSSESNCGVRSPFLQLSNLEVGDYKFTLKVTDSAGQTDTADVQVFVKPETNHPPMAKTAGHLSLYLPQDSLTLDGTNSTDDTGKMEYHWTQKGGPTTLTITNADKVVAIAVGKIVEGDYEFQLTVIDGERQQSTDSLVISVKKDVNLRPKANAGGNKVVQVPVTLVTLDGSKSYDDRGITKYLWQRDSKSLAAGTVVNNSDHQAVLQLVNLVAGQYLFTLTVEDAEGLSTSDTATITVNRNPNEKDFLEMILDADIEHFTMANRESLVDQLVLMLQRSSEDRHTVVDVQSITEDVSTGHLCITFQVLHQGKGTTTVMNGIQALQTLKSKVNYGKILEYTIVRLDLSVCQNNCSGHGHCDQKTKQCVCEAFWMSSVFSSSIFSSESNC

Solvent-accessible surface area (backbone atoms only — not comparable to full-atom values): 40834 Å² total; per-residue (Å²): 134,80,84,52,93,62,79,78,82,75,90,76,64,68,39,80,40,76,44,70,49,71,48,65,50,96,86,66,54,69,50,71,46,78,45,76,45,72,41,73,67,81,81,78,64,61,25,45,33,32,47,75,45,65,46,80,47,57,51,87,54,76,59,45,81,42,59,32,76,72,37,48,53,88,85,67,55,71,44,36,42,56,46,79,78,46,46,84,54,86,61,49,63,43,52,30,62,38,58,59,25,38,33,36,58,77,72,63,72,39,55,32,30,33,36,39,36,26,27,31,87,87,67,34,65,21,66,25,55,32,36,40,35,31,38,72,66,76,83,68,64,33,45,42,34,28,61,46,74,42,80,47,50,46,88,54,65,65,47,72,40,48,23,68,77,35,46,42,91,87,43,71,71,41,36,38,54,40,75,39,52,83,9,42,48,49,45,42,73,32,85,69,12,44,57,35,50,50,31,37,36,30,66,65,61,50,38,52,37,35,36,35,30,34,31,25,30,85,86,65,42,58,28,66,24,61,26,37,38,38,31,36,71,38,81,64,41,56,27,20,35,31,39,28,29,66,41,52,54,70,72,36,20,31,48,53,51,51,52,52,44,53,52,49,34,64,65,64,36,88,40,97,77,48,82,29,55,42,67,48,76,74,44,65,46,66,23,69,67,61,42,26,20,32,37,30,31,35,45,32,37,48,54,97,90,43,78,45,74,48,57,26,68,58,51,50,53,47,47,62,72,64,46,56,92,47,36,56,91,93,32,43,49,67,40,66,45,54,58,39,48,76,55,51,11,81,75,40,33,43,35,33,63,32,74,58,33,34,48,37,36,93,96,42,63,64,43,75,49,65,79,45,97,62,44,63,50,42,30,56,132,77,85,51,93,63,79,78,84,74,90,78,65,69,40,78,41,75,45,70,49,72,46,62,49,93,85,65,54,65,50,72,45,76,45,74,46,72,41,71,67,81,80,79,64,64,25,44,35,32,47,77,45,67,46,79,48,56,51,87,54,75,60,44,79,43,58,32,77,73,38,48,54,87,85,68,53,70,46,36,42,58,47,79,78,46,47,85,53,86,59,50,63,44,52,31,62,37,58,58,25,36,32,36,58,79,72,62,72,39,57,32,31,33,35,40,37,26,28,30,86,87,66,34,64,21,67,26,54,32,34,40,35,31,38,71,65,76,83,68,67,33,46,43,33,27,61,46,75,43,78,48,50,45,88,53,65,64,47,73,39,50,25,68,78,36,45,42,92,86,42,70,70,42,38,40,54,41,75,39,52,81,9,44,47,49,44,44,74,32,87,67,11,42,57,36,50,51,30,36,37,29,66,64,63,49,36,50,38,34,36,35,31,36,31,24,31,86,86,66,41,60,27,66,23,61,24,38,38,38,31,36,72,38,81,63,42,54,28,20,35,31,38,30,29,64,41,51,53,70,72,36,20,30,46,53,52,52,52,50,43,51,52,50,34,64,65,65,35,90,40,98,78,47,82,27,54,40,66,47,76,74,45,65,44,63,23,69,68,60,41,27,20,33,37,31,31,35,44,32,37,46,53,97,88,44,79,43,74,48,58,27,68,59,51,50,53,48,48,61,71,62,48,56,91,48,35,57,90,94,32,42,49,66,39,66,44,54,58,39,48,76,54,51,9,79,74,41,34,43,36,35,63,33,74,57,33,32,48,37,37,92,95,43,62,63,43,73,48,64,80,45,97,65,44,63,50,42,31,57

Organism: NCBI:txid100452

Foldseek 3Di:
DPPDPDPDDDPDDAAKDKDKDWDADPVRDIDIDIDIDGDHPPPWDFKAFDWPAEAEAEPPDFKDKTARPVIDGPVPAKWKAKDWDDDPDDWDWAPRRDRMIITGDPDDADKTKMKMWIAGPVRHIYIDIYIYGYYYPDWDAKAWDQQAEAEEEPPDFKDKTAGPPIDGPQDWDWKAKDWDPPADPFWDWPPVCRTPRMTMIGGDDADKTKIKMWIAHPVGHIDIDIYMYGYHYDPCLQQKKKWWWQDAPVPCDPVNVVLQQVQLCVLQAPDPPQPFKGKAWRDWDADPVPNTIMTMIWIWGHDDVDIDTDRNVVSQVSCVVPDPPQDDDHIHTQEMDRCAQPDCQQVQFDQDNVVSATDGDPPDDWDFDPPDSHDTHIHD/DDPPPDPDDPPDDQAKAKDKDWDADPVRDIDIDIDIDGRHPPPWDAKEFDWPAEAEAEPPDFKDKTAGPVIDGPVPAKWKAKDWDDDPDDWDWAPRRDRMIITGDDDDADKTKMKMWIAGPVRHIYIDIYIYGYYYPDWDAKAWDQQAEAEEEPPDFKDKTARPPIDGPQDWDWKAKDWDPVADPFWDWPPVCRTPRMTMIGGDDADKTKIKMWIAHPVGHIDIDIYMYGYHYDPCLQQKKKWWWQDAPVPCDPVNVVLQQVQLCVLQAPDPPQPFKGKAWRDWDADPVPNTIMTMIWIWGHDDVDIDTDRNVVSQVSCVVPDPPQDDDHIHTQEMGRCAQPDCQQVQFDQDNVVSATDGDPPDDWDFDPPDSHDGHIHD

Nearest PDB structures (foldseek):
  4m00-assembly1_A  TM=3.623E-01  e=1.791E-09  Staphylococcus aureus subsp. aureus NCTC 8325
  1q55-assembly1_A  TM=2.724E-01  e=2.906E-09  Mus musculus
  7stz-assembly1_C  TM=3.186E-01  e=1.000E-08  Homo sapiens
  7u71-assembly1_AAA  TM=2.869E-01  e=1.551E-07  Mus musculus
  8dfq-assembly1_B  TM=2.854E-01  e=3.666E-07  Homo sapiens

InterPro domains:
  IPR013783 Immunoglobulin-like fold [G3DSA:2.60.40.10] (1-49)
  IPR013783 Immunoglobulin-like fold [G3DSA:2.60.40.10] (55-136)
  IPR013783 Immunoglobulin-like fold [G3DSA:2.60.40.10] (141-239)
  IPR022409 PKD/Chitinase domain [SM00089] (55-137)
  IPR022409 PKD/Chitinase domain [SM00089] (143-234)
  IPR029865 Dyslexia-associated protein KIAA0319-like [PTHR46182] (1-380)
  IPR035986 PKD domain superfamily [SSF49299] (44-136)
  IPR035986 PKD domain superfamily [SSF49299] (139-233)

Radius of gyration: 49.01 Å; Cα contacts (8 Å, |Δi|>4): 1783; chains: 2; bounding box: 85×159×96 Å